Protein AF-A0A4P5RXY4-F1 (afdb_monomer)

Solvent-accessible surface area (backbone atoms only — not comparable to full-atom values): 21952 Å² total; per-residue (Å²): 132,82,75,69,79,74,48,78,72,60,77,81,42,70,47,78,44,43,44,68,59,43,53,45,42,56,48,37,48,58,70,62,64,85,66,101,54,96,79,58,45,33,32,47,34,32,44,98,86,45,74,31,41,36,34,44,51,76,43,35,42,29,31,29,45,49,89,54,88,74,68,76,67,74,32,59,46,72,41,53,65,69,54,53,55,57,49,45,60,49,20,76,79,61,54,42,26,41,40,34,43,38,63,92,77,36,32,37,37,37,35,37,92,92,46,74,47,78,38,74,46,76,93,74,82,77,82,84,69,86,77,57,47,78,75,28,87,47,57,43,60,31,50,30,70,55,38,34,51,51,9,48,58,50,65,56,74,85,61,91,65,56,62,85,81,36,92,80,73,72,80,57,37,35,39,41,38,34,34,95,39,30,37,39,39,35,40,56,34,52,93,67,77,39,60,68,49,75,50,77,45,82,34,83,41,86,63,80,47,75,51,34,24,66,23,65,62,58,11,48,52,28,48,79,62,63,51,87,55,54,36,38,37,24,36,13,72,93,46,77,52,33,40,34,40,32,35,78,62,36,28,35,33,42,44,49,45,58,59,69,46,44,56,52,47,54,52,50,54,50,61,39,56,80,65,78,46,60,59,60,79,71,89,57,49,58,77,61,50,60,48,52,38,49,56,96,90,44,60,35,39,38,34,55,46,77,52,92,83,77,83,62,40,33,36,33,44,37,31,76,67,44,71,66,34,61,86,43,73,67,52,53,49,53,43,48,55,55,36,73,77,39,82,77,45,39,64,44,79,57,82,41,26,34,29,42,36,34,71,42,51,58,93,50,55,89,49,50,62,63,50,52,52,54,54,57,57,55,42,72,74,42,53,70,59,57,61,72,49,56,120

Structure (mmCIF, N/CA/C/O backbone):
data_AF-A0A4P5RXY4-F1
#
_entry.id   AF-A0A4P5RXY4-F1
#
loop_
_atom_site.group_PDB
_atom_site.id
_atom_site.type_symbol
_atom_site.label_atom_id
_atom_site.label_alt_id
_atom_site.label_comp_id
_atom_site.label_asym_id
_atom_site.label_entity_id
_atom_site.label_seq_id
_atom_site.pdbx_PDB_ins_code
_atom_site.Cartn_x
_atom_site.Cartn_y
_atom_site.Cartn_z
_atom_site.occupancy
_atom_site.B_iso_or_equiv
_atom_site.auth_seq_id
_atom_site.auth_comp_id
_atom_site.auth_asym_id
_atom_site.auth_atom_id
_atom_site.pdbx_PDB_model_num
ATOM 1 N N . MET A 1 1 ? -4.453 -22.232 -1.087 1.00 33.28 1 MET A N 1
ATOM 2 C CA . MET A 1 1 ? -3.238 -22.586 -1.847 1.00 33.28 1 MET A CA 1
ATOM 3 C C . MET A 1 1 ? -2.144 -22.924 -0.845 1.00 33.28 1 MET A C 1
ATOM 5 O O . MET A 1 1 ? -2.096 -22.291 0.201 1.00 33.28 1 MET A O 1
ATOM 9 N N . THR A 1 2 ? -1.351 -23.969 -1.073 1.00 29.69 2 THR A N 1
ATOM 10 C CA . THR A 1 2 ? -0.188 -24.284 -0.226 1.00 29.69 2 THR A CA 1
ATOM 11 C C . THR A 1 2 ? 0.901 -23.260 -0.518 1.00 29.69 2 THR A C 1
ATOM 13 O O . THR A 1 2 ? 1.374 -23.220 -1.649 1.00 29.69 2 THR A O 1
ATOM 16 N N . LEU A 1 3 ? 1.273 -22.449 0.482 1.00 38.31 3 LEU A N 1
ATOM 17 C CA . LEU A 1 3 ? 2.486 -21.623 0.467 1.00 38.31 3 LEU A CA 1
ATOM 18 C C . LEU A 1 3 ? 3.624 -22.449 -0.138 1.00 38.31 3 LEU A C 1
ATOM 20 O O . LEU A 1 3 ? 3.878 -23.559 0.340 1.00 38.31 3 LEU A O 1
ATOM 24 N N . ALA A 1 4 ? 4.261 -21.938 -1.194 1.00 42.94 4 ALA A N 1
ATOM 25 C CA . ALA A 1 4 ? 5.436 -22.573 -1.771 1.00 42.94 4 ALA A CA 1
ATOM 26 C C . ALA A 1 4 ? 6.423 -22.858 -0.630 1.00 42.94 4 ALA A C 1
ATOM 28 O O . ALA A 1 4 ? 6.872 -21.940 0.061 1.00 42.94 4 ALA A O 1
ATOM 29 N N . GLN A 1 5 ? 6.701 -24.137 -0.363 1.00 45.06 5 GLN A N 1
ATOM 30 C CA . GLN A 1 5 ? 7.745 -24.492 0.586 1.00 45.06 5 GLN A CA 1
ATOM 31 C C . GLN A 1 5 ? 9.067 -24.100 -0.059 1.00 45.06 5 GLN A C 1
ATOM 33 O O . GLN A 1 5 ? 9.553 -24.793 -0.949 1.00 45.06 5 GLN A O 1
ATOM 38 N N . ILE A 1 6 ? 9.619 -22.968 0.374 1.00 51.97 6 ILE A N 1
ATOM 39 C CA . ILE A 1 6 ? 10.951 -22.533 -0.031 1.00 51.97 6 ILE A CA 1
ATOM 40 C C . ILE A 1 6 ? 11.934 -23.634 0.353 1.00 51.97 6 ILE A C 1
ATOM 42 O O . ILE A 1 6 ? 12.094 -23.952 1.533 1.00 51.97 6 ILE A O 1
ATOM 46 N N . GLN A 1 7 ? 12.599 -24.204 -0.645 1.00 56.81 7 GLN A N 1
ATOM 47 C CA . GLN A 1 7 ? 13.755 -25.057 -0.432 1.00 56.81 7 GLN A CA 1
ATOM 48 C C . GLN A 1 7 ? 15.008 -24.213 -0.631 1.00 56.81 7 GLN A C 1
ATOM 50 O O . GLN A 1 7 ? 15.150 -23.532 -1.644 1.00 56.81 7 GLN A O 1
ATOM 55 N N . LEU A 1 8 ? 15.923 -24.247 0.339 1.00 59.25 8 LEU A N 1
ATOM 56 C CA . LEU A 1 8 ? 17.287 -23.804 0.078 1.00 59.25 8 LEU A CA 1
ATOM 57 C C . LEU A 1 8 ? 17.891 -24.727 -0.989 1.00 59.25 8 LEU A C 1
ATOM 59 O O . LEU A 1 8 ? 17.617 -25.933 -0.972 1.00 59.25 8 LEU A O 1
ATOM 63 N N . PRO A 1 9 ? 18.708 -24.191 -1.907 1.00 64.50 9 PRO A N 1
ATOM 64 C CA . PRO A 1 9 ? 19.311 -25.019 -2.932 1.00 64.50 9 PRO A CA 1
ATOM 65 C C . PRO A 1 9 ? 20.269 -26.034 -2.280 1.00 64.50 9 PRO A C 1
ATOM 67 O O . PRO A 1 9 ? 20.822 -25.771 -1.205 1.00 64.50 9 PRO A O 1
ATOM 70 N N . PRO A 1 10 ? 20.474 -27.211 -2.896 1.00 66.94 10 PRO A N 1
ATOM 71 C CA . PRO A 1 10 ? 21.353 -28.237 -2.347 1.00 66.94 10 PRO A CA 1
ATOM 72 C C . PRO A 1 10 ? 22.808 -27.750 -2.252 1.00 66.94 10 PRO A C 1
ATOM 74 O O . PRO A 1 10 ? 23.232 -26.842 -2.968 1.00 66.94 10 PRO A O 1
ATOM 77 N N . SER A 1 11 ? 23.597 -28.390 -1.384 1.00 65.94 11 SER A N 1
ATOM 78 C CA . SER A 1 11 ? 25.024 -28.074 -1.233 1.00 65.94 11 SER A CA 1
ATOM 79 C C . SER A 1 11 ? 25.769 -28.211 -2.567 1.00 65.94 11 SER A C 1
ATOM 81 O O . SER A 1 11 ? 25.581 -29.186 -3.296 1.00 65.94 11 SER A O 1
ATOM 83 N N . GLY A 1 12 ? 26.602 -27.218 -2.896 1.00 64.56 12 GLY A N 1
ATOM 84 C CA . GLY A 1 12 ? 27.360 -27.169 -4.151 1.00 64.56 12 GLY A CA 1
ATOM 85 C C . GLY A 1 12 ? 26.592 -26.613 -5.354 1.00 64.56 12 GLY A C 1
ATOM 86 O O . GLY A 1 12 ? 27.151 -26.562 -6.449 1.00 64.56 12 GLY A O 1
ATOM 87 N N . TRP A 1 13 ? 25.344 -26.174 -5.173 1.00 76.12 13 TRP A N 1
ATOM 88 C CA . TRP A 1 13 ? 24.598 -25.461 -6.205 1.00 76.12 13 TRP A CA 1
ATOM 89 C C . TRP A 1 13 ? 25.241 -24.105 -6.528 1.00 76.12 13 TRP A C 1
ATOM 91 O O . TRP A 1 13 ? 25.692 -23.377 -5.635 1.00 76.12 13 TRP A O 1
ATOM 101 N N . SER A 1 14 ? 25.269 -23.762 -7.816 1.00 76.50 14 SER A N 1
ATOM 102 C CA . SER A 1 14 ? 25.818 -22.500 -8.304 1.00 76.50 14 SER A CA 1
ATOM 103 C C . SER A 1 14 ? 25.032 -21.960 -9.486 1.00 76.50 14 SER A C 1
ATOM 105 O O . SER A 1 14 ? 24.625 -22.734 -10.354 1.00 76.50 14 SER A O 1
ATOM 107 N N . ILE A 1 15 ? 24.928 -20.637 -9.574 1.00 80.00 15 ILE A N 1
ATOM 108 C CA . ILE A 1 15 ? 24.465 -19.938 -10.773 1.00 80.00 15 ILE A CA 1
ATOM 109 C C . ILE A 1 15 ? 25.453 -18.852 -11.170 1.00 80.00 15 ILE A C 1
ATOM 111 O O . ILE A 1 15 ? 26.092 -18.224 -10.327 1.00 80.00 15 ILE A O 1
ATOM 115 N N . GLU A 1 16 ? 25.551 -18.617 -12.469 1.00 82.31 16 GLU A N 1
ATOM 116 C CA . GLU A 1 16 ? 26.218 -17.436 -13.003 1.00 82.31 16 GLU A CA 1
ATOM 117 C C . GLU A 1 16 ? 25.237 -16.273 -12.963 1.00 82.31 16 GLU A C 1
ATOM 119 O O . GLU A 1 16 ? 24.170 -16.378 -13.562 1.00 82.31 16 GLU A O 1
ATOM 124 N N . LEU A 1 17 ? 25.574 -15.191 -12.267 1.00 79.06 17 LEU A N 1
ATOM 125 C CA . LEU A 1 17 ? 24.865 -13.921 -12.360 1.00 79.06 17 LEU A CA 1
ATOM 126 C C . LEU A 1 17 ? 25.551 -13.076 -13.431 1.00 79.06 17 LEU A C 1
ATOM 128 O O . LEU A 1 17 ? 26.770 -12.878 -13.402 1.00 79.06 17 LEU A O 1
ATOM 132 N N . THR A 1 18 ? 24.769 -12.598 -14.390 1.00 81.38 18 THR A N 1
ATOM 133 C CA . THR A 1 18 ? 25.262 -11.727 -15.458 1.00 81.38 18 THR A CA 1
ATOM 134 C C . THR A 1 18 ? 25.180 -10.263 -15.043 1.00 81.38 18 THR A C 1
ATOM 136 O O . THR A 1 18 ? 24.526 -9.904 -14.062 1.00 81.38 18 THR A O 1
ATOM 139 N N . LYS A 1 19 ? 25.819 -9.388 -15.823 1.00 78.00 19 LYS A N 1
ATOM 140 C CA . LYS A 1 19 ? 25.619 -7.943 -15.696 1.00 78.00 19 LYS A CA 1
ATOM 141 C C . LYS A 1 19 ? 24.139 -7.551 -15.791 1.00 78.00 19 LYS A C 1
ATOM 143 O O . LYS A 1 19 ? 23.677 -6.801 -14.939 1.00 78.00 19 LYS A O 1
ATOM 148 N N . ASP A 1 20 ? 23.397 -8.127 -16.733 1.00 77.69 20 ASP A N 1
ATOM 149 C CA . ASP A 1 20 ? 21.964 -7.864 -16.912 1.00 77.69 20 ASP A CA 1
ATOM 150 C C . ASP A 1 20 ? 21.142 -8.279 -15.678 1.00 77.69 20 ASP A C 1
ATOM 152 O O . ASP A 1 20 ? 20.194 -7.592 -15.302 1.00 77.69 20 ASP A O 1
ATOM 156 N N . ASP A 1 21 ? 21.511 -9.377 -15.003 1.00 76.25 21 ASP A N 1
ATOM 157 C CA . ASP A 1 21 ? 20.854 -9.795 -13.757 1.00 76.25 21 ASP A CA 1
ATOM 158 C C . ASP A 1 21 ? 21.042 -8.752 -12.645 1.00 76.25 21 ASP A C 1
ATOM 160 O O . ASP A 1 21 ? 20.107 -8.462 -11.899 1.00 76.25 21 ASP A O 1
ATOM 164 N N . ILE A 1 22 ? 22.238 -8.172 -12.538 1.00 75.81 22 ILE A N 1
ATOM 165 C CA . ILE A 1 22 ? 22.542 -7.140 -11.543 1.00 75.81 22 ILE A CA 1
ATOM 166 C C . ILE A 1 22 ? 21.894 -5.806 -11.900 1.00 75.81 22 ILE A C 1
ATOM 168 O O . ILE A 1 22 ? 21.350 -5.150 -11.016 1.00 75.81 22 ILE A O 1
ATOM 172 N N . GLU A 1 23 ? 21.904 -5.410 -13.172 1.00 76.06 23 GLU A N 1
ATOM 173 C CA . GLU A 1 23 ? 21.230 -4.189 -13.620 1.00 76.06 23 GLU A CA 1
ATOM 174 C C . GLU A 1 23 ? 19.725 -4.263 -13.339 1.00 76.06 23 GLU A C 1
ATOM 176 O O . GLU A 1 23 ? 19.148 -3.294 -12.848 1.00 76.06 23 GLU A O 1
ATOM 181 N N . ARG A 1 24 ? 19.102 -5.436 -13.532 1.00 73.69 24 ARG A N 1
ATOM 182 C CA . ARG A 1 24 ? 17.709 -5.691 -13.126 1.00 73.69 24 ARG A CA 1
ATOM 183 C C . ARG A 1 24 ? 17.506 -5.558 -11.620 1.00 73.69 24 ARG A C 1
ATOM 185 O O . ARG A 1 24 ? 16.497 -4.998 -11.204 1.00 73.69 24 ARG A O 1
ATOM 192 N N . PHE A 1 25 ? 18.441 -6.037 -10.800 1.00 75.19 25 PHE A N 1
ATOM 193 C CA . PHE A 1 25 ? 18.393 -5.824 -9.352 1.00 75.19 25 PHE A CA 1
ATOM 194 C C . PHE A 1 25 ? 18.498 -4.335 -8.983 1.00 75.19 25 PHE A C 1
ATOM 196 O O . PHE A 1 25 ? 17.662 -3.834 -8.230 1.00 75.19 25 PHE A O 1
ATOM 203 N N . ASP A 1 26 ? 19.506 -3.625 -9.496 1.00 72.56 26 ASP A N 1
ATOM 204 C CA . ASP A 1 26 ? 19.715 -2.205 -9.200 1.00 72.56 26 ASP A CA 1
ATOM 205 C C . ASP A 1 26 ? 18.505 -1.372 -9.616 1.00 72.56 26 ASP A C 1
ATOM 207 O O . ASP A 1 26 ? 18.142 -0.420 -8.928 1.00 72.56 26 ASP A O 1
ATOM 211 N N . PHE A 1 27 ? 17.865 -1.762 -10.712 1.00 68.12 27 PHE A N 1
ATOM 212 C CA . PHE A 1 27 ? 16.618 -1.203 -11.193 1.00 68.12 27 PHE A CA 1
ATOM 213 C C . PHE A 1 27 ? 15.440 -1.509 -10.257 1.00 68.12 27 PHE A C 1
ATOM 215 O O . PHE A 1 27 ? 14.815 -0.575 -9.763 1.00 68.12 27 PHE A O 1
ATOM 222 N N . VAL A 1 28 ? 15.195 -2.777 -9.899 1.00 70.94 28 VAL A N 1
ATOM 223 C CA . VAL A 1 28 ? 14.150 -3.173 -8.929 1.00 70.94 28 VAL A CA 1
ATOM 224 C C . VAL A 1 28 ? 14.303 -2.409 -7.605 1.00 70.94 28 VAL A C 1
ATOM 226 O O . VAL A 1 28 ? 13.324 -1.931 -7.035 1.00 70.94 28 VAL A O 1
ATOM 229 N N . LYS A 1 29 ? 15.544 -2.217 -7.152 1.00 70.44 29 LYS A N 1
ATOM 230 C CA . LYS A 1 29 ? 15.881 -1.443 -5.955 1.00 70.44 29 LYS A CA 1
ATOM 231 C C . LYS A 1 29 ? 15.730 0.073 -6.125 1.00 70.44 29 LYS A C 1
ATOM 233 O O . LYS A 1 29 ? 15.480 0.773 -5.149 1.00 70.44 29 LYS A O 1
ATOM 238 N N . GLN A 1 30 ? 15.942 0.616 -7.323 1.00 67.62 30 GLN A N 1
ATOM 239 C CA . GLN A 1 30 ? 15.710 2.040 -7.595 1.00 67.62 30 GLN A CA 1
ATOM 240 C C . GLN A 1 30 ? 14.231 2.395 -7.476 1.00 67.62 30 GLN A C 1
ATOM 242 O O . GLN A 1 30 ? 13.905 3.429 -6.902 1.00 67.62 30 GLN A O 1
ATOM 247 N N . VAL A 1 31 ? 13.346 1.503 -7.918 1.00 61.47 31 VAL A N 1
ATOM 248 C CA . VAL A 1 31 ? 11.898 1.687 -7.763 1.00 61.47 31 VAL A CA 1
ATOM 249 C C . VAL A 1 31 ? 11.470 1.622 -6.292 1.00 61.47 31 VAL A C 1
ATOM 251 O O . VAL A 1 31 ? 10.569 2.349 -5.888 1.00 61.47 31 VAL A O 1
ATOM 254 N N . SER A 1 32 ? 12.144 0.813 -5.468 1.00 63.62 32 SER A N 1
ATOM 255 C CA . SER A 1 32 ? 11.844 0.664 -4.035 1.00 63.62 32 SER A CA 1
ATOM 256 C C . SER A 1 32 ? 12.555 1.678 -3.122 1.00 63.62 32 SER A C 1
ATOM 258 O O . SER A 1 32 ? 12.644 1.472 -1.920 1.00 63.62 32 SER A O 1
ATOM 260 N N . ARG A 1 33 ? 13.195 2.728 -3.652 1.00 56.84 33 ARG A N 1
ATOM 261 C CA . ARG A 1 33 ? 14.271 3.436 -2.928 1.00 56.84 33 ARG A CA 1
ATOM 262 C C . ARG A 1 33 ? 13.817 4.513 -1.929 1.00 56.84 33 ARG A C 1
ATOM 264 O O . ARG A 1 33 ? 14.658 5.332 -1.552 1.00 56.84 33 ARG A O 1
ATOM 271 N N . ARG A 1 34 ? 12.542 4.572 -1.505 1.00 46.03 34 ARG A N 1
ATOM 272 C CA . ARG A 1 34 ? 12.042 5.709 -0.697 1.00 46.03 34 ARG A CA 1
ATOM 273 C C . ARG A 1 34 ? 11.872 5.524 0.807 1.00 46.03 34 ARG A C 1
ATOM 275 O O . ARG A 1 34 ? 11.548 6.529 1.434 1.00 46.03 34 ARG A O 1
ATOM 282 N N . LEU A 1 35 ? 12.193 4.395 1.436 1.00 42.62 35 LEU A N 1
ATOM 283 C CA . LEU A 1 35 ? 12.374 4.358 2.895 1.00 42.62 35 LEU A CA 1
ATOM 284 C C . LEU A 1 35 ? 13.547 3.447 3.262 1.00 42.62 35 LEU A C 1
ATOM 286 O O . LEU A 1 35 ? 13.358 2.257 3.490 1.00 42.62 35 LEU A O 1
ATOM 290 N N . GLU A 1 36 ? 14.746 4.028 3.418 1.00 38.50 36 GLU A N 1
ATOM 291 C CA . GLU A 1 36 ? 15.902 3.401 4.084 1.00 38.50 36 GLU A CA 1
ATOM 292 C C . GLU A 1 36 ? 15.563 3.052 5.551 1.00 38.50 36 GLU A C 1
ATOM 294 O O . GLU A 1 36 ? 16.052 3.656 6.504 1.00 38.50 36 GLU A O 1
ATOM 299 N N . THR A 1 37 ? 14.680 2.082 5.753 1.00 43.16 37 THR A N 1
ATOM 300 C CA . THR A 1 37 ? 14.286 1.549 7.050 1.00 43.16 37 THR A CA 1
ATOM 301 C C . THR A 1 37 ? 14.582 0.060 7.083 1.00 43.16 37 THR A C 1
ATOM 303 O O . THR A 1 37 ? 14.529 -0.644 6.075 1.00 43.16 37 THR A O 1
ATOM 306 N N . ALA A 1 38 ? 14.963 -0.417 8.264 1.00 40.12 38 ALA A N 1
ATOM 307 C CA . ALA A 1 38 ? 15.238 -1.822 8.506 1.00 40.12 38 ALA A CA 1
ATOM 308 C C . ALA A 1 38 ? 14.005 -2.664 8.122 1.00 40.12 38 ALA A C 1
ATOM 310 O O . ALA A 1 38 ? 12.936 -2.471 8.694 1.00 40.12 38 ALA A O 1
ATOM 311 N N . GLY A 1 39 ? 14.141 -3.567 7.145 1.00 52.75 39 GLY A N 1
ATOM 312 C CA . GLY A 1 39 ? 13.047 -4.452 6.720 1.00 52.75 39 GLY A CA 1
ATOM 313 C C . GLY A 1 39 ? 13.021 -4.830 5.236 1.00 52.75 39 GLY A C 1
ATOM 314 O O . GLY A 1 39 ? 12.335 -5.784 4.886 1.00 52.75 39 GLY A O 1
ATOM 315 N N . GLU A 1 40 ? 13.765 -4.134 4.370 1.00 63.81 40 GLU A N 1
ATOM 316 C CA . GLU A 1 40 ? 13.856 -4.476 2.942 1.00 63.81 40 GLU A CA 1
ATOM 317 C C . GLU A 1 40 ? 14.492 -5.859 2.725 1.00 63.81 40 GLU A C 1
ATOM 319 O O . GLU A 1 40 ? 15.609 -6.130 3.183 1.00 63.81 40 GLU A O 1
ATOM 324 N N . VAL A 1 41 ? 13.809 -6.716 1.964 1.00 69.69 41 VAL A N 1
ATOM 325 C CA . VAL A 1 41 ? 14.347 -8.000 1.504 1.00 69.69 41 VAL A CA 1
ATOM 326 C C . VAL A 1 41 ? 14.198 -8.080 -0.010 1.00 69.69 41 VAL A C 1
ATOM 328 O O . VAL A 1 41 ? 13.146 -7.770 -0.569 1.00 69.69 41 VAL A O 1
ATOM 331 N N . VAL A 1 42 ? 15.280 -8.486 -0.670 1.00 74.12 42 VAL A N 1
ATOM 332 C CA . VAL A 1 42 ? 15.329 -8.700 -2.117 1.00 74.12 42 VAL A CA 1
ATOM 333 C C . VAL A 1 42 ? 15.440 -10.190 -2.365 1.00 74.12 42 VAL A C 1
ATOM 335 O O . VAL A 1 42 ? 16.181 -10.876 -1.665 1.00 74.12 42 VAL A O 1
ATOM 338 N N . TRP A 1 43 ? 14.746 -10.695 -3.372 1.00 78.00 43 TRP A N 1
ATOM 339 C CA . TRP A 1 43 ? 14.736 -12.104 -3.711 1.00 78.00 43 TRP A CA 1
ATOM 340 C C . TRP A 1 43 ? 15.170 -12.343 -5.135 1.00 78.00 43 TRP A C 1
ATOM 342 O O . TRP A 1 43 ? 14.765 -11.627 -6.046 1.00 78.00 43 TRP A O 1
ATOM 352 N N . LEU A 1 44 ? 15.934 -13.412 -5.318 1.00 78.19 44 LEU A N 1
ATOM 353 C CA . LEU A 1 44 ? 16.065 -14.057 -6.611 1.00 78.19 44 LEU A CA 1
ATOM 354 C C . LEU A 1 44 ? 15.152 -15.275 -6.634 1.00 78.19 44 LEU A C 1
ATOM 356 O O . LEU A 1 44 ? 15.351 -16.228 -5.877 1.00 78.19 44 LEU A O 1
ATOM 360 N N . SER A 1 45 ? 14.161 -15.222 -7.509 1.00 75.44 45 SER A N 1
ATOM 361 C CA . SER A 1 45 ? 13.311 -16.340 -7.873 1.00 75.44 45 SER A CA 1
ATOM 362 C C . SER A 1 45 ? 13.853 -17.012 -9.132 1.00 75.44 45 SER A C 1
ATOM 364 O O . SER A 1 45 ? 14.246 -16.329 -10.081 1.00 75.44 45 SER A O 1
ATOM 366 N N . ILE A 1 46 ? 13.840 -18.344 -9.152 1.00 73.62 46 ILE A N 1
ATOM 367 C CA . ILE A 1 46 ? 14.135 -19.144 -10.340 1.00 73.62 46 ILE A CA 1
ATOM 368 C C . ILE A 1 46 ? 12.957 -20.079 -10.606 1.00 73.62 46 ILE A C 1
ATOM 370 O O . ILE A 1 46 ? 12.502 -20.771 -9.692 1.00 73.62 46 ILE A O 1
ATOM 374 N N . ARG A 1 47 ? 12.475 -20.093 -11.852 1.00 70.38 47 ARG A N 1
ATOM 375 C CA . ARG A 1 47 ? 11.403 -20.979 -12.325 1.00 70.38 47 ARG A CA 1
ATOM 376 C C . ARG A 1 47 ? 11.669 -21.392 -13.767 1.00 70.38 47 ARG A C 1
ATOM 378 O O . ARG A 1 47 ? 11.857 -20.523 -14.608 1.00 70.38 47 ARG A O 1
ATOM 385 N N . ASP A 1 48 ? 11.705 -22.689 -14.057 1.00 68.69 48 ASP A N 1
ATOM 386 C CA . ASP A 1 48 ? 11.949 -23.237 -15.402 1.00 68.69 48 ASP A CA 1
ATOM 387 C C . ASP A 1 48 ? 13.219 -22.670 -16.082 1.00 68.69 48 ASP A C 1
ATOM 389 O O . ASP A 1 48 ? 13.323 -22.569 -17.304 1.00 68.69 48 ASP A O 1
ATOM 393 N N . GLY A 1 49 ? 14.215 -22.282 -15.276 1.00 67.44 49 GLY A N 1
ATOM 394 C CA . GLY A 1 49 ? 15.450 -21.636 -15.736 1.00 67.44 49 GLY A CA 1
ATOM 395 C C . GLY A 1 49 ? 15.353 -20.120 -15.957 1.00 67.44 49 GLY A C 1
ATOM 396 O O . GLY A 1 49 ? 16.387 -19.479 -16.153 1.00 67.44 49 GLY A O 1
ATOM 397 N N . GLU A 1 50 ? 14.160 -19.531 -15.869 1.00 72.19 50 GLU A N 1
ATOM 398 C CA . GLU A 1 50 ? 13.959 -18.083 -15.852 1.00 72.19 50 GLU A CA 1
ATOM 399 C C . GLU A 1 50 ? 14.268 -17.502 -14.474 1.00 72.19 50 GLU A C 1
ATOM 401 O O . GLU A 1 50 ? 14.040 -18.134 -13.441 1.00 72.19 50 GLU A O 1
ATOM 406 N N . ARG A 1 51 ? 14.803 -16.280 -14.469 1.00 75.62 51 ARG A N 1
ATOM 407 C CA . ARG A 1 51 ? 15.229 -15.564 -13.268 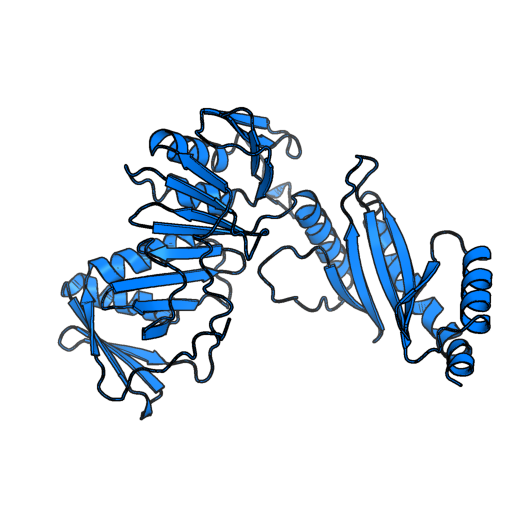1.00 75.62 51 ARG A CA 1
ATOM 408 C C . ARG A 1 51 ? 14.409 -14.298 -13.110 1.00 75.62 51 ARG A C 1
ATOM 410 O O . ARG A 1 51 ? 14.356 -13.472 -14.025 1.00 75.62 51 ARG A O 1
ATOM 417 N N . THR A 1 52 ? 13.848 -14.129 -11.924 1.00 76.19 52 THR A N 1
ATOM 418 C CA . THR A 1 52 ? 13.052 -12.961 -11.559 1.00 76.19 52 THR A CA 1
ATOM 419 C C . THR A 1 52 ? 13.608 -12.397 -10.266 1.00 76.19 52 THR A C 1
ATOM 421 O O . THR A 1 52 ? 13.630 -13.070 -9.236 1.00 76.19 52 THR A O 1
ATOM 424 N N . TRP A 1 53 ? 14.071 -11.155 -10.326 1.00 78.50 53 TRP A N 1
ATOM 425 C CA . TRP A 1 53 ? 14.409 -10.400 -9.128 1.00 78.50 53 TRP A CA 1
ATOM 426 C C . TRP A 1 53 ? 13.151 -9.758 -8.585 1.00 78.50 53 TRP A C 1
ATOM 428 O O . TRP A 1 53 ? 12.431 -9.123 -9.345 1.00 78.50 53 TRP A O 1
ATOM 438 N N . CYS A 1 54 ? 12.911 -9.887 -7.290 1.00 75.25 54 CYS A N 1
ATOM 439 C CA . CYS A 1 54 ? 11.793 -9.256 -6.611 1.00 75.25 54 CYS A CA 1
ATOM 440 C C . CYS A 1 54 ? 12.326 -8.436 -5.437 1.00 75.25 54 CYS A C 1
ATOM 442 O O . CYS A 1 54 ? 13.240 -8.876 -4.749 1.00 75.25 54 CYS A O 1
ATOM 444 N N . ALA A 1 55 ? 11.748 -7.279 -5.160 1.00 74.31 55 ALA A N 1
ATOM 445 C CA . ALA A 1 55 ? 11.960 -6.558 -3.913 1.00 74.31 55 ALA A CA 1
ATOM 446 C C . ALA A 1 55 ? 10.604 -6.178 -3.336 1.00 74.31 55 ALA A C 1
ATOM 448 O O . ALA A 1 55 ? 9.721 -5.743 -4.074 1.00 74.31 55 ALA A O 1
ATOM 449 N N . LYS A 1 56 ? 10.438 -6.346 -2.026 1.00 69.06 56 LYS A N 1
ATOM 450 C CA . LYS A 1 56 ? 9.266 -5.845 -1.308 1.00 69.06 56 LYS A CA 1
ATOM 451 C C . LYS A 1 56 ? 9.708 -4.830 -0.286 1.00 69.06 56 LYS A C 1
ATOM 453 O O . LYS A 1 56 ? 10.663 -5.040 0.462 1.00 69.06 56 LYS A O 1
ATOM 458 N N . GLU A 1 57 ? 8.933 -3.772 -0.220 1.00 65.50 57 GLU A N 1
ATOM 459 C CA . GLU A 1 57 ? 9.030 -2.735 0.782 1.00 65.50 57 GLU A CA 1
ATOM 460 C C . GLU A 1 57 ? 7.609 -2.435 1.231 1.00 65.50 57 GLU A C 1
ATOM 462 O O . GLU A 1 57 ? 6.838 -1.917 0.434 1.00 65.50 57 GLU A O 1
ATOM 467 N N . ARG A 1 58 ? 7.268 -2.759 2.486 1.00 63.53 58 ARG A N 1
ATOM 468 C CA . ARG A 1 58 ? 5.960 -2.503 3.122 1.00 63.53 58 ARG A CA 1
ATOM 469 C C . ARG A 1 58 ? 4.760 -2.714 2.173 1.00 63.53 58 ARG A C 1
ATOM 471 O O . ARG A 1 58 ? 4.236 -3.819 2.131 1.00 63.53 58 ARG A O 1
ATOM 478 N N . ASN A 1 59 ? 4.367 -1.684 1.420 1.00 62.62 59 ASN A N 1
ATOM 479 C CA . ASN A 1 59 ? 3.155 -1.587 0.598 1.00 62.62 59 ASN A CA 1
ATOM 480 C C . ASN A 1 59 ? 3.425 -1.742 -0.919 1.00 62.62 59 ASN A C 1
ATOM 482 O O . ASN A 1 59 ? 2.541 -1.522 -1.747 1.00 62.62 59 ASN A O 1
ATOM 486 N N . THR A 1 60 ? 4.664 -2.057 -1.298 1.00 67.69 60 THR A N 1
ATOM 487 C CA . THR A 1 60 ? 5.106 -2.177 -2.688 1.00 67.69 60 THR A CA 1
ATOM 488 C C . THR A 1 60 ? 5.863 -3.475 -2.878 1.00 67.69 60 THR A C 1
ATOM 490 O O . THR A 1 60 ? 6.778 -3.792 -2.119 1.00 67.69 60 THR A O 1
ATOM 493 N N . THR A 1 61 ? 5.527 -4.198 -3.941 1.00 73.31 61 THR A N 1
ATOM 494 C CA . THR A 1 61 ? 6.362 -5.290 -4.447 1.00 73.31 61 THR A CA 1
ATOM 495 C C . THR A 1 61 ? 6.747 -4.959 -5.878 1.00 73.31 61 THR A C 1
ATOM 497 O O . THR A 1 61 ? 5.873 -4.668 -6.684 1.00 73.31 61 THR A O 1
ATOM 500 N N . VAL A 1 62 ? 8.036 -4.985 -6.201 1.00 74.25 62 VAL A N 1
ATOM 501 C CA . VAL A 1 62 ? 8.583 -4.735 -7.544 1.00 74.25 62 VAL A CA 1
ATOM 502 C C . VAL A 1 62 ? 9.264 -6.004 -8.031 1.00 74.25 62 VAL A C 1
ATOM 504 O O . VAL A 1 62 ? 9.916 -6.687 -7.241 1.00 74.25 62 VAL A O 1
ATOM 507 N N . TRP A 1 63 ? 9.138 -6.326 -9.316 1.00 77.12 63 TRP A N 1
ATOM 508 C CA . TRP A 1 63 ? 9.767 -7.499 -9.910 1.00 77.12 63 TRP A CA 1
ATOM 509 C C . TRP A 1 63 ? 10.300 -7.254 -11.325 1.00 77.12 63 TRP A C 1
ATOM 511 O O . TRP A 1 63 ? 9.715 -6.521 -12.121 1.00 77.12 63 TRP A O 1
ATOM 521 N N . GLY A 1 64 ? 11.418 -7.906 -11.645 1.00 69.44 64 GLY A N 1
ATOM 522 C CA . GLY A 1 64 ? 12.004 -7.956 -12.982 1.00 69.44 64 GLY A CA 1
ATOM 523 C C . GLY A 1 64 ? 11.466 -9.143 -13.787 1.00 69.44 64 GLY A C 1
ATOM 524 O O . GLY A 1 64 ? 11.571 -10.283 -13.338 1.00 69.44 64 GLY A O 1
ATOM 525 N N . ASN A 1 65 ? 10.965 -8.861 -14.993 1.00 67.44 65 ASN A N 1
ATOM 526 C CA . ASN A 1 65 ? 10.231 -9.723 -15.930 1.00 67.44 65 ASN A CA 1
ATOM 527 C C . ASN A 1 65 ? 8.854 -10.175 -15.415 1.00 67.44 65 ASN A C 1
ATOM 529 O O . ASN A 1 65 ? 8.742 -10.850 -14.394 1.00 67.44 65 ASN A O 1
ATOM 533 N N . ALA A 1 66 ? 7.786 -9.851 -16.151 1.00 51.91 66 ALA A N 1
ATOM 534 C CA . ALA A 1 66 ? 6.405 -10.035 -15.684 1.00 51.91 66 ALA A CA 1
ATOM 535 C C . ALA A 1 66 ? 5.819 -11.448 -15.841 1.00 51.91 66 ALA A C 1
ATOM 537 O O . ALA A 1 66 ? 4.631 -11.652 -15.576 1.00 51.91 66 ALA A O 1
ATOM 538 N N . VAL A 1 67 ? 6.614 -12.440 -16.251 1.00 51.69 67 VAL A N 1
ATOM 539 C CA . VAL A 1 67 ? 6.126 -13.819 -16.378 1.00 51.69 67 VAL A CA 1
ATOM 540 C C . VAL A 1 67 ? 6.053 -14.451 -14.990 1.00 51.69 67 VAL A C 1
ATOM 542 O O . VAL A 1 67 ? 6.930 -15.201 -14.588 1.00 51.69 67 VAL A O 1
ATOM 545 N N . LEU A 1 68 ? 4.991 -14.175 -14.240 1.00 52.38 68 LEU A N 1
ATOM 546 C CA . LEU A 1 68 ? 4.659 -14.861 -12.990 1.00 52.38 68 LEU A CA 1
ATOM 547 C C . LEU A 1 68 ? 3.185 -15.265 -13.067 1.00 52.38 68 LEU A C 1
ATOM 549 O O . LEU A 1 68 ? 2.289 -14.433 -13.004 1.00 52.38 68 LEU A O 1
ATOM 553 N N . ASP A 1 69 ? 2.928 -16.546 -13.306 1.00 48.66 69 ASP A N 1
ATOM 554 C CA . ASP A 1 69 ? 1.603 -17.131 -13.551 1.00 48.66 69 ASP A CA 1
ATOM 555 C C . ASP A 1 69 ? 1.003 -17.770 -12.284 1.00 48.66 69 ASP A C 1
ATOM 557 O O . ASP A 1 69 ? 0.051 -18.542 -12.362 1.00 48.66 69 ASP A O 1
ATOM 561 N N . GLY A 1 70 ? 1.572 -17.468 -11.111 1.00 48.06 70 GLY A N 1
ATOM 562 C CA . GLY A 1 70 ? 1.188 -18.073 -9.833 1.00 48.06 70 GLY A CA 1
ATOM 563 C C . GLY A 1 70 ? 1.681 -19.513 -9.641 1.00 48.06 70 GLY A C 1
ATOM 564 O O . GLY A 1 70 ? 1.373 -20.124 -8.617 1.00 48.06 70 GLY A O 1
ATOM 565 N N . SER A 1 71 ? 2.452 -20.065 -10.586 1.00 46.84 71 SER A N 1
ATOM 566 C CA . SER A 1 71 ? 3.098 -21.368 -10.419 1.00 46.84 71 SER A CA 1
ATOM 567 C C . SER A 1 71 ? 4.145 -21.320 -9.292 1.00 46.84 71 SER A C 1
ATOM 569 O O . SER A 1 71 ? 4.821 -20.301 -9.126 1.00 46.84 71 SER A O 1
ATOM 571 N N . PRO A 1 72 ? 4.297 -22.397 -8.498 1.00 51.78 72 PRO A N 1
ATOM 572 C CA . PRO A 1 72 ? 5.294 -22.449 -7.433 1.00 51.78 72 PRO A CA 1
ATOM 573 C C . PRO A 1 72 ? 6.712 -22.274 -7.996 1.00 51.78 72 PRO A C 1
ATOM 575 O O . PRO A 1 72 ? 7.036 -22.802 -9.056 1.00 51.78 72 PRO A O 1
ATOM 578 N N . PHE A 1 73 ? 7.551 -21.536 -7.271 1.00 58.88 73 PHE A N 1
ATOM 579 C CA . PHE A 1 73 ? 8.950 -21.306 -7.631 1.00 58.88 73 PHE A CA 1
ATOM 580 C C . PHE A 1 73 ? 9.802 -22.565 -7.434 1.00 58.88 73 PHE A C 1
ATOM 582 O O . PHE A 1 73 ? 9.632 -23.262 -6.431 1.00 58.88 73 PHE A O 1
ATOM 589 N N . ASP A 1 74 ? 10.769 -22.801 -8.327 1.00 60.50 74 ASP A N 1
ATOM 590 C CA . ASP A 1 74 ? 11.765 -23.869 -8.150 1.00 60.50 74 ASP A CA 1
ATOM 591 C C . ASP A 1 74 ? 12.778 -23.494 -7.063 1.00 60.50 74 ASP A C 1
ATOM 593 O O . ASP A 1 74 ? 13.253 -24.346 -6.311 1.00 60.50 74 ASP A O 1
ATOM 597 N N . LEU A 1 75 ? 13.110 -22.201 -6.971 1.00 68.44 75 LEU A N 1
ATOM 598 C CA . LEU A 1 75 ? 14.023 -21.665 -5.971 1.00 68.44 75 LEU A CA 1
ATOM 599 C C . LEU A 1 75 ? 13.684 -20.216 -5.624 1.00 68.44 75 LEU A C 1
ATOM 601 O O . LEU A 1 75 ? 13.401 -19.417 -6.514 1.00 68.44 75 LEU A O 1
ATOM 605 N N . LEU A 1 76 ? 13.788 -19.859 -4.343 1.00 69.69 76 LEU A N 1
ATOM 606 C CA . LEU A 1 76 ? 13.624 -18.488 -3.868 1.00 69.69 76 LEU A CA 1
ATOM 607 C C . LEU A 1 76 ? 14.700 -18.156 -2.830 1.00 69.69 76 LEU A C 1
ATOM 609 O O . LEU A 1 76 ? 14.761 -18.780 -1.772 1.00 69.69 76 LEU A O 1
ATOM 613 N N . MET A 1 77 ? 15.559 -17.183 -3.137 1.00 72.62 77 MET A N 1
ATOM 614 C CA . MET A 1 77 ? 16.708 -16.823 -2.300 1.00 72.62 77 MET A CA 1
ATOM 615 C C . MET A 1 77 ? 16.607 -15.378 -1.810 1.00 72.62 77 MET A C 1
ATOM 617 O O . MET A 1 77 ? 16.665 -14.476 -2.646 1.00 72.62 77 MET A O 1
ATOM 621 N N . PRO A 1 78 ? 16.477 -15.135 -0.493 1.00 74.00 78 PRO A N 1
ATOM 622 C CA . PRO A 1 78 ? 16.500 -13.793 0.071 1.00 74.00 78 PRO A CA 1
ATOM 623 C C . PRO A 1 78 ? 17.931 -13.265 0.203 1.00 74.00 78 PRO A C 1
ATOM 625 O O . PRO A 1 78 ? 18.847 -13.983 0.603 1.00 74.00 78 PRO A O 1
ATOM 628 N N . PHE A 1 79 ? 18.099 -11.976 -0.058 1.00 74.38 79 PHE A N 1
ATOM 629 C CA . PHE A 1 79 ? 19.345 -11.247 0.092 1.00 74.38 79 PHE A CA 1
ATOM 630 C C . PHE A 1 79 ? 19.105 -9.920 0.800 1.00 74.38 79 PHE A C 1
ATOM 632 O O . PHE A 1 79 ? 18.130 -9.210 0.541 1.00 74.38 79 PHE A O 1
ATOM 639 N N . ALA A 1 80 ? 20.057 -9.548 1.653 1.00 73.62 80 ALA A N 1
ATOM 640 C CA . ALA A 1 80 ? 20.112 -8.198 2.185 1.00 73.62 80 ALA A CA 1
ATOM 641 C C . ALA A 1 80 ? 20.492 -7.211 1.059 1.00 73.62 80 ALA A C 1
ATOM 643 O O . ALA A 1 80 ? 21.463 -7.463 0.335 1.00 73.62 80 ALA A O 1
ATOM 644 N N . PRO A 1 81 ? 19.829 -6.045 0.935 1.00 73.44 81 PRO A N 1
ATOM 645 C CA . PRO A 1 81 ? 20.163 -5.057 -0.094 1.00 73.44 81 PRO A CA 1
ATOM 646 C C . PRO A 1 81 ? 21.621 -4.585 -0.053 1.00 73.44 81 PRO A C 1
ATOM 648 O O . PRO A 1 81 ? 22.177 -4.199 -1.079 1.00 73.44 81 PRO A O 1
ATOM 651 N N . VAL A 1 82 ? 22.254 -4.589 1.127 1.00 74.19 82 VAL A N 1
ATOM 652 C CA . VAL A 1 82 ? 23.678 -4.249 1.288 1.00 74.19 82 VAL A CA 1
ATOM 653 C C . VAL A 1 82 ? 24.592 -5.299 0.655 1.00 74.19 82 VAL A C 1
ATOM 655 O O . VAL A 1 82 ? 25.536 -4.932 -0.036 1.00 74.19 82 VAL A O 1
ATOM 658 N N . PHE A 1 83 ? 24.277 -6.588 0.804 1.00 78.31 83 PHE A N 1
ATOM 659 C CA . PHE A 1 83 ? 25.034 -7.675 0.186 1.00 78.31 83 PHE A CA 1
ATOM 660 C C . PHE A 1 83 ? 25.020 -7.535 -1.339 1.00 78.31 83 PHE A C 1
ATOM 662 O O . PHE A 1 83 ? 26.074 -7.522 -1.971 1.00 78.31 83 PHE A O 1
ATOM 669 N N . LEU A 1 84 ? 23.842 -7.301 -1.924 1.00 76.56 84 LEU A N 1
ATOM 670 C CA . LEU A 1 84 ? 23.706 -7.150 -3.372 1.00 76.56 84 LEU A CA 1
ATOM 671 C C . LEU A 1 84 ? 24.405 -5.896 -3.930 1.00 76.56 84 LEU A C 1
ATOM 673 O O . LEU A 1 84 ? 24.889 -5.932 -5.056 1.00 76.56 84 LEU A O 1
ATOM 677 N N . ARG A 1 85 ? 24.552 -4.812 -3.149 1.00 75.81 85 ARG A N 1
ATOM 678 C CA . ARG A 1 85 ? 25.383 -3.652 -3.554 1.00 75.81 85 ARG A CA 1
ATOM 679 C C . ARG A 1 85 ? 26.846 -4.041 -3.750 1.00 75.81 85 ARG A C 1
ATOM 681 O O . ARG A 1 85 ? 27.480 -3.582 -4.694 1.00 75.81 85 ARG A O 1
ATOM 688 N N . HIS A 1 86 ? 27.387 -4.861 -2.853 1.00 81.38 86 HIS A N 1
ATOM 689 C CA . HIS A 1 86 ? 28.766 -5.333 -2.963 1.00 81.38 86 HIS A CA 1
ATOM 690 C C . HIS A 1 86 ? 28.927 -6.311 -4.130 1.00 81.38 86 HIS A C 1
ATOM 692 O O . HIS A 1 86 ? 29.908 -6.229 -4.864 1.00 81.38 86 HIS A O 1
ATOM 698 N N . VAL A 1 87 ? 27.926 -7.166 -4.358 1.00 81.56 87 VAL A N 1
ATOM 699 C CA . VAL A 1 87 ? 27.860 -8.034 -5.541 1.00 81.56 87 VAL A CA 1
ATOM 700 C C . VAL A 1 87 ? 27.849 -7.223 -6.838 1.00 81.56 87 VAL A C 1
ATOM 702 O O . VAL A 1 87 ? 28.567 -7.576 -7.770 1.00 81.56 87 VAL A O 1
ATOM 705 N N . ALA A 1 88 ? 27.098 -6.120 -6.894 1.00 76.94 88 ALA A N 1
ATOM 706 C CA . ALA A 1 88 ? 27.060 -5.264 -8.075 1.00 76.94 88 ALA A C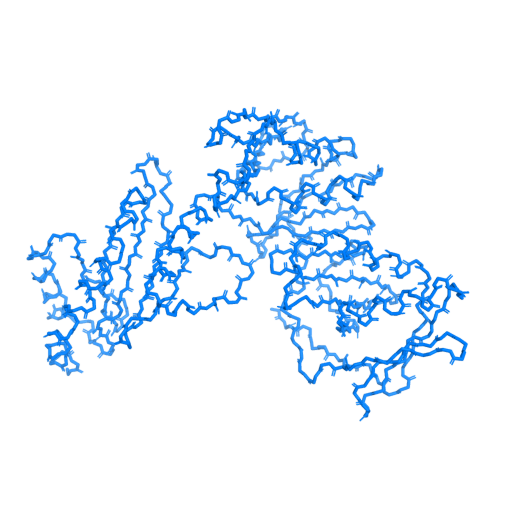A 1
ATOM 707 C C . ALA A 1 88 ? 28.447 -4.704 -8.432 1.00 76.94 88 ALA A C 1
ATOM 709 O O . ALA A 1 88 ? 28.830 -4.709 -9.601 1.00 76.94 88 ALA A O 1
ATOM 710 N N . GLY A 1 89 ? 29.239 -4.325 -7.421 1.00 75.88 89 GLY A N 1
ATOM 711 C CA . GLY A 1 89 ? 30.634 -3.914 -7.604 1.00 75.88 89 GLY A CA 1
ATOM 712 C C . GLY A 1 89 ? 31.498 -4.981 -8.289 1.00 75.88 89 GLY A C 1
ATOM 713 O O . GLY A 1 89 ? 32.230 -4.657 -9.218 1.00 75.88 89 GLY A O 1
ATOM 714 N N . LEU A 1 90 ? 31.347 -6.256 -7.907 1.00 77.19 90 LEU A N 1
ATOM 715 C CA . LEU A 1 90 ? 32.116 -7.370 -8.483 1.00 77.19 90 LEU A CA 1
ATOM 716 C C . LEU A 1 90 ? 31.799 -7.652 -9.962 1.00 77.19 90 LEU A C 1
ATOM 718 O O . LEU A 1 90 ? 32.655 -8.154 -10.691 1.00 77.19 90 LEU A O 1
ATOM 722 N N . VAL A 1 91 ? 30.562 -7.392 -10.400 1.00 71.31 91 VAL A N 1
ATOM 723 C CA . VAL A 1 91 ? 30.080 -7.735 -11.754 1.00 71.31 91 VAL A CA 1
ATOM 724 C C . VAL A 1 91 ? 30.404 -6.653 -12.778 1.00 71.31 91 VAL A C 1
ATOM 726 O O . VAL A 1 91 ? 30.632 -6.969 -13.948 1.00 71.31 91 VAL A O 1
ATOM 729 N N . ILE A 1 92 ? 30.485 -5.389 -12.349 1.00 65.69 92 ILE A N 1
ATOM 730 C CA . ILE A 1 92 ? 30.879 -4.263 -13.211 1.00 65.69 92 ILE A CA 1
ATOM 731 C C . ILE A 1 92 ? 32.274 -4.494 -13.818 1.00 65.69 92 ILE A C 1
ATOM 733 O O . ILE A 1 92 ? 32.525 -4.080 -14.950 1.00 65.69 92 ILE A O 1
ATOM 737 N N . GLU A 1 93 ? 33.160 -5.190 -13.104 1.00 62.44 93 GLU A N 1
ATOM 738 C CA . GLU A 1 93 ? 34.551 -5.399 -13.518 1.00 62.44 93 GLU A CA 1
ATOM 739 C C . GLU A 1 93 ? 34.769 -6.649 -14.395 1.00 62.44 93 GLU A C 1
ATOM 741 O O . GLU A 1 93 ? 35.734 -6.697 -15.160 1.00 62.44 93 GLU A O 1
ATOM 746 N N . SER A 1 94 ? 33.876 -7.645 -14.346 1.00 63.47 94 SER A N 1
ATOM 747 C CA . SER A 1 94 ? 34.073 -8.959 -14.991 1.00 63.47 94 SER A CA 1
ATOM 748 C C . SER A 1 94 ? 32.969 -9.397 -15.961 1.00 63.47 94 SER A C 1
ATOM 750 O O . SER A 1 94 ? 33.121 -10.423 -16.625 1.00 63.47 94 SER A O 1
ATOM 752 N N . ASN A 1 95 ? 31.869 -8.640 -16.064 1.00 71.25 95 ASN A N 1
ATOM 753 C CA . ASN A 1 95 ? 30.625 -8.957 -16.789 1.00 71.25 95 ASN A CA 1
ATOM 754 C C . ASN A 1 95 ? 29.844 -10.190 -16.286 1.00 71.25 95 ASN A C 1
ATOM 756 O O . ASN A 1 95 ? 28.702 -10.388 -16.708 1.00 71.25 95 ASN A O 1
ATOM 760 N N . MET A 1 96 ? 30.423 -11.013 -15.407 1.00 78.50 96 MET A N 1
ATOM 761 C CA . MET A 1 96 ? 29.802 -12.231 -14.887 1.00 78.50 96 MET A CA 1
ATOM 762 C C . MET A 1 96 ? 30.435 -12.644 -13.556 1.00 78.50 96 MET A C 1
ATOM 764 O O . MET A 1 96 ? 31.659 -12.675 -13.423 1.00 78.50 96 MET A O 1
ATOM 768 N N . CYS A 1 97 ? 29.613 -13.030 -12.583 1.00 82.75 97 CYS A N 1
ATOM 769 C CA . CYS A 1 97 ? 30.074 -13.598 -11.317 1.00 82.75 97 CYS A CA 1
ATOM 770 C C . CYS A 1 97 ? 29.358 -14.918 -11.014 1.00 82.75 97 CYS A C 1
ATOM 772 O O . CYS A 1 97 ? 28.279 -15.198 -11.528 1.00 82.75 97 CYS A O 1
ATOM 774 N N . THR A 1 98 ? 29.965 -15.765 -10.186 1.00 85.25 98 THR A N 1
ATOM 775 C CA . THR A 1 98 ? 29.352 -17.027 -9.753 1.00 85.25 98 THR A CA 1
ATOM 776 C C . THR A 1 98 ? 28.809 -16.875 -8.340 1.00 85.25 98 THR A C 1
ATOM 778 O O . THR A 1 98 ? 29.593 -16.680 -7.409 1.00 85.25 98 THR A O 1
ATOM 781 N N . LEU A 1 99 ? 27.492 -17.012 -8.173 1.00 84.62 99 LEU A N 1
ATOM 782 C CA . LEU A 1 99 ? 26.834 -17.181 -6.878 1.00 84.62 99 LEU A CA 1
ATOM 783 C C . LEU A 1 99 ? 26.844 -18.666 -6.506 1.00 84.62 99 LEU A C 1
ATOM 785 O O . LEU A 1 99 ? 26.351 -19.508 -7.257 1.00 84.62 99 LEU A O 1
ATOM 789 N N . LYS A 1 100 ? 27.362 -18.979 -5.322 1.00 84.19 100 LYS A N 1
ATOM 790 C CA . LYS A 1 100 ? 27.319 -20.300 -4.694 1.00 84.19 100 LYS A CA 1
ATOM 791 C C . LYS A 1 100 ? 26.621 -20.205 -3.351 1.00 84.19 100 LYS A C 1
ATOM 793 O O . LYS A 1 100 ? 26.825 -19.250 -2.606 1.00 84.19 100 LYS A O 1
ATOM 798 N N . VAL A 1 101 ? 25.843 -21.226 -3.025 1.00 74.69 101 VAL A N 1
ATOM 799 C CA . VAL A 1 101 ? 25.201 -21.355 -1.718 1.00 74.69 101 VAL A CA 1
ATOM 800 C C . VAL A 1 101 ? 25.888 -22.475 -0.948 1.00 74.69 101 VAL A C 1
ATOM 802 O O . VAL A 1 101 ? 26.070 -23.575 -1.470 1.00 74.69 101 VAL A O 1
ATOM 805 N N . SER A 1 102 ? 26.281 -22.188 0.291 1.00 73.56 102 SER A N 1
ATOM 806 C CA . SER A 1 102 ? 26.850 -23.150 1.235 1.00 73.56 102 SER A CA 1
ATOM 807 C C . SER A 1 102 ? 25.855 -23.352 2.384 1.00 73.56 102 SER A C 1
ATOM 809 O O . SER A 1 102 ? 25.916 -22.622 3.377 1.00 73.56 102 SER A O 1
ATOM 811 N N . PRO A 1 103 ? 24.905 -24.308 2.270 1.00 67.62 103 PRO A N 1
ATOM 812 C CA . PRO A 1 103 ? 23.882 -24.530 3.294 1.00 67.62 103 PRO A CA 1
ATOM 813 C C . PRO A 1 103 ? 24.478 -24.880 4.661 1.00 67.62 103 PRO A C 1
ATOM 815 O O . PRO A 1 103 ? 23.982 -24.417 5.685 1.00 67.62 103 PRO A O 1
ATOM 818 N N . ASP A 1 104 ? 25.579 -25.639 4.672 1.00 70.62 104 ASP A N 1
ATOM 819 C CA . ASP A 1 104 ? 26.263 -26.075 5.896 1.00 70.62 104 ASP A CA 1
ATOM 820 C C . ASP A 1 104 ? 26.853 -24.894 6.679 1.00 70.62 104 ASP A C 1
ATOM 822 O O . ASP A 1 104 ? 26.846 -24.882 7.909 1.00 70.62 104 ASP A O 1
ATOM 826 N N . GLN A 1 105 ? 27.342 -23.881 5.961 1.00 71.56 105 GLN A N 1
ATOM 827 C CA . GLN A 1 105 ? 27.890 -22.653 6.540 1.00 71.56 105 GLN A CA 1
ATOM 828 C C . GLN A 1 105 ? 26.841 -21.541 6.664 1.00 71.56 105 GLN A C 1
ATOM 830 O O . GLN A 1 105 ? 27.131 -20.514 7.266 1.00 71.56 105 GLN A O 1
ATOM 835 N N . LYS A 1 106 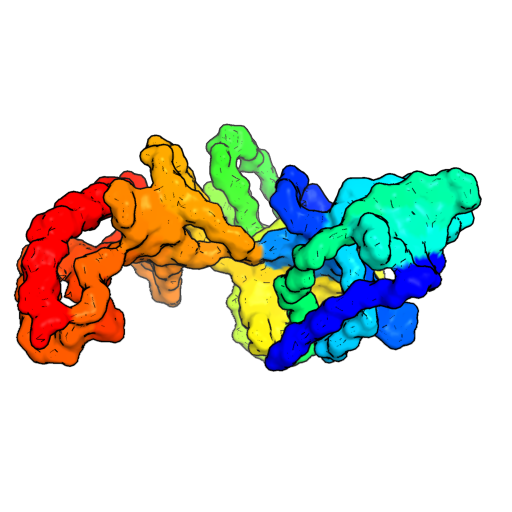? 25.633 -21.748 6.119 1.00 74.00 106 LYS A N 1
ATOM 836 C CA . LYS A 1 106 ? 24.556 -20.754 6.007 1.00 74.00 106 LYS A CA 1
ATOM 837 C C . LYS A 1 106 ? 25.004 -19.450 5.340 1.00 74.00 106 LYS A C 1
ATOM 839 O O . LYS A 1 106 ? 24.582 -18.377 5.757 1.00 74.00 106 LYS A O 1
ATOM 844 N N . VAL A 1 107 ? 25.834 -19.541 4.300 1.00 79.81 107 VAL A N 1
ATOM 845 C CA . VAL A 1 107 ? 26.320 -18.368 3.555 1.00 79.81 107 VAL A CA 1
ATOM 846 C C . VAL A 1 107 ? 26.097 -18.500 2.050 1.00 79.81 107 VAL A C 1
ATOM 848 O O . VAL A 1 107 ? 26.211 -19.583 1.471 1.00 79.81 107 VAL A O 1
ATOM 851 N N . CYS A 1 108 ? 25.812 -17.368 1.419 1.00 83.00 108 CYS A N 1
ATOM 852 C CA . CYS A 1 108 ? 25.900 -17.127 -0.012 1.00 83.00 108 CYS A CA 1
ATOM 853 C C . CYS A 1 108 ? 27.260 -16.495 -0.320 1.00 83.00 108 CYS A C 1
ATOM 855 O O . CYS A 1 108 ? 27.657 -15.520 0.318 1.00 83.00 108 CYS A O 1
ATOM 857 N N . ILE A 1 109 ? 27.960 -17.025 -1.317 1.00 86.94 109 ILE A N 1
ATOM 858 C CA . ILE A 1 109 ? 29.262 -16.531 -1.764 1.00 86.94 109 ILE A CA 1
ATOM 859 C C . ILE A 1 109 ? 29.131 -16.140 -3.228 1.00 86.94 109 ILE A C 1
ATOM 861 O O . ILE A 1 109 ? 28.835 -16.987 -4.070 1.00 86.94 109 ILE A O 1
ATOM 865 N N . VAL A 1 110 ? 29.361 -14.870 -3.542 1.00 86.88 110 VAL A N 1
ATOM 866 C CA . VAL A 1 110 ? 29.496 -14.399 -4.921 1.00 86.88 110 VAL A CA 1
ATOM 867 C C . VAL A 1 110 ? 30.963 -14.175 -5.222 1.00 86.88 110 VAL A C 1
ATOM 869 O O . VAL A 1 110 ? 31.641 -13.483 -4.473 1.00 86.88 110 VAL A O 1
ATOM 872 N N . SER A 1 111 ? 31.444 -14.751 -6.318 1.00 87.31 111 SER A N 1
ATOM 873 C CA . SER A 1 111 ? 32.856 -14.719 -6.702 1.00 87.31 111 SER A CA 1
ATOM 874 C C . SER A 1 111 ? 33.051 -14.199 -8.123 1.00 87.31 111 SER A C 1
ATOM 876 O O . SER A 1 111 ? 32.292 -14.541 -9.033 1.00 87.31 111 SER A O 1
ATOM 878 N N . SER A 1 112 ? 34.083 -13.380 -8.305 1.00 85.44 112 SER A N 1
ATOM 879 C CA . SER A 1 112 ? 34.533 -12.840 -9.587 1.00 85.44 112 SER A CA 1
ATOM 880 C C . SER A 1 112 ? 36.060 -12.927 -9.635 1.00 85.44 112 SER A C 1
ATOM 882 O O . SER A 1 112 ? 36.776 -12.128 -9.033 1.00 85.44 112 SER A O 1
ATOM 884 N N . GLY A 1 113 ? 36.590 -13.967 -10.286 1.00 81.56 113 GLY A N 1
ATOM 885 C CA . GLY A 1 113 ? 38.028 -14.244 -10.263 1.00 81.56 113 GLY A CA 1
ATOM 886 C C . GLY A 1 113 ? 38.535 -14.563 -8.851 1.00 81.56 113 GLY A C 1
ATOM 887 O O . GLY A 1 113 ? 38.199 -15.609 -8.304 1.00 81.56 113 GLY A O 1
ATOM 888 N N . ALA A 1 114 ? 39.381 -13.689 -8.296 1.00 82.12 114 ALA A N 1
ATOM 889 C CA . ALA A 1 114 ? 39.949 -13.832 -6.950 1.00 82.12 114 ALA A CA 1
ATOM 890 C C . ALA A 1 114 ? 39.173 -13.058 -5.869 1.00 82.12 114 ALA A C 1
ATOM 892 O O . ALA A 1 114 ? 39.485 -13.193 -4.686 1.00 82.12 114 ALA A O 1
ATOM 893 N N . GLU A 1 115 ? 38.203 -12.233 -6.264 1.00 85.31 115 GLU A N 1
ATOM 894 C CA . GLU A 1 115 ? 37.401 -11.441 -5.340 1.00 85.31 115 GLU A CA 1
ATOM 895 C C . GLU A 1 115 ? 36.112 -12.172 -4.977 1.00 85.31 115 GLU A C 1
ATOM 897 O O . GLU A 1 115 ? 35.467 -12.795 -5.827 1.00 85.31 115 GLU A O 1
ATOM 902 N N . GLU A 1 116 ? 35.726 -12.084 -3.705 1.00 88.38 116 GLU A N 1
ATOM 903 C CA . GLU A 1 116 ? 34.534 -12.735 -3.178 1.00 88.38 116 GLU A CA 1
ATOM 904 C C . GLU A 1 116 ? 33.766 -11.806 -2.234 1.00 88.38 116 GLU A C 1
ATOM 906 O O . GLU A 1 116 ? 34.352 -11.083 -1.429 1.00 88.38 116 GLU A O 1
ATOM 911 N N . VAL A 1 117 ? 32.438 -11.879 -2.294 1.00 87.06 117 VAL A N 1
ATOM 912 C CA . VAL A 1 117 ? 31.512 -11.240 -1.357 1.00 87.06 117 VAL A CA 1
ATOM 913 C C . VAL A 1 117 ? 30.690 -12.333 -0.687 1.00 87.06 117 VAL A C 1
ATOM 915 O O . VAL A 1 117 ? 30.091 -13.179 -1.350 1.00 87.06 117 VAL A O 1
ATOM 918 N N . HIS A 1 118 ? 30.681 -12.316 0.643 1.00 88.06 118 HIS A N 1
ATOM 919 C CA . HIS A 1 118 ? 30.031 -13.317 1.486 1.00 88.06 118 HIS A CA 1
ATOM 920 C C . HIS A 1 118 ? 28.823 -12.677 2.176 1.00 88.06 118 HIS A C 1
ATOM 922 O O . HIS A 1 118 ? 28.898 -11.528 2.614 1.00 88.06 118 HIS A O 1
ATOM 928 N N . GLY A 1 119 ? 27.710 -13.398 2.253 1.00 81.69 119 GLY A N 1
ATOM 929 C CA . GLY A 1 119 ? 26.483 -12.929 2.892 1.00 81.69 119 GLY A CA 1
ATOM 930 C C . GLY A 1 119 ? 25.761 -14.062 3.597 1.00 81.69 119 GLY A C 1
ATOM 931 O O . GLY A 1 119 ? 25.721 -15.179 3.090 1.00 81.69 119 GLY A O 1
ATOM 932 N N . ASP A 1 120 ? 25.190 -13.778 4.761 1.00 77.06 120 ASP A N 1
ATOM 933 C CA . ASP A 1 120 ? 24.451 -14.774 5.531 1.00 77.06 120 ASP A CA 1
ATOM 934 C C . ASP A 1 120 ? 23.125 -15.141 4.854 1.00 77.06 120 ASP A C 1
ATOM 936 O O . ASP A 1 120 ? 22.446 -14.302 4.257 1.00 77.06 120 ASP A O 1
ATOM 940 N N . ILE A 1 121 ? 22.734 -16.405 5.000 1.00 69.31 121 ILE A N 1
ATOM 941 C CA . ILE A 1 121 ? 21.414 -16.909 4.628 1.00 69.31 121 ILE A CA 1
ATOM 942 C C . ILE A 1 121 ? 20.534 -16.877 5.882 1.00 69.31 121 ILE A C 1
ATOM 944 O O . ILE A 1 121 ? 20.878 -17.525 6.878 1.00 69.31 121 ILE A O 1
ATOM 948 N N . PRO A 1 122 ? 19.389 -16.169 5.864 1.00 61.94 122 PRO A N 1
ATOM 949 C CA . PRO A 1 122 ? 18.453 -16.162 6.983 1.00 61.94 122 PRO A CA 1
ATOM 950 C C . PRO A 1 122 ? 18.044 -17.587 7.381 1.00 61.94 122 PRO A C 1
ATOM 952 O O . PRO A 1 122 ? 17.687 -18.402 6.533 1.00 61.94 122 PRO A O 1
ATOM 955 N N . ALA A 1 123 ? 18.092 -17.891 8.682 1.00 52.72 123 ALA A N 1
ATOM 956 C CA . ALA A 1 123 ? 17.811 -19.234 9.201 1.00 52.72 123 ALA A CA 1
ATOM 957 C C . ALA A 1 123 ? 16.333 -19.643 9.072 1.00 52.72 123 ALA A C 1
ATOM 959 O O . ALA A 1 123 ? 16.037 -20.829 8.952 1.00 52.72 123 ALA A O 1
ATOM 960 N N . GLU A 1 124 ? 15.427 -18.666 9.089 1.00 53.38 124 GLU A N 1
ATOM 961 C CA . GLU A 1 124 ? 13.996 -18.836 8.869 1.00 53.38 124 GLU A CA 1
ATOM 962 C C . GLU A 1 124 ? 13.503 -17.641 8.060 1.00 53.38 124 GLU A C 1
ATOM 964 O O . GLU A 1 124 ? 13.718 -16.488 8.437 1.00 53.38 124 GLU A O 1
ATOM 969 N N . TRP A 1 125 ? 12.854 -17.910 6.932 1.00 50.09 125 TRP A N 1
ATOM 970 C CA . TRP A 1 125 ? 12.212 -16.876 6.139 1.00 50.09 125 TRP A CA 1
ATOM 971 C C . TRP A 1 125 ? 10.945 -17.440 5.503 1.00 50.09 125 TRP A C 1
ATOM 973 O O . TRP A 1 125 ? 10.943 -18.552 4.974 1.00 50.09 125 TRP A O 1
ATOM 983 N N . LYS A 1 126 ? 9.850 -16.684 5.597 1.00 49.53 126 LYS A N 1
ATOM 984 C CA . LYS A 1 126 ? 8.600 -16.988 4.904 1.00 49.53 126 LYS A CA 1
ATOM 985 C C . LYS A 1 126 ? 8.431 -15.946 3.806 1.00 49.53 126 LYS A C 1
ATOM 987 O O . LYS A 1 126 ? 8.544 -14.761 4.123 1.00 49.53 126 LYS A O 1
ATOM 992 N N . PRO A 1 127 ? 8.126 -16.353 2.565 1.00 48.44 127 PRO A N 1
ATOM 993 C CA . PRO A 1 127 ? 7.653 -15.408 1.579 1.00 48.44 127 PRO A CA 1
ATOM 994 C C . PRO A 1 127 ? 6.286 -14.965 2.077 1.00 48.44 127 PRO A C 1
ATOM 996 O O . PRO A 1 127 ? 5.333 -15.739 2.019 1.00 48.44 127 PRO A O 1
ATOM 999 N N . SER A 1 128 ? 6.197 -13.775 2.668 1.00 44.97 128 SER A N 1
ATOM 1000 C CA . SER A 1 128 ? 4.898 -13.151 2.879 1.00 44.97 128 SER A CA 1
ATOM 1001 C C . SER A 1 128 ? 4.369 -12.771 1.497 1.00 44.97 128 SER A C 1
ATOM 1003 O O . SER A 1 128 ? 4.673 -11.706 0.965 1.00 44.97 128 SER A O 1
ATOM 1005 N N . ASP A 1 129 ? 3.658 -13.729 0.904 1.00 51.44 129 ASP A N 1
ATOM 1006 C CA . ASP A 1 129 ? 2.770 -13.595 -0.243 1.00 51.44 129 ASP A CA 1
ATOM 1007 C C . ASP A 1 129 ? 3.397 -12.905 -1.463 1.00 51.44 129 ASP A C 1
ATOM 1009 O O . ASP A 1 129 ? 3.091 -11.767 -1.802 1.00 51.44 129 ASP A O 1
ATOM 1013 N N . LEU A 1 130 ? 4.229 -13.654 -2.196 1.00 49.47 130 LEU A N 1
ATOM 1014 C CA . LEU A 1 130 ? 4.586 -13.354 -3.593 1.00 49.47 130 LEU A CA 1
ATOM 1015 C C . LEU A 1 130 ? 3.418 -13.682 -4.554 1.00 49.47 130 LEU A C 1
ATOM 1017 O O . LEU A 1 130 ? 3.632 -14.179 -5.660 1.00 49.47 130 LEU A O 1
ATOM 1021 N N . GLU A 1 131 ? 2.169 -13.481 -4.124 1.00 49.34 131 GLU A N 1
ATOM 1022 C CA . GLU A 1 131 ? 0.997 -13.681 -4.977 1.00 49.34 131 GLU A CA 1
ATOM 1023 C C . GLU A 1 131 ? 0.860 -12.485 -5.926 1.00 49.34 131 GLU A C 1
ATOM 1025 O O . GLU A 1 131 ? 0.202 -11.484 -5.641 1.00 49.34 131 GLU A O 1
ATOM 1030 N N . PHE A 1 132 ? 1.510 -12.587 -7.081 1.00 55.78 132 PHE A N 1
ATOM 1031 C CA . PHE A 1 132 ? 1.354 -11.632 -8.170 1.00 55.78 132 PHE A CA 1
ATOM 1032 C C . PHE A 1 132 ? 0.039 -11.926 -8.900 1.00 55.78 132 PHE A C 1
ATOM 1034 O O . PHE A 1 132 ? -0.057 -12.868 -9.687 1.00 55.78 132 PHE A O 1
ATOM 1041 N N . GLY A 1 133 ? -1.000 -11.145 -8.601 1.00 51.84 133 GLY A N 1
ATOM 1042 C CA . GLY A 1 133 ? -2.331 -11.306 -9.192 1.00 51.84 13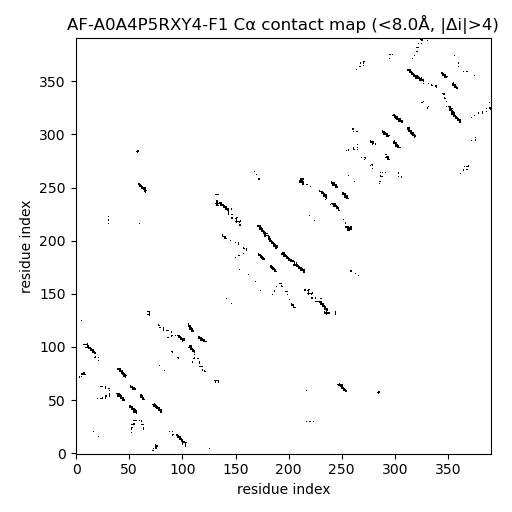3 GLY A CA 1
ATOM 1043 C C . GLY A 1 133 ? -2.374 -10.924 -10.673 1.00 51.84 133 GLY A C 1
ATOM 1044 O O . GLY A 1 133 ? -2.811 -9.832 -11.027 1.00 51.84 133 GLY A O 1
ATOM 1045 N N . ASN A 1 134 ? -1.941 -11.828 -11.552 1.00 51.41 134 ASN A N 1
ATOM 1046 C CA . ASN A 1 134 ? -2.122 -11.718 -13.007 1.00 51.41 134 ASN A CA 1
ATOM 1047 C C . ASN A 1 134 ? -3.484 -12.270 -13.490 1.00 51.41 134 ASN A C 1
ATOM 1049 O O . ASN A 1 134 ? -3.809 -12.234 -14.684 1.00 51.41 134 ASN A O 1
ATOM 1053 N N . ASP A 1 135 ? -4.304 -12.746 -12.555 1.00 55.31 135 ASP A N 1
ATOM 1054 C CA . ASP A 1 135 ? -5.636 -13.322 -12.742 1.00 55.31 135 ASP A CA 1
ATOM 1055 C C . ASP A 1 135 ? -6.771 -12.282 -12.726 1.00 55.31 135 ASP A C 1
ATOM 1057 O O . ASP A 1 135 ? -7.940 -12.649 -12.773 1.00 55.31 135 ASP A O 1
ATOM 1061 N N . GLY A 1 136 ? -6.438 -10.990 -12.660 1.00 56.78 136 GLY A N 1
ATOM 1062 C CA . GLY A 1 136 ? -7.418 -9.931 -12.444 1.00 56.78 136 GLY A CA 1
ATOM 1063 C C . GLY A 1 136 ? -8.551 -9.865 -13.474 1.00 56.78 136 GLY A C 1
ATOM 1064 O O . GLY A 1 136 ? -8.323 -9.909 -14.687 1.00 56.78 136 GLY A O 1
ATOM 1065 N N . ASP A 1 137 ? -9.775 -9.674 -12.969 1.00 59.56 137 ASP A N 1
ATOM 1066 C CA . ASP A 1 137 ? -11.010 -9.524 -13.757 1.00 59.56 137 ASP A CA 1
ATOM 1067 C C . ASP A 1 137 ? -11.050 -8.211 -14.562 1.00 59.56 137 ASP A C 1
ATOM 1069 O O . ASP A 1 137 ? -11.802 -8.074 -15.531 1.00 59.56 137 ASP A O 1
ATOM 1073 N N . ILE A 1 138 ? -10.246 -7.220 -14.160 1.00 71.62 138 ILE A N 1
ATOM 1074 C CA . ILE A 1 138 ? -10.209 -5.881 -14.751 1.00 71.62 138 ILE A CA 1
ATOM 1075 C C . ILE A 1 138 ? -8.802 -5.600 -15.254 1.00 71.62 138 ILE A C 1
ATOM 1077 O O . ILE A 1 138 ? -7.867 -5.504 -14.464 1.00 71.62 138 ILE A O 1
ATOM 1081 N N . ARG A 1 139 ? -8.676 -5.403 -16.569 1.00 79.19 139 ARG A N 1
ATOM 1082 C CA . ARG A 1 139 ? -7.417 -5.070 -17.240 1.00 79.19 139 ARG A CA 1
ATOM 1083 C C . ARG A 1 139 ? -7.526 -3.714 -17.919 1.00 79.19 139 ARG A C 1
ATOM 1085 O O . ARG A 1 139 ? -8.421 -3.491 -18.734 1.00 79.19 139 ARG A O 1
ATOM 1092 N N . ILE A 1 140 ? -6.605 -2.820 -17.588 1.00 85.50 140 ILE A N 1
ATOM 1093 C CA . ILE A 1 140 ? -6.483 -1.488 -18.173 1.00 85.50 140 ILE A CA 1
ATOM 1094 C C . ILE A 1 140 ? -5.176 -1.455 -18.957 1.00 85.50 140 ILE A C 1
ATOM 1096 O O . ILE A 1 140 ? -4.100 -1.537 -18.374 1.00 85.50 140 ILE A O 1
ATOM 1100 N N . SER A 1 141 ? -5.270 -1.331 -20.277 1.00 86.94 141 SER A N 1
ATOM 1101 C CA . SER A 1 141 ? -4.097 -1.182 -21.141 1.00 86.94 141 SER A CA 1
ATOM 1102 C C . SER A 1 141 ? -3.801 0.293 -21.383 1.00 86.94 141 SER A C 1
ATOM 1104 O O . SER A 1 141 ? -4.682 1.040 -21.818 1.00 86.94 141 SER A O 1
ATOM 1106 N N . LEU A 1 142 ? -2.559 0.691 -21.130 1.00 88.31 142 LEU A N 1
ATOM 1107 C CA . LEU A 1 142 ? -2.016 2.007 -21.433 1.00 88.31 142 LEU A CA 1
ATOM 1108 C C . LEU A 1 142 ? -0.885 1.843 -22.438 1.00 88.31 142 LEU A C 1
ATOM 1110 O O . LEU A 1 142 ? 0.029 1.059 -22.209 1.00 88.31 142 LEU A O 1
ATOM 1114 N N . ASN A 1 143 ? -0.893 2.618 -23.518 1.00 89.88 143 ASN A N 1
ATOM 1115 C CA . ASN A 1 143 ? 0.322 2.711 -24.324 1.00 89.88 143 ASN A CA 1
ATOM 1116 C C . ASN A 1 143 ? 1.421 3.464 -23.562 1.00 89.88 143 ASN A C 1
ATOM 1118 O O . ASN A 1 143 ? 1.133 4.220 -22.628 1.00 89.88 143 ASN A O 1
ATOM 1122 N N . SER A 1 144 ? 2.671 3.309 -23.992 1.00 87.38 144 SER A N 1
ATOM 1123 C CA . SER A 1 144 ? 3.829 3.946 -23.348 1.00 87.38 144 SER A CA 1
ATOM 1124 C C . SER A 1 144 ? 3.646 5.453 -23.117 1.00 87.38 144 SER A C 1
ATOM 1126 O O . SER A 1 144 ? 3.908 5.957 -22.026 1.00 87.38 144 SER A O 1
ATOM 1128 N N . MET A 1 145 ? 3.098 6.195 -24.085 1.00 88.88 145 MET A N 1
ATOM 1129 C CA . MET A 1 145 ? 2.836 7.633 -23.925 1.00 88.88 145 MET A CA 1
ATOM 1130 C C . MET A 1 145 ? 1.769 7.947 -22.866 1.00 88.88 145 MET A C 1
ATOM 1132 O O . MET A 1 145 ? 1.874 8.966 -22.183 1.00 88.88 145 MET A O 1
ATOM 1136 N N . GLN A 1 146 ? 0.735 7.114 -22.734 1.00 91.12 146 GLN A N 1
ATOM 1137 C CA . GLN A 1 146 ? -0.286 7.254 -21.691 1.00 91.12 146 GLN A CA 1
ATOM 1138 C C . GLN A 1 146 ? 0.295 6.942 -20.310 1.00 91.12 146 GLN A C 1
ATOM 1140 O O . GLN A 1 146 ? 0.104 7.736 -19.393 1.00 91.12 146 GLN A O 1
ATOM 1145 N N . ALA A 1 147 ? 1.048 5.844 -20.191 1.00 89.62 147 ALA A N 1
ATOM 1146 C CA . ALA A 1 147 ? 1.750 5.446 -18.973 1.00 89.62 147 ALA A CA 1
ATOM 1147 C C . ALA A 1 147 ? 2.708 6.548 -18.492 1.00 89.62 147 ALA A C 1
ATOM 1149 O O . ALA A 1 147 ? 2.627 6.988 -17.348 1.00 89.62 147 ALA A O 1
ATOM 1150 N N . ARG A 1 148 ? 3.525 7.092 -19.402 1.00 87.94 148 ARG A N 1
ATOM 1151 C CA . ARG A 1 148 ? 4.433 8.206 -19.109 1.00 87.94 148 ARG A CA 1
ATOM 1152 C C . ARG A 1 148 ? 3.704 9.442 -18.603 1.00 87.94 148 ARG A C 1
ATOM 1154 O O . ARG A 1 148 ? 4.101 10.004 -17.593 1.00 87.94 148 ARG A O 1
ATOM 1161 N N . ARG A 1 149 ? 2.643 9.871 -19.293 1.00 89.31 149 ARG A N 1
ATOM 1162 C CA . ARG A 1 149 ? 1.867 11.057 -18.895 1.00 89.31 149 ARG A CA 1
ATOM 1163 C C . ARG A 1 149 ? 1.177 10.865 -17.551 1.00 89.31 149 ARG A C 1
ATOM 1165 O O . ARG A 1 149 ? 1.077 11.823 -16.795 1.00 89.31 149 ARG A O 1
ATOM 1172 N N . LEU A 1 150 ? 0.693 9.655 -17.266 1.00 90.12 150 LEU A N 1
ATOM 1173 C CA . LEU A 1 150 ? 0.144 9.314 -15.958 1.00 90.12 150 LEU A CA 1
ATOM 1174 C C . LEU A 1 150 ? 1.221 9.448 -14.879 1.00 90.12 150 LEU A C 1
ATOM 1176 O O . LEU A 1 150 ? 0.995 10.141 -13.896 1.00 90.12 150 LEU A O 1
ATOM 1180 N N . GLY A 1 151 ? 2.402 8.870 -15.095 1.00 87.69 151 GLY A N 1
ATOM 1181 C CA . GLY A 1 151 ? 3.523 9.033 -14.176 1.00 87.69 151 GLY A CA 1
ATOM 1182 C C . GLY A 1 151 ? 3.935 10.500 -13.990 1.00 87.69 151 GLY A C 1
ATOM 1183 O O . GLY A 1 151 ? 4.135 10.946 -12.865 1.00 87.69 151 GLY A O 1
ATOM 1184 N N . GLU A 1 152 ? 4.016 11.273 -15.077 1.00 87.12 152 GLU A N 1
ATOM 1185 C CA . GLU A 1 152 ? 4.349 12.702 -15.044 1.00 87.12 152 GLU A CA 1
ATOM 1186 C C . GLU A 1 152 ? 3.303 13.508 -14.268 1.00 87.12 152 GLU A C 1
ATOM 1188 O O . GLU A 1 152 ? 3.697 14.323 -13.449 1.00 87.12 152 GLU A O 1
ATOM 1193 N N . LEU A 1 153 ? 1.999 13.257 -14.459 1.00 87.88 153 LEU A N 1
ATOM 1194 C CA . LEU A 1 153 ? 0.934 13.860 -13.643 1.00 87.88 153 LEU A CA 1
ATOM 1195 C C . LEU A 1 153 ? 1.135 13.558 -12.162 1.00 87.88 153 LEU A C 1
ATOM 1197 O O . LEU A 1 153 ? 0.938 14.436 -11.329 1.00 87.88 153 LEU A O 1
ATOM 1201 N N . ILE A 1 154 ? 1.469 12.307 -11.852 1.00 84.31 154 ILE A N 1
ATOM 1202 C CA . ILE A 1 154 ? 1.558 11.844 -10.475 1.00 84.31 154 ILE A CA 1
ATOM 1203 C C . ILE A 1 154 ? 2.768 12.456 -9.752 1.00 84.31 154 ILE A C 1
ATOM 1205 O O . ILE A 1 154 ? 2.703 12.810 -8.577 1.00 84.31 154 ILE A O 1
ATOM 1209 N N . ASN A 1 155 ? 3.871 12.615 -10.479 1.00 77.88 155 ASN A N 1
ATOM 1210 C CA . ASN A 1 155 ? 5.075 13.270 -9.983 1.00 77.88 155 ASN A CA 1
ATOM 1211 C C . ASN A 1 155 ? 5.027 14.802 -10.118 1.00 77.88 155 ASN A C 1
ATOM 1213 O O . ASN A 1 155 ? 5.933 15.478 -9.623 1.00 77.88 155 ASN A O 1
ATOM 1217 N N . ASP A 1 156 ? 4.006 15.359 -10.779 1.00 76.44 156 ASP A N 1
ATOM 1218 C CA . ASP A 1 156 ? 3.860 16.800 -10.954 1.00 76.44 156 ASP A CA 1
ATOM 1219 C C . ASP A 1 156 ? 3.484 17.455 -9.625 1.00 76.44 156 ASP A C 1
ATOM 1221 O O . ASP A 1 156 ? 2.446 17.182 -9.016 1.00 76.44 156 ASP A O 1
ATOM 1225 N N . TRP A 1 157 ? 4.358 18.352 -9.184 1.00 71.81 157 TRP A N 1
ATOM 1226 C CA . TRP A 1 157 ? 4.214 19.117 -7.959 1.00 71.81 157 TRP A CA 1
ATOM 1227 C C . TRP A 1 157 ? 3.851 20.562 -8.341 1.00 71.81 157 TRP A C 1
ATOM 1229 O O . TRP A 1 157 ? 4.730 21.326 -8.750 1.00 71.81 157 TRP A O 1
ATOM 1239 N N . PRO A 1 158 ? 2.576 20.986 -8.228 1.00 64.44 158 PRO A N 1
ATOM 1240 C CA . PRO A 1 158 ? 2.092 22.186 -8.915 1.00 64.44 158 PRO A CA 1
ATOM 1241 C C . PRO A 1 158 ? 2.480 23.542 -8.285 1.00 64.44 158 PRO A C 1
ATOM 1243 O O . PRO A 1 158 ? 1.953 24.570 -8.713 1.00 64.44 158 PRO A O 1
ATOM 1246 N N . GLY A 1 159 ? 3.370 23.615 -7.287 1.00 62.38 159 GLY A N 1
ATOM 1247 C CA . GLY A 1 159 ? 3.786 24.906 -6.705 1.00 62.38 159 GLY A CA 1
ATOM 1248 C C . GLY A 1 159 ? 4.354 24.830 -5.285 1.00 62.38 159 GLY A C 1
ATOM 1249 O O . GLY A 1 159 ? 4.563 23.733 -4.786 1.00 62.38 159 GLY A O 1
ATOM 1250 N N . PRO A 1 160 ? 4.644 25.966 -4.619 1.00 56.84 160 PRO A N 1
ATOM 1251 C CA . PRO A 1 160 ? 5.507 26.026 -3.442 1.00 56.84 160 PRO A CA 1
ATOM 1252 C C . PRO A 1 160 ? 4.744 25.596 -2.187 1.00 56.84 160 PRO A C 1
ATOM 1254 O O . PRO A 1 160 ? 4.399 26.412 -1.343 1.00 56.84 160 PRO A O 1
ATOM 1257 N N . VAL A 1 161 ? 4.434 24.310 -2.078 1.00 58.50 161 VAL A N 1
ATOM 1258 C CA . VAL A 1 161 ? 4.085 23.721 -0.791 1.00 58.50 161 VAL A CA 1
ATOM 1259 C C . VAL A 1 161 ? 5.389 23.654 -0.005 1.00 58.50 161 VAL A C 1
ATOM 1261 O O . VAL A 1 161 ? 6.262 22.838 -0.309 1.00 58.50 161 VAL A O 1
ATOM 1264 N N . ASP A 1 162 ? 5.565 24.585 0.928 1.00 61.41 162 ASP A N 1
ATOM 1265 C CA . ASP A 1 162 ? 6.704 24.570 1.832 1.00 61.41 162 A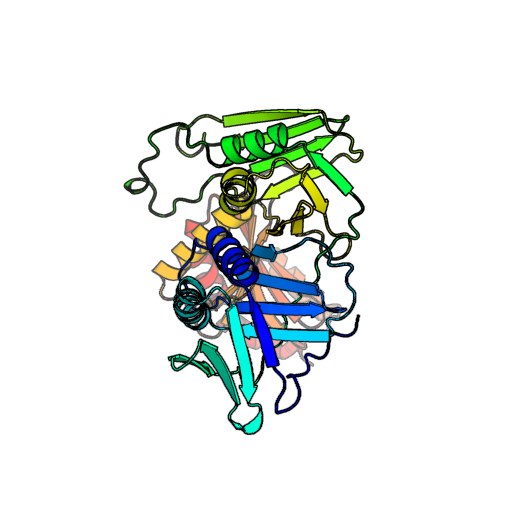SP A CA 1
ATOM 1266 C C . ASP A 1 162 ? 6.549 23.368 2.765 1.00 61.41 162 ASP A C 1
ATOM 1268 O O . ASP A 1 162 ? 5.682 23.348 3.634 1.00 61.41 162 ASP A O 1
ATOM 1272 N N . LYS A 1 163 ? 7.355 22.325 2.556 1.00 57.44 163 LYS A N 1
ATOM 1273 C CA . LYS A 1 163 ? 7.306 21.120 3.395 1.00 57.44 163 LYS A CA 1
ATOM 1274 C C . LYS A 1 163 ? 7.612 21.441 4.859 1.00 57.44 163 LYS A C 1
ATOM 1276 O O . LYS A 1 163 ? 7.138 20.715 5.726 1.00 57.44 163 LYS A O 1
ATOM 1281 N N . ASP A 1 164 ? 8.330 22.532 5.128 1.00 58.09 164 ASP A N 1
ATOM 1282 C CA . ASP A 1 164 ? 8.631 22.983 6.484 1.00 58.09 164 ASP A CA 1
ATOM 1283 C C . ASP A 1 164 ? 7.396 23.612 7.167 1.00 58.09 164 ASP A C 1
ATOM 1285 O O . ASP A 1 164 ? 7.312 23.620 8.395 1.00 58.09 164 ASP A O 1
ATOM 1289 N N . GLU A 1 165 ? 6.393 24.070 6.401 1.00 60.28 165 GLU A N 1
ATOM 1290 C CA . GLU A 1 165 ? 5.093 24.527 6.927 1.00 60.28 165 GLU A CA 1
ATOM 1291 C C . GLU A 1 165 ? 4.149 23.361 7.288 1.00 60.28 165 GLU A C 1
ATOM 1293 O O . GLU A 1 165 ? 3.190 23.558 8.039 1.00 60.28 165 GLU A O 1
ATOM 1298 N N . TYR A 1 166 ? 4.421 22.141 6.804 1.00 60.44 166 TYR A N 1
ATOM 1299 C CA . TYR A 1 166 ? 3.579 20.958 7.013 1.00 60.44 166 TYR A CA 1
ATOM 1300 C C . TYR A 1 166 ? 4.372 19.832 7.702 1.00 60.44 166 TYR A C 1
ATOM 1302 O O . TYR A 1 166 ? 4.870 18.930 7.028 1.00 60.44 166 TYR A O 1
ATOM 1310 N N . PRO A 1 167 ? 4.449 19.815 9.049 1.00 53.44 167 PRO A N 1
ATOM 1311 C CA . PRO A 1 167 ? 5.223 18.818 9.804 1.00 53.44 167 PRO A CA 1
ATOM 1312 C C . PRO A 1 167 ? 4.764 17.361 9.598 1.00 53.44 167 PRO A C 1
ATOM 1314 O O . PRO A 1 167 ? 5.507 16.442 9.925 1.00 53.44 167 PRO A O 1
ATOM 1317 N N . ASN A 1 168 ? 3.574 17.168 9.021 1.00 59.06 168 ASN A N 1
ATOM 1318 C CA . ASN A 1 168 ? 2.936 15.893 8.680 1.00 59.06 168 ASN A CA 1
ATOM 1319 C C . ASN A 1 168 ? 2.542 15.892 7.193 1.00 59.06 168 ASN A C 1
ATOM 1321 O O . ASN A 1 168 ? 1.369 15.807 6.821 1.00 59.06 168 ASN A O 1
ATOM 1325 N N . PHE A 1 169 ? 3.507 16.190 6.321 1.00 68.50 169 PHE A N 1
ATOM 1326 C CA . PHE A 1 169 ? 3.244 16.288 4.892 1.00 68.50 169 PHE A CA 1
ATOM 1327 C C . PHE A 1 169 ? 3.008 14.895 4.286 1.00 68.50 169 PHE A C 1
ATOM 1329 O O . PHE A 1 169 ? 3.954 14.167 3.983 1.00 68.50 169 PHE A O 1
ATOM 1336 N N . LEU A 1 170 ? 1.743 14.567 4.027 1.00 74.56 170 LEU A N 1
ATOM 1337 C CA . LEU A 1 170 ? 1.343 13.480 3.137 1.00 74.56 170 LEU A CA 1
ATOM 1338 C C . LEU A 1 170 ? 1.149 14.042 1.718 1.00 74.56 170 LEU A C 1
ATOM 1340 O O . LEU A 1 170 ? 0.516 15.080 1.545 1.00 74.56 170 LEU A O 1
ATOM 1344 N N . ALA A 1 171 ? 1.646 13.392 0.666 1.00 77.62 171 ALA A N 1
ATOM 1345 C CA . ALA A 1 171 ? 1.268 13.794 -0.695 1.00 77.62 171 ALA A CA 1
ATOM 1346 C C . ALA A 1 171 ? -0.212 13.440 -0.953 1.00 77.62 171 ALA A C 1
ATOM 1348 O O . ALA A 1 171 ? -0.710 12.477 -0.362 1.00 77.62 171 ALA A O 1
ATOM 1349 N N . PRO A 1 172 ? -0.960 14.192 -1.781 1.00 81.94 172 PRO A N 1
ATOM 1350 C CA . PRO A 1 172 ? -2.282 13.745 -2.200 1.00 81.94 172 PRO A CA 1
ATOM 1351 C C . PRO A 1 172 ? -2.185 12.372 -2.867 1.00 81.94 172 PRO A C 1
ATOM 1353 O O . PRO A 1 172 ? -1.214 12.080 -3.565 1.00 81.94 172 PRO A O 1
ATOM 1356 N N . PHE A 1 173 ? -3.177 11.525 -2.653 1.00 87.12 173 PHE A N 1
ATOM 1357 C CA . PHE A 1 173 ? -3.313 10.267 -3.361 1.00 87.12 173 PHE A CA 1
ATOM 1358 C C . PHE A 1 173 ? -3.789 10.551 -4.783 1.00 87.12 173 PHE A C 1
ATOM 1360 O O . PHE A 1 173 ? -4.437 11.564 -5.071 1.00 87.12 173 PHE A O 1
ATOM 1367 N N . VAL A 1 174 ? -3.478 9.635 -5.694 1.00 89.19 174 VAL A N 1
ATOM 1368 C CA . VAL A 1 174 ? -4.053 9.671 -7.035 1.00 89.19 174 VAL A CA 1
ATOM 1369 C C . VAL A 1 174 ? -5.398 8.954 -7.016 1.00 89.19 174 VAL A C 1
ATOM 1371 O O . VAL A 1 174 ? -5.496 7.783 -6.657 1.00 89.19 174 VAL A O 1
ATOM 1374 N N . VAL A 1 175 ? -6.450 9.664 -7.418 1.00 91.75 175 VAL A N 1
ATOM 1375 C CA . VAL A 1 175 ? -7.791 9.103 -7.600 1.00 91.75 175 VAL A CA 1
ATOM 1376 C C . VAL A 1 175 ? -7.913 8.622 -9.039 1.00 91.75 175 VAL A C 1
ATOM 1378 O O . VAL A 1 175 ? -7.804 9.428 -9.967 1.00 91.75 175 VAL A O 1
ATOM 1381 N N . ILE A 1 176 ? -8.161 7.328 -9.239 1.00 91.00 176 ILE A N 1
ATOM 1382 C CA . ILE A 1 176 ? -8.338 6.720 -10.560 1.00 91.00 176 ILE A CA 1
ATOM 1383 C C . ILE A 1 176 ? -9.779 6.232 -10.706 1.00 91.00 176 ILE A C 1
ATOM 1385 O O . ILE A 1 176 ? -10.252 5.368 -9.969 1.00 91.00 176 ILE A O 1
ATOM 1389 N N . GLU A 1 177 ? -10.476 6.787 -11.693 1.00 91.62 177 GLU A N 1
ATOM 1390 C CA . GLU A 1 177 ? -11.838 6.420 -12.070 1.00 91.62 177 GLU A CA 1
ATOM 1391 C C . GLU A 1 177 ? -11.844 5.820 -13.477 1.00 91.62 177 GLU A C 1
ATOM 1393 O O . GLU A 1 177 ? -11.432 6.456 -14.446 1.00 91.62 177 GLU A O 1
ATOM 1398 N N . VAL A 1 178 ? -12.341 4.595 -13.602 1.00 88.69 178 VAL A N 1
ATOM 1399 C CA . VAL A 1 178 ? -12.473 3.857 -14.859 1.00 88.69 178 VAL A CA 1
ATOM 1400 C C . VAL A 1 178 ? -13.952 3.683 -15.159 1.00 88.69 178 VAL A C 1
ATOM 1402 O O . VAL A 1 178 ? -14.726 3.301 -14.290 1.00 88.69 178 VAL A O 1
ATOM 1405 N N . GLY A 1 179 ? -14.372 3.976 -16.383 1.00 86.00 179 GLY A N 1
ATOM 1406 C CA . GLY A 1 179 ? -15.760 3.816 -16.810 1.00 86.00 179 GLY A CA 1
ATOM 1407 C C . GLY A 1 179 ? -15.975 4.397 -18.196 1.00 86.00 179 GLY A C 1
ATOM 1408 O O . GLY A 1 179 ? -15.178 5.209 -18.644 1.00 86.00 179 GLY A O 1
ATOM 1409 N N . ASP A 1 180 ? -17.026 3.988 -18.907 1.00 83.44 180 ASP A N 1
ATOM 1410 C CA . ASP A 1 180 ? -17.376 4.554 -20.223 1.00 83.44 180 ASP A CA 1
ATOM 1411 C C . ASP A 1 180 ? -16.212 4.602 -21.238 1.00 83.44 180 ASP A C 1
ATOM 1413 O O . ASP A 1 180 ? -16.090 5.555 -22.010 1.00 83.44 180 ASP A O 1
ATOM 1417 N N . LYS A 1 181 ? -15.335 3.584 -21.242 1.00 84.81 181 LYS A N 1
ATOM 1418 C CA . LYS A 1 181 ? -14.126 3.516 -22.093 1.00 84.81 181 LYS A CA 1
ATOM 1419 C C . LYS A 1 181 ? -13.122 4.656 -21.859 1.00 84.81 181 LYS A C 1
ATOM 1421 O O . LYS A 1 181 ? -12.345 5.008 -22.751 1.00 84.81 181 LYS A O 1
ATOM 1426 N N . LYS A 1 182 ? -13.125 5.243 -20.665 1.00 90.19 182 LYS A N 1
ATOM 1427 C CA . LYS A 1 182 ? -12.159 6.253 -20.235 1.00 90.19 182 LYS A CA 1
ATOM 1428 C C . LYS A 1 182 ? -11.603 5.936 -18.851 1.00 90.19 182 LYS A C 1
ATOM 1430 O O . LYS A 1 182 ? -12.247 5.279 -18.036 1.00 90.19 182 LYS A O 1
ATOM 1435 N N . MET A 1 183 ? -10.397 6.429 -18.622 1.00 91.25 183 MET A N 1
ATOM 1436 C CA . MET A 1 183 ? -9.750 6.493 -17.325 1.00 91.25 183 MET A CA 1
ATOM 1437 C C . MET A 1 183 ? -9.514 7.958 -16.997 1.00 91.25 183 MET A C 1
ATOM 1439 O O . MET A 1 183 ? -8.894 8.665 -17.791 1.00 91.25 183 MET A O 1
ATOM 1443 N N . THR A 1 184 ? -10.006 8.402 -15.853 1.00 93.00 184 THR A N 1
ATOM 1444 C CA . THR A 1 184 ? -9.756 9.729 -15.298 1.00 93.00 184 THR A CA 1
ATOM 1445 C C . THR A 1 184 ? -8.832 9.562 -14.103 1.00 93.00 184 THR A C 1
ATOM 1447 O O . THR A 1 184 ? -9.140 8.793 -13.198 1.00 93.00 184 THR A O 1
ATOM 1450 N N . CYS A 1 185 ? -7.716 10.279 -14.094 1.00 93.00 185 CYS A N 1
ATOM 1451 C CA . CYS A 1 185 ? -6.756 10.282 -12.997 1.00 93.00 185 CYS A CA 1
ATOM 1452 C C . CYS A 1 185 ? -6.644 11.699 -12.459 1.00 93.00 185 CYS A C 1
ATOM 1454 O O . CYS A 1 185 ? -6.376 12.615 -13.237 1.00 93.00 185 CYS A O 1
ATOM 1456 N N . THR A 1 186 ? -6.837 11.878 -11.157 1.00 92.12 186 THR A N 1
ATOM 1457 C CA . THR A 1 186 ? -6.825 13.192 -10.510 1.00 92.12 186 THR A CA 1
ATOM 1458 C C . THR A 1 186 ? -5.893 13.180 -9.313 1.00 92.12 186 THR A C 1
ATOM 1460 O O . THR A 1 186 ? -5.974 12.282 -8.481 1.00 92.12 186 THR A O 1
ATOM 1463 N N . MET A 1 187 ? -5.055 14.207 -9.207 1.00 89.50 187 MET A N 1
ATOM 1464 C CA . MET A 1 187 ? -4.334 14.549 -7.985 1.00 89.50 187 MET A CA 1
ATOM 1465 C C . MET A 1 187 ? -4.778 15.924 -7.509 1.00 89.50 187 MET A C 1
ATOM 1467 O O . MET A 1 187 ? -4.643 16.906 -8.246 1.00 89.50 187 MET A O 1
ATOM 1471 N N . ASP A 1 188 ? -5.315 15.996 -6.293 1.00 87.50 188 ASP A N 1
ATOM 1472 C CA . ASP A 1 188 ? -5.870 17.224 -5.729 1.00 87.50 188 ASP A CA 1
ATOM 1473 C C . ASP A 1 188 ? -4.962 17.821 -4.647 1.00 87.50 188 ASP A C 1
ATOM 1475 O O . ASP A 1 188 ? -4.929 17.382 -3.501 1.00 87.50 188 ASP A O 1
ATOM 1479 N N . TRP A 1 189 ? -4.233 18.875 -5.014 1.00 85.06 189 TRP A N 1
ATOM 1480 C CA . TRP A 1 189 ? -3.344 19.604 -4.109 1.00 85.06 189 TRP A CA 1
ATOM 1481 C C . TRP A 1 189 ? -4.032 20.753 -3.359 1.00 85.06 189 TRP A C 1
ATOM 1483 O O . TRP A 1 189 ? -3.357 21.512 -2.659 1.00 85.06 189 TRP A O 1
ATOM 1493 N N . SER A 1 190 ? -5.351 20.924 -3.502 1.00 84.00 190 SER A N 1
ATOM 1494 C CA . SER A 1 190 ? -6.090 22.059 -2.928 1.00 84.00 190 SER A CA 1
ATOM 1495 C C . SER A 1 190 ? -5.936 22.177 -1.411 1.00 84.00 190 SER A C 1
ATOM 1497 O O . SER A 1 190 ? -5.858 23.294 -0.895 1.00 84.00 190 SER A O 1
ATOM 1499 N N . ARG A 1 191 ? -5.779 21.049 -0.703 1.00 77.44 191 ARG A N 1
ATOM 1500 C CA . ARG A 1 191 ? -5.526 21.008 0.749 1.00 77.44 191 ARG A CA 1
ATOM 1501 C C . ARG A 1 191 ? -4.233 21.713 1.184 1.00 77.44 191 ARG A C 1
ATOM 1503 O O . ARG A 1 191 ? -4.130 22.126 2.331 1.00 77.44 191 ARG A O 1
ATOM 1510 N N . TYR A 1 192 ? -3.284 21.893 0.264 1.00 78.25 192 TYR A N 1
ATOM 1511 C CA . TYR A 1 192 ? -2.017 22.601 0.480 1.00 78.25 192 TYR A CA 1
ATOM 1512 C C . TYR A 1 192 ? -1.953 23.940 -0.271 1.00 78.25 192 TYR A C 1
ATOM 1514 O O . TYR A 1 192 ? -0.873 24.440 -0.576 1.00 78.25 192 TYR A O 1
ATOM 1522 N N . GLY A 1 193 ? -3.105 24.503 -0.656 1.00 75.50 193 GLY A N 1
ATOM 1523 C CA . GLY A 1 193 ? -3.169 25.733 -1.456 1.00 75.50 193 GLY A CA 1
ATOM 1524 C C . GLY A 1 193 ? -2.744 25.559 -2.922 1.00 75.50 193 GLY A C 1
ATOM 1525 O O . GLY A 1 193 ? -2.616 26.548 -3.647 1.00 75.50 193 GLY A O 1
ATOM 1526 N N . GLY A 1 194 ? -2.531 24.317 -3.368 1.00 79.56 194 GLY A N 1
ATOM 1527 C CA . GLY A 1 194 ? -2.218 23.966 -4.750 1.00 79.56 194 GLY A CA 1
ATOM 1528 C C . GLY A 1 194 ? -3.458 23.845 -5.643 1.00 79.56 194 GLY A C 1
ATOM 1529 O O . GLY A 1 194 ? -4.577 24.188 -5.261 1.00 79.56 194 GLY A O 1
ATOM 1530 N N . ARG A 1 195 ? -3.259 23.352 -6.871 1.00 83.56 195 ARG A N 1
ATOM 1531 C CA . ARG A 1 195 ? -4.336 23.086 -7.842 1.00 83.56 195 ARG A CA 1
ATOM 1532 C C . ARG A 1 195 ? -4.556 21.587 -8.008 1.00 83.56 195 ARG A C 1
ATOM 1534 O O . ARG A 1 195 ? -3.606 20.816 -7.925 1.00 83.56 195 ARG A O 1
ATOM 1541 N N . ALA A 1 196 ? -5.788 21.198 -8.316 1.00 86.56 196 ALA A N 1
ATOM 1542 C CA . ALA A 1 196 ? -6.064 19.854 -8.798 1.00 86.56 196 ALA A CA 1
ATOM 1543 C C . ALA A 1 196 ? -5.636 19.716 -10.265 1.00 86.56 196 ALA A C 1
ATOM 1545 O O . ALA A 1 196 ? -5.982 20.560 -11.098 1.00 86.56 196 ALA A O 1
ATOM 1546 N N . ASN A 1 197 ? -4.914 18.642 -10.575 1.00 87.81 197 ASN A N 1
ATOM 1547 C CA . ASN A 1 197 ? -4.550 18.262 -11.933 1.00 87.81 197 ASN A CA 1
ATOM 1548 C C . ASN A 1 197 ? -5.276 16.965 -12.301 1.00 87.81 197 ASN A C 1
ATOM 1550 O O . ASN A 1 197 ? -5.265 16.001 -11.535 1.00 87.81 197 ASN A O 1
ATOM 1554 N N . THR A 1 198 ? -5.881 16.931 -13.490 1.00 91.56 198 THR A N 1
ATOM 1555 C CA . THR A 1 198 ? -6.619 15.764 -13.986 1.00 91.56 198 THR A CA 1
ATOM 1556 C C . THR A 1 198 ? -6.162 15.399 -15.392 1.00 91.56 198 THR A C 1
ATOM 1558 O O . THR A 1 198 ? -6.151 16.246 -16.288 1.00 91.56 198 THR A O 1
ATOM 1561 N N . LEU A 1 199 ? -5.852 14.121 -15.609 1.00 92.56 199 LEU A N 1
ATOM 1562 C CA . LEU A 1 199 ? -5.678 13.538 -16.937 1.00 92.56 199 LEU A CA 1
ATOM 1563 C C . LEU A 1 199 ? -6.825 12.590 -17.265 1.00 92.56 199 LEU A C 1
ATOM 1565 O O . LEU A 1 199 ? -7.326 11.870 -16.406 1.00 92.56 199 LEU A O 1
ATOM 1569 N N . VAL A 1 200 ? -7.219 12.577 -18.537 1.00 92.81 200 VAL A N 1
ATOM 1570 C CA . VAL A 1 200 ? -8.245 11.671 -19.056 1.00 92.81 200 VAL A CA 1
ATOM 1571 C C . VAL A 1 200 ? -7.687 10.927 -20.260 1.00 92.81 200 VAL A C 1
ATOM 1573 O O . VAL A 1 200 ? -7.237 11.538 -21.232 1.00 92.81 200 VAL A O 1
ATOM 1576 N N . PHE A 1 201 ? -7.750 9.602 -20.209 1.00 88.88 201 PHE A N 1
ATOM 1577 C CA . PHE A 1 201 ? -7.311 8.706 -21.271 1.00 88.88 201 PHE A CA 1
ATOM 1578 C C . PHE A 1 201 ? -8.494 7.907 -21.805 1.00 88.88 201 PHE A C 1
ATOM 1580 O O . PHE A 1 201 ? -9.347 7.470 -21.038 1.00 88.88 201 PHE A O 1
ATOM 1587 N N . ALA A 1 202 ? -8.530 7.665 -23.114 1.00 87.38 202 ALA A N 1
ATOM 1588 C CA . ALA A 1 202 ? -9.361 6.598 -23.660 1.00 87.38 202 ALA A CA 1
ATOM 1589 C C . ALA A 1 202 ? -8.703 5.247 -23.341 1.00 87.38 202 ALA A C 1
ATOM 1591 O O . ALA A 1 202 ? -7.509 5.078 -23.597 1.00 87.38 202 ALA A O 1
ATOM 1592 N N . ILE A 1 203 ? -9.478 4.305 -22.804 1.00 81.81 203 ILE A N 1
ATOM 1593 C CA . ILE A 1 203 ? -9.022 2.952 -22.465 1.00 81.81 203 ILE A CA 1
ATOM 1594 C C . ILE A 1 203 ? -10.019 1.911 -22.965 1.00 81.81 203 ILE A C 1
ATOM 1596 O O . ILE A 1 203 ? -11.215 2.173 -23.101 1.00 81.81 203 ILE A O 1
ATOM 1600 N N . ASN A 1 204 ? -9.526 0.703 -23.217 1.00 71.25 204 ASN A N 1
ATOM 1601 C CA . ASN A 1 204 ? -10.355 -0.424 -23.620 1.00 71.25 204 ASN A CA 1
ATOM 1602 C C . ASN A 1 204 ? -10.698 -1.313 -22.413 1.00 71.25 204 ASN A C 1
ATOM 1604 O O . ASN A 1 204 ? -10.262 -2.457 -22.349 1.00 71.25 204 ASN A O 1
ATOM 1608 N N . ALA A 1 205 ? -11.444 -0.771 -21.445 1.00 65.88 205 ALA A N 1
ATOM 1609 C CA . ALA A 1 205 ? -11.899 -1.516 -20.271 1.00 65.88 205 ALA A CA 1
ATOM 1610 C C . ALA A 1 205 ? -13.375 -1.226 -19.954 1.00 65.88 205 ALA A C 1
ATOM 1612 O O . ALA A 1 205 ? -13.865 -0.110 -20.145 1.00 65.88 205 ALA A O 1
ATOM 1613 N N . THR A 1 206 ? -14.072 -2.241 -19.447 1.00 58.09 206 THR A N 1
ATOM 1614 C CA . THR A 1 206 ? -15.444 -2.169 -18.917 1.00 58.09 206 THR A CA 1
ATOM 1615 C C . THR A 1 206 ? -15.499 -3.048 -17.675 1.00 58.09 206 THR A C 1
ATOM 1617 O O . THR A 1 206 ? -15.698 -4.256 -17.799 1.00 58.09 206 THR A O 1
ATOM 1620 N N . PRO A 1 207 ? -15.217 -2.464 -16.502 1.00 65.75 207 PRO A N 1
ATOM 1621 C CA . PRO A 1 207 ? -16.324 -1.986 -15.664 1.00 65.75 207 PRO A CA 1
ATOM 1622 C C . PRO A 1 207 ? -16.132 -0.563 -15.109 1.00 65.75 207 PRO A C 1
ATOM 1624 O O . PRO A 1 207 ? -15.097 0.063 -15.309 1.00 65.75 207 PRO A O 1
ATOM 1627 N N . HIS A 1 208 ? -17.159 -0.054 -14.417 1.00 77.75 208 HIS A N 1
ATOM 1628 C CA . HIS A 1 208 ? -17.076 1.195 -13.661 1.00 77.75 208 HIS A CA 1
ATOM 1629 C C . HIS A 1 208 ? -16.389 0.954 -12.318 1.00 77.75 208 HIS A C 1
ATOM 1631 O O . HIS A 1 208 ? -16.889 0.176 -11.505 1.00 77.75 208 HIS A O 1
ATOM 1637 N N . LEU A 1 209 ? -15.273 1.629 -12.081 1.00 84.38 209 LEU A N 1
ATOM 1638 C CA . LEU A 1 209 ? -14.474 1.479 -10.876 1.00 84.38 209 LEU A CA 1
ATOM 1639 C C . LEU A 1 209 ? -13.909 2.831 -10.439 1.00 84.38 209 LEU A C 1
ATOM 1641 O O . LEU A 1 209 ? -13.585 3.672 -11.273 1.00 84.38 209 LEU A O 1
ATOM 1645 N N . LYS A 1 210 ? -13.760 3.013 -9.129 1.00 86.88 210 LYS A N 1
ATOM 1646 C CA . LYS A 1 210 ? -13.030 4.120 -8.522 1.00 86.88 210 LYS A CA 1
ATOM 1647 C C . LYS A 1 210 ? -12.132 3.576 -7.421 1.00 86.88 210 LYS A C 1
ATOM 1649 O O . LYS A 1 210 ? -12.611 2.820 -6.578 1.00 86.88 210 LYS A O 1
ATOM 1654 N N . PHE A 1 211 ? -10.868 3.966 -7.432 1.00 86.75 211 PHE A N 1
ATOM 1655 C CA . PHE A 1 211 ? -9.904 3.619 -6.396 1.00 86.75 211 PHE A CA 1
ATOM 1656 C C . PHE A 1 211 ? -8.884 4.740 -6.208 1.00 86.75 211 PHE A C 1
ATOM 1658 O O . PHE A 1 211 ? -8.790 5.661 -7.020 1.00 86.75 211 PHE A O 1
ATOM 1665 N N . GLU A 1 212 ? -8.156 4.660 -5.104 1.00 87.56 212 GLU A N 1
ATOM 1666 C CA . GLU A 1 212 ? -7.161 5.635 -4.678 1.00 87.56 212 GLU A CA 1
ATOM 1667 C C . GLU A 1 212 ? -5.893 4.874 -4.282 1.00 87.56 212 GLU A C 1
ATOM 1669 O O . GLU A 1 212 ? -5.968 3.734 -3.809 1.00 87.56 212 GLU A O 1
ATOM 1674 N N . CYS A 1 213 ? -4.730 5.468 -4.517 1.00 84.06 213 CYS A N 1
ATOM 1675 C CA . CYS A 1 213 ? -3.461 4.920 -4.054 1.00 84.06 213 CYS A CA 1
ATOM 1676 C C . CYS A 1 213 ? -2.443 6.031 -3.808 1.00 84.06 213 CYS A C 1
ATOM 1678 O O . CYS A 1 213 ? -2.569 7.138 -4.347 1.00 84.06 213 CYS A O 1
ATOM 1680 N N . ASP A 1 214 ? -1.412 5.713 -3.025 1.00 77.94 214 ASP A N 1
ATOM 1681 C CA . ASP A 1 214 ? -0.270 6.601 -2.840 1.00 77.94 214 ASP A CA 1
ATOM 1682 C C . ASP A 1 214 ? 0.353 6.936 -4.207 1.00 77.94 214 ASP A C 1
ATOM 1684 O O . ASP A 1 214 ? 0.646 6.062 -5.032 1.00 77.94 214 ASP A O 1
ATOM 1688 N N . ALA A 1 215 ? 0.512 8.234 -4.453 1.00 73.44 215 ALA A N 1
ATOM 1689 C CA . ALA A 1 215 ? 1.055 8.779 -5.683 1.00 73.44 215 ALA A CA 1
ATOM 1690 C C . ALA A 1 215 ? 2.495 8.308 -5.946 1.00 73.44 215 ALA A C 1
ATOM 1692 O O . ALA A 1 215 ? 2.875 8.048 -7.084 1.00 73.44 215 ALA A O 1
ATOM 1693 N N . TYR A 1 216 ? 3.325 8.162 -4.917 1.00 70.38 216 TYR A N 1
ATOM 1694 C CA . TYR A 1 216 ? 4.758 7.997 -5.114 1.00 70.38 216 TYR A CA 1
ATOM 1695 C C . TYR A 1 216 ? 5.115 6.740 -5.918 1.00 70.38 216 TYR A C 1
ATOM 1697 O O . TYR A 1 216 ? 5.851 6.829 -6.903 1.00 70.38 216 TYR A O 1
ATOM 1705 N N . VAL A 1 217 ? 4.557 5.593 -5.524 1.00 70.25 217 VAL A N 1
ATOM 1706 C CA . VAL A 1 217 ? 4.908 4.281 -6.086 1.00 70.25 217 VAL A CA 1
ATOM 1707 C C . VAL A 1 217 ? 4.474 4.181 -7.545 1.00 70.25 217 VAL A C 1
ATOM 1709 O O . VAL A 1 217 ? 5.269 3.817 -8.411 1.00 70.25 217 VAL A O 1
ATOM 1712 N N . LEU A 1 218 ? 3.226 4.560 -7.839 1.00 80.50 218 LEU A N 1
ATOM 1713 C CA . LEU A 1 218 ? 2.700 4.527 -9.201 1.00 80.50 218 LEU A CA 1
ATOM 1714 C C . LEU A 1 218 ? 3.412 5.546 -10.102 1.00 80.50 218 LEU A C 1
ATOM 1716 O O . LEU A 1 218 ? 3.756 5.230 -11.238 1.00 80.50 218 LEU A O 1
ATOM 1720 N N . GLY A 1 219 ? 3.664 6.755 -9.592 1.00 80.06 219 GLY A N 1
ATOM 1721 C CA . GLY A 1 219 ? 4.354 7.814 -10.322 1.00 80.06 219 GLY A CA 1
ATOM 1722 C C . GLY A 1 219 ? 5.782 7.430 -10.698 1.00 80.06 219 GLY A C 1
ATOM 1723 O O . GLY A 1 219 ? 6.127 7.439 -11.879 1.00 80.06 219 GLY A O 1
ATOM 1724 N N . HIS A 1 220 ? 6.603 7.049 -9.714 1.00 74.00 220 HIS A N 1
ATOM 1725 C CA . HIS A 1 220 ? 8.000 6.651 -9.941 1.00 74.00 220 HIS A CA 1
ATOM 1726 C C . HIS A 1 220 ? 8.085 5.400 -10.811 1.00 74.00 220 HIS A C 1
ATOM 1728 O O . HIS A 1 220 ? 8.851 5.379 -11.777 1.00 74.00 220 HIS A O 1
ATOM 1734 N N . GLY A 1 221 ? 7.229 4.409 -10.530 1.00 74.06 221 GLY A N 1
ATOM 1735 C CA . GLY A 1 221 ? 7.098 3.188 -11.314 1.00 74.06 221 GLY A CA 1
ATOM 1736 C C . GLY A 1 221 ? 6.905 3.458 -12.807 1.00 74.06 221 GLY A C 1
ATOM 1737 O O . GLY A 1 221 ? 7.565 2.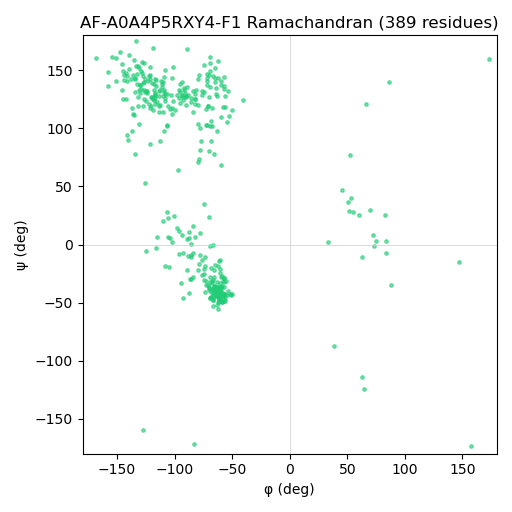824 -13.625 1.00 74.06 221 GLY A O 1
ATOM 1738 N N . LEU A 1 222 ? 6.066 4.436 -13.168 1.00 83.06 222 LEU A N 1
ATOM 1739 C CA . LEU A 1 222 ? 5.747 4.766 -14.561 1.00 83.06 222 LEU A CA 1
ATOM 1740 C C . LEU A 1 222 ? 6.727 5.747 -15.235 1.00 83.06 222 LEU A C 1
ATOM 1742 O O . LEU A 1 222 ? 6.875 5.693 -16.458 1.00 83.06 222 LEU A O 1
ATOM 1746 N N . THR A 1 223 ? 7.370 6.663 -14.496 1.00 77.31 223 THR A N 1
ATOM 1747 C CA . THR A 1 223 ? 8.276 7.665 -15.100 1.00 77.31 223 THR A CA 1
ATOM 1748 C C . THR A 1 223 ? 9.731 7.244 -15.152 1.00 77.31 223 THR A C 1
ATOM 1750 O O . THR A 1 223 ? 10.376 7.457 -16.176 1.00 77.31 223 THR A O 1
ATOM 1753 N N . GLU A 1 224 ? 10.274 6.704 -14.058 1.00 70.38 224 GLU A N 1
ATOM 1754 C CA . GLU A 1 224 ? 11.703 6.365 -13.987 1.00 70.38 224 GLU A CA 1
ATOM 1755 C C . GLU A 1 224 ? 12.002 5.083 -14.767 1.00 70.38 224 GLU A C 1
ATOM 1757 O O . GLU A 1 224 ? 13.084 4.935 -15.328 1.00 70.38 224 GLU A O 1
ATOM 1762 N N . ASN A 1 225 ? 10.993 4.221 -14.908 1.00 64.94 225 ASN A N 1
ATOM 1763 C CA . ASN A 1 225 ? 11.078 2.954 -15.632 1.00 64.94 225 ASN A CA 1
ATOM 1764 C C . ASN A 1 225 ? 10.344 3.001 -16.968 1.00 64.94 225 ASN A C 1
ATOM 1766 O O . ASN A 1 225 ? 9.824 1.986 -17.429 1.00 64.94 225 ASN A O 1
ATOM 1770 N N . PHE A 1 226 ? 10.244 4.187 -17.572 1.00 66.31 226 PHE A N 1
ATOM 1771 C CA . PHE A 1 226 ? 9.567 4.355 -18.848 1.00 66.31 226 PHE A CA 1
ATOM 1772 C C . PHE A 1 226 ? 10.115 3.363 -19.885 1.00 66.31 226 PHE A C 1
ATOM 1774 O O . PHE A 1 226 ? 11.240 3.498 -20.367 1.00 66.31 226 PHE A O 1
ATOM 1781 N N . SER A 1 227 ? 9.278 2.398 -20.253 1.00 69.62 227 SER A N 1
ATOM 1782 C CA . SER A 1 227 ? 9.507 1.499 -21.379 1.00 69.62 227 SER A CA 1
ATOM 1783 C C . SER A 1 227 ? 8.682 1.964 -22.576 1.00 69.62 227 SER A C 1
ATOM 1785 O O . SER A 1 227 ? 7.630 2.596 -22.425 1.00 69.62 227 SER A O 1
ATOM 1787 N N . GLN A 1 228 ? 9.157 1.656 -23.785 1.00 79.31 228 GLN A N 1
ATOM 1788 C CA . GLN A 1 228 ? 8.367 1.876 -25.000 1.00 79.31 228 GLN A CA 1
ATOM 1789 C C . GLN A 1 228 ? 7.226 0.865 -25.146 1.00 79.31 228 GLN A C 1
ATOM 1791 O O . GLN A 1 228 ? 6.351 1.068 -25.990 1.00 79.31 228 GLN A O 1
ATOM 1796 N N . GLU A 1 229 ? 7.224 -0.180 -24.320 1.00 84.38 229 GLU A N 1
ATOM 1797 C CA . GLU A 1 229 ? 6.172 -1.182 -24.269 1.00 84.38 229 GLU A CA 1
ATOM 1798 C C . GLU A 1 229 ? 4.856 -0.644 -23.703 1.00 84.38 229 GLU A C 1
ATOM 1800 O O . GLU A 1 229 ? 4.805 0.338 -22.953 1.00 84.38 229 GLU A O 1
ATOM 1805 N N . ASP A 1 230 ? 3.774 -1.320 -24.077 1.00 86.44 230 ASP A N 1
ATOM 1806 C CA . ASP A 1 230 ? 2.464 -1.084 -23.493 1.00 86.44 230 ASP A CA 1
ATOM 1807 C C . ASP A 1 230 ? 2.430 -1.619 -22.057 1.00 86.44 230 ASP A C 1
ATOM 1809 O O . ASP A 1 230 ? 2.954 -2.689 -21.745 1.00 86.44 230 ASP A O 1
ATOM 1813 N N . TRP A 1 231 ? 1.774 -0.862 -21.187 1.00 87.50 231 TRP A N 1
ATOM 1814 C CA . TRP A 1 231 ? 1.604 -1.175 -19.780 1.00 87.50 231 TRP A CA 1
ATOM 1815 C C . TRP A 1 231 ? 0.209 -1.724 -19.521 1.00 87.50 231 TRP A C 1
ATOM 1817 O O . TRP A 1 231 ? -0.790 -1.267 -20.086 1.00 87.50 231 TRP A O 1
ATOM 1827 N N . ILE A 1 232 ? 0.136 -2.686 -18.617 1.00 86.62 232 ILE A N 1
ATOM 1828 C CA . ILE A 1 232 ? -1.098 -3.298 -18.155 1.00 86.62 232 ILE A CA 1
ATOM 1829 C C . ILE A 1 232 ? -1.230 -2.996 -16.672 1.00 86.62 232 ILE A C 1
ATOM 1831 O O . ILE A 1 232 ? -0.332 -3.293 -15.891 1.00 86.62 232 ILE A O 1
ATOM 1835 N N . MET A 1 233 ? -2.367 -2.424 -16.287 1.00 86.75 233 MET A N 1
ATOM 1836 C CA . MET A 1 233 ? -2.779 -2.332 -14.893 1.00 86.75 233 MET A CA 1
ATOM 1837 C C . MET A 1 233 ? -3.911 -3.322 -14.651 1.00 86.75 233 MET A C 1
ATOM 1839 O O . MET A 1 233 ? -4.888 -3.354 -15.405 1.00 86.75 233 MET A O 1
ATOM 1843 N N . THR A 1 234 ? -3.779 -4.136 -13.614 1.00 82.44 234 THR A N 1
ATOM 1844 C CA . THR A 1 234 ? -4.740 -5.175 -13.263 1.00 82.44 234 THR A CA 1
ATOM 1845 C C . THR A 1 234 ? -5.023 -5.158 -11.771 1.00 82.44 234 THR A C 1
ATOM 1847 O O . THR A 1 234 ? -4.135 -4.922 -10.954 1.00 82.44 234 THR A O 1
ATOM 1850 N N . LEU A 1 235 ? -6.275 -5.418 -11.416 1.00 76.50 235 LEU A N 1
ATOM 1851 C CA . LEU A 1 235 ? -6.694 -5.580 -10.028 1.00 76.50 235 LEU A CA 1
ATOM 1852 C C . LEU A 1 235 ? -6.833 -7.057 -9.737 1.00 76.50 235 LEU A C 1
ATOM 1854 O O . LEU A 1 235 ? -7.564 -7.746 -10.448 1.00 76.50 235 LEU A O 1
ATOM 1858 N N . SER A 1 236 ? -6.123 -7.528 -8.719 1.00 66.75 236 SER A N 1
ATOM 1859 C CA . SER A 1 236 ? -6.163 -8.937 -8.348 1.00 66.75 236 SER A CA 1
ATOM 1860 C C . SER A 1 236 ? -7.563 -9.332 -7.874 1.00 66.75 236 SER A C 1
ATOM 1862 O O . SER A 1 236 ? -8.185 -8.626 -7.076 1.00 66.75 236 SER A O 1
ATOM 1864 N N . SER A 1 237 ? -8.051 -10.477 -8.359 1.00 61.34 237 SER A N 1
ATOM 1865 C CA . SER A 1 237 ? -9.320 -11.052 -7.900 1.00 61.34 237 SER A CA 1
ATOM 1866 C C . SER A 1 237 ? -9.178 -11.670 -6.500 1.00 61.34 237 SER A C 1
ATOM 1868 O O . SER A 1 237 ? -10.117 -11.647 -5.701 1.00 61.34 237 SER A O 1
ATOM 1870 N N . THR A 1 238 ? -7.979 -12.170 -6.177 1.00 56.22 238 THR A N 1
ATOM 1871 C CA . THR A 1 238 ? -7.641 -12.778 -4.884 1.00 56.22 238 THR A CA 1
ATOM 1872 C C . THR A 1 238 ? -7.255 -11.745 -3.833 1.00 56.22 238 THR A C 1
ATOM 1874 O O . THR A 1 238 ? -7.476 -11.973 -2.644 1.00 56.22 238 THR A O 1
ATOM 1877 N N . ASN A 1 239 ? -6.724 -10.597 -4.259 1.00 62.66 239 ASN A N 1
ATOM 1878 C CA . ASN A 1 239 ? -6.271 -9.525 -3.385 1.00 62.66 239 ASN A CA 1
ATOM 1879 C C . ASN A 1 239 ? -6.757 -8.149 -3.894 1.00 62.66 239 ASN A C 1
ATOM 1881 O O . ASN A 1 239 ? -5.986 -7.386 -4.483 1.00 62.66 239 ASN A O 1
ATOM 1885 N N . PRO A 1 240 ? -8.041 -7.802 -3.671 1.00 66.50 240 PRO A N 1
ATOM 1886 C CA . PRO A 1 240 ? -8.670 -6.607 -4.244 1.00 66.50 240 PRO A CA 1
ATOM 1887 C C . PRO A 1 240 ? -8.142 -5.285 -3.666 1.00 66.50 240 PRO A C 1
ATOM 1889 O O . PRO A 1 240 ? -8.593 -4.215 -4.070 1.00 66.50 240 PRO A O 1
ATOM 1892 N N . THR A 1 241 ? -7.210 -5.339 -2.712 1.00 73.12 241 THR A N 1
ATOM 1893 C CA . THR A 1 241 ? -6.534 -4.170 -2.145 1.00 73.12 241 THR A CA 1
ATOM 1894 C C . THR A 1 241 ? -5.219 -3.851 -2.853 1.00 73.12 241 THR A C 1
ATOM 1896 O O . THR A 1 241 ? -4.500 -2.984 -2.381 1.00 73.12 241 THR A O 1
ATOM 1899 N N . HIS A 1 242 ? -4.885 -4.512 -3.966 1.00 77.38 242 HIS A N 1
ATOM 1900 C CA . HIS A 1 242 ? -3.645 -4.265 -4.705 1.00 77.38 242 HIS A CA 1
ATOM 1901 C C . HIS A 1 242 ? -3.897 -4.052 -6.202 1.00 77.38 242 HIS A C 1
ATOM 1903 O O . HIS A 1 242 ? -4.657 -4.785 -6.842 1.00 77.38 242 HIS A O 1
ATOM 1909 N N . LEU A 1 243 ? -3.203 -3.065 -6.769 1.00 81.44 243 LEU A N 1
ATOM 1910 C CA . LEU A 1 243 ? -3.105 -2.824 -8.205 1.00 81.44 243 LEU A CA 1
ATOM 1911 C C . LEU A 1 243 ? -1.740 -3.299 -8.697 1.00 81.44 243 LEU A C 1
ATOM 1913 O O . LEU A 1 243 ? -0.723 -2.732 -8.311 1.00 81.44 243 LEU A O 1
ATOM 1917 N N . ALA A 1 244 ? -1.711 -4.300 -9.571 1.00 82.50 244 ALA A N 1
ATOM 1918 C CA . ALA A 1 244 ? -0.496 -4.692 -10.274 1.00 82.50 244 ALA A CA 1
ATOM 1919 C C . ALA A 1 244 ? -0.364 -3.899 -11.581 1.00 82.50 244 ALA A C 1
ATOM 1921 O O . ALA A 1 244 ? -1.333 -3.747 -12.323 1.00 82.50 244 ALA A O 1
ATOM 1922 N N . VAL A 1 245 ? 0.834 -3.400 -11.862 1.00 83.88 245 VAL A N 1
ATOM 1923 C CA . VAL A 1 245 ? 1.179 -2.565 -13.015 1.00 83.88 245 VAL A CA 1
ATOM 1924 C C . VAL A 1 245 ? 2.441 -3.126 -13.649 1.00 83.88 245 VAL A C 1
ATOM 1926 O O . VAL A 1 245 ? 3.469 -3.213 -12.987 1.00 83.88 245 VAL A O 1
ATOM 1929 N N . TYR A 1 246 ? 2.379 -3.545 -14.911 1.00 83.25 246 TYR A N 1
ATOM 1930 C CA . TYR A 1 246 ? 3.494 -4.252 -15.543 1.00 83.25 246 TYR A CA 1
ATOM 1931 C C . TYR A 1 246 ? 3.530 -4.117 -17.067 1.00 83.25 246 TYR A C 1
ATOM 1933 O O . TYR A 1 246 ? 2.528 -3.800 -17.706 1.00 83.25 246 TYR A O 1
ATOM 1941 N N . ASN A 1 247 ? 4.694 -4.398 -17.643 1.00 80.06 247 ASN A N 1
ATOM 1942 C CA . ASN A 1 247 ? 4.934 -4.663 -19.064 1.00 80.06 247 ASN A CA 1
ATOM 1943 C C . ASN A 1 247 ? 5.706 -5.994 -19.190 1.00 80.06 247 ASN A C 1
ATOM 1945 O O . ASN A 1 247 ? 5.637 -6.802 -18.269 1.00 80.06 247 ASN A O 1
ATOM 1949 N N . SER A 1 248 ? 6.402 -6.290 -20.293 1.00 75.25 248 SER A N 1
ATOM 1950 C CA . SER A 1 248 ? 7.130 -7.566 -20.395 1.00 75.25 248 SER A CA 1
ATOM 1951 C C . SER A 1 248 ? 8.422 -7.605 -19.559 1.00 75.25 248 SER A C 1
ATOM 1953 O O . SER A 1 248 ? 8.832 -8.675 -19.102 1.00 75.25 248 SER A O 1
ATOM 1955 N N . GLU A 1 249 ? 9.015 -6.442 -19.288 1.00 72.94 249 GLU A N 1
ATOM 1956 C CA . GLU A 1 249 ? 10.328 -6.262 -18.657 1.00 72.94 249 GLU A CA 1
ATOM 1957 C C . GLU A 1 249 ? 10.254 -6.056 -17.136 1.00 72.94 249 GLU A C 1
ATOM 1959 O O . GLU A 1 249 ? 11.146 -6.485 -16.404 1.00 72.94 249 GLU A O 1
ATOM 1964 N N . ILE A 1 250 ? 9.202 -5.406 -16.637 1.00 77.00 250 ILE A N 1
ATOM 1965 C CA . ILE A 1 250 ? 9.025 -5.039 -15.227 1.00 77.00 250 ILE A CA 1
ATOM 1966 C C . ILE A 1 250 ? 7.560 -5.129 -14.820 1.00 77.00 250 ILE A C 1
ATOM 1968 O O . ILE A 1 250 ? 6.656 -4.840 -15.604 1.00 77.00 250 ILE A O 1
ATOM 1972 N N . GLY A 1 251 ? 7.325 -5.446 -13.551 1.00 79.19 251 GLY A N 1
ATOM 1973 C CA . GLY A 1 251 ? 6.086 -5.069 -12.897 1.00 79.19 251 GLY A CA 1
ATOM 1974 C C . GLY A 1 251 ? 6.282 -4.595 -11.467 1.00 79.19 251 GLY A C 1
ATOM 1975 O O . GLY A 1 251 ? 7.326 -4.795 -10.848 1.00 79.19 251 GLY A O 1
ATOM 1976 N N . PHE A 1 252 ? 5.261 -3.930 -10.952 1.00 78.31 252 PHE A N 1
ATOM 1977 C CA . PHE A 1 252 ? 5.157 -3.534 -9.561 1.00 78.31 252 PHE A CA 1
ATOM 1978 C C . PHE A 1 252 ? 3.702 -3.594 -9.098 1.00 78.31 252 PHE A C 1
ATOM 1980 O O . PHE A 1 252 ? 2.771 -3.506 -9.896 1.00 78.31 252 PHE A O 1
ATOM 1987 N N . SER A 1 253 ? 3.492 -3.756 -7.799 1.00 78.12 253 SER A N 1
ATOM 1988 C CA . SER A 1 253 ? 2.180 -3.716 -7.168 1.00 78.12 253 SER A CA 1
ATOM 1989 C C . SER A 1 253 ? 2.102 -2.540 -6.213 1.00 78.12 253 SER A C 1
ATOM 1991 O O . SER A 1 253 ? 3.024 -2.331 -5.427 1.00 78.12 253 SER A O 1
ATOM 1993 N N . VAL A 1 254 ? 0.983 -1.829 -6.242 1.00 78.75 254 VAL A N 1
ATOM 1994 C CA . VAL A 1 254 ? 0.675 -0.726 -5.332 1.00 78.75 254 VAL A CA 1
ATOM 1995 C C . VAL A 1 254 ? -0.504 -1.136 -4.462 1.00 78.75 254 VAL A C 1
ATOM 1997 O O . VAL A 1 254 ? -1.544 -1.539 -4.991 1.00 78.75 254 VAL A O 1
ATOM 2000 N N . THR A 1 255 ? -0.365 -1.026 -3.143 1.00 77.25 255 THR A N 1
ATOM 2001 C CA . THR A 1 255 ? -1.511 -1.148 -2.237 1.00 77.25 255 THR A CA 1
ATOM 2002 C C . THR A 1 255 ? -2.497 -0.006 -2.490 1.00 77.25 255 THR A C 1
ATOM 2004 O O . THR A 1 255 ? -2.140 1.171 -2.530 1.00 77.25 255 THR A O 1
ATOM 2007 N N . LEU A 1 256 ? -3.762 -0.365 -2.662 1.00 80.19 256 LEU A N 1
ATOM 2008 C CA . LEU A 1 256 ? -4.882 0.554 -2.745 1.00 80.19 256 LEU A CA 1
ATOM 2009 C C . LEU A 1 256 ? -5.326 0.945 -1.347 1.00 80.19 256 LEU A C 1
ATOM 2011 O O . LEU A 1 256 ? -5.678 0.101 -0.520 1.00 80.19 256 LEU A O 1
ATOM 2015 N N . GLU A 1 257 ? -5.364 2.244 -1.113 1.00 77.81 257 GLU A N 1
ATOM 2016 C CA . GLU A 1 257 ? -5.641 2.823 0.188 1.00 77.81 257 GLU A CA 1
ATOM 2017 C C . GLU A 1 257 ? -6.547 4.036 0.012 1.00 77.81 257 GLU A C 1
ATOM 2019 O O . GLU A 1 257 ? -6.523 4.705 -1.018 1.00 77.81 257 GLU A O 1
ATOM 2024 N N . ARG A 1 258 ? -7.360 4.333 1.027 1.00 79.88 258 ARG A N 1
ATOM 2025 C CA . ARG A 1 258 ? -8.163 5.557 1.030 1.00 79.88 258 ARG A CA 1
ATOM 2026 C C . ARG A 1 258 ? -7.350 6.677 1.647 1.00 79.88 258 ARG A C 1
ATOM 2028 O O . ARG A 1 258 ? -6.895 6.537 2.782 1.00 79.88 258 ARG A O 1
ATOM 2035 N N . GLU A 1 259 ? -7.260 7.804 0.951 1.00 79.69 259 GLU A N 1
ATOM 2036 C CA . GLU A 1 259 ? -6.482 8.953 1.418 1.00 79.69 259 GLU A CA 1
ATOM 2037 C C . GLU A 1 259 ? -6.925 9.415 2.812 1.00 79.69 259 GLU A C 1
ATOM 2039 O O . GLU A 1 259 ? -6.102 9.675 3.689 1.00 79.69 259 GLU A O 1
ATOM 2044 N N . CYS A 1 260 ? -8.240 9.461 3.047 1.00 78.50 260 CYS A N 1
ATOM 2045 C CA . CYS A 1 260 ? -8.785 9.884 4.332 1.00 78.50 260 CYS A CA 1
ATOM 2046 C C . CYS A 1 260 ? -8.381 8.960 5.487 1.00 78.50 260 CYS A C 1
ATOM 2048 O O . CYS A 1 260 ? -8.170 9.434 6.600 1.00 78.50 260 CYS A O 1
ATOM 2050 N N . VAL A 1 261 ? -8.212 7.659 5.230 1.00 80.81 261 VAL A N 1
ATOM 2051 C CA . VAL A 1 261 ? -7.746 6.710 6.248 1.00 80.81 261 VAL A CA 1
ATOM 2052 C C . VAL A 1 261 ? -6.290 6.997 6.598 1.00 80.81 261 VAL A C 1
ATOM 2054 O O . VAL A 1 261 ? -5.969 7.071 7.781 1.00 80.81 261 VAL A O 1
ATOM 2057 N N . ALA A 1 262 ? -5.434 7.225 5.600 1.00 79.62 262 ALA A N 1
ATOM 2058 C CA . ALA A 1 262 ? -4.029 7.560 5.823 1.00 79.62 262 ALA A CA 1
ATOM 2059 C C . ALA A 1 262 ? -3.868 8.876 6.609 1.00 79.62 262 ALA A C 1
ATOM 2061 O O . ALA A 1 262 ? -3.160 8.903 7.615 1.00 79.62 262 ALA A O 1
ATOM 2062 N N . LEU A 1 263 ? -4.597 9.932 6.223 1.00 79.31 263 LEU A N 1
ATOM 2063 C CA . LEU A 1 263 ? -4.570 11.234 6.905 1.00 79.31 263 LEU A CA 1
ATOM 2064 C C . LEU A 1 263 ? -5.017 11.146 8.369 1.00 79.31 263 LEU A C 1
ATOM 2066 O O . LEU A 1 263 ? -4.359 11.672 9.265 1.00 79.31 263 LEU A O 1
ATOM 2070 N N . VAL A 1 264 ? -6.149 10.487 8.623 1.00 83.62 264 VAL A N 1
ATOM 2071 C CA . VAL A 1 264 ? -6.689 10.350 9.982 1.00 83.62 264 VAL A CA 1
ATOM 2072 C C . VAL A 1 264 ? -5.775 9.472 10.831 1.00 83.62 264 VAL A C 1
ATOM 2074 O O . VAL A 1 264 ? -5.564 9.764 12.006 1.00 83.62 264 VAL A O 1
ATOM 2077 N N . ARG A 1 265 ? -5.196 8.416 10.250 1.00 83.25 265 ARG A N 1
ATOM 2078 C CA . ARG A 1 265 ? -4.257 7.541 10.953 1.00 83.25 265 ARG A CA 1
ATOM 2079 C C . ARG A 1 265 ? -3.016 8.297 11.413 1.00 83.25 265 ARG A C 1
ATOM 2081 O O . ARG A 1 265 ? -2.648 8.168 12.575 1.00 83.25 265 ARG A O 1
ATOM 2088 N N . GLU A 1 266 ? -2.411 9.102 10.544 1.00 79.12 266 GLU A N 1
ATOM 2089 C CA . GLU A 1 266 ? -1.250 9.926 10.896 1.00 79.12 266 GLU A CA 1
ATOM 2090 C C . GLU A 1 266 ? -1.571 10.880 12.057 1.00 79.12 266 GLU A C 1
ATOM 2092 O O . GLU A 1 266 ? -0.790 11.016 12.999 1.00 79.12 266 GLU A O 1
ATOM 2097 N N . GLN A 1 267 ? -2.758 11.493 12.047 1.00 81.88 267 GLN A N 1
ATOM 2098 C CA . GLN A 1 267 ? -3.219 12.334 13.153 1.00 81.88 267 GLN A CA 1
ATOM 2099 C C . GLN A 1 267 ? -3.399 11.534 14.452 1.00 81.88 267 GLN A C 1
ATOM 2101 O O . GLN A 1 267 ? -2.936 11.982 15.497 1.00 81.88 267 GLN A O 1
ATOM 2106 N N . ILE A 1 268 ? -4.002 10.339 14.395 1.00 84.00 268 ILE A N 1
ATOM 2107 C CA . ILE A 1 268 ? -4.159 9.456 15.563 1.00 84.00 268 ILE A CA 1
ATOM 2108 C C . ILE A 1 268 ? -2.783 9.107 16.137 1.00 84.00 268 ILE A C 1
ATOM 2110 O O . ILE A 1 268 ? -2.561 9.243 17.336 1.00 84.00 268 ILE A O 1
ATOM 2114 N N . GLU A 1 269 ? -1.850 8.671 15.292 1.00 80.38 269 GLU A N 1
ATOM 2115 C CA . GLU A 1 269 ? -0.505 8.280 15.715 1.00 80.38 269 GL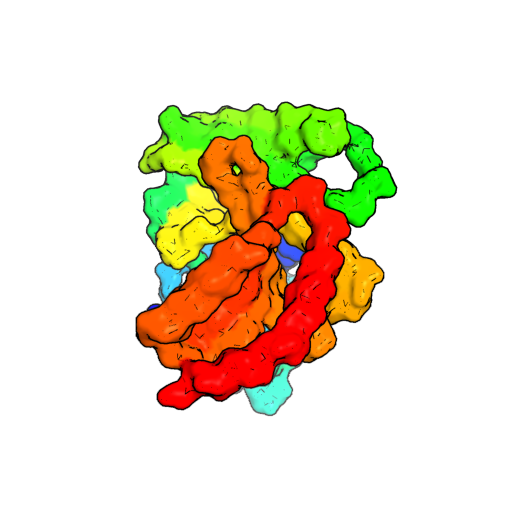U A CA 1
ATOM 2116 C C . GLU A 1 269 ? 0.263 9.456 16.333 1.00 80.38 269 GLU A C 1
ATOM 2118 O O . GLU A 1 269 ? 0.975 9.268 17.318 1.00 80.38 269 GLU A O 1
ATOM 2123 N N . ASN A 1 270 ? 0.088 10.672 15.815 1.00 78.62 270 ASN A N 1
ATOM 2124 C CA . ASN A 1 270 ? 0.689 11.873 16.388 1.00 78.62 270 ASN A CA 1
ATOM 2125 C C . ASN A 1 270 ? 0.091 12.246 17.747 1.00 78.62 270 ASN A C 1
ATOM 2127 O O . ASN A 1 270 ? 0.850 12.502 18.682 1.00 78.62 270 ASN A O 1
ATOM 2131 N N . GLU A 1 271 ? -1.236 12.217 17.886 1.00 79.56 271 GLU A N 1
ATOM 2132 C CA . GLU A 1 271 ? -1.897 12.438 19.177 1.00 79.56 271 GLU A CA 1
ATOM 2133 C C . GLU A 1 271 ? -1.433 11.403 20.212 1.00 79.56 271 GLU A C 1
ATOM 2135 O O . GLU A 1 271 ? -1.082 11.762 21.330 1.00 79.56 271 GLU A O 1
ATOM 2140 N N . LEU A 1 272 ? -1.331 10.124 19.832 1.00 80.00 272 LEU A N 1
ATOM 2141 C CA . LEU A 1 272 ? -0.859 9.056 20.720 1.00 80.00 272 LEU A CA 1
ATOM 2142 C C . LEU A 1 272 ? 0.625 9.204 21.104 1.00 80.00 272 LEU A C 1
ATOM 2144 O O . LEU A 1 272 ? 0.976 8.970 22.262 1.00 80.00 272 LEU A O 1
ATOM 2148 N N . LYS A 1 273 ? 1.496 9.628 20.174 1.00 76.12 273 LYS A N 1
ATOM 2149 C CA . LYS A 1 273 ? 2.926 9.889 20.441 1.00 76.12 273 LYS A CA 1
ATOM 2150 C C . LYS A 1 273 ? 3.142 11.000 21.464 1.00 76.12 273 LYS A C 1
ATOM 2152 O O . LYS A 1 273 ? 4.044 10.887 22.289 1.00 76.12 273 LYS A O 1
ATOM 2157 N N . LEU A 1 274 ? 2.323 12.056 21.441 1.00 72.31 274 LEU A N 1
ATOM 2158 C CA . LEU A 1 274 ? 2.398 13.154 22.419 1.00 72.31 274 LEU A CA 1
ATOM 2159 C C . LEU A 1 274 ? 2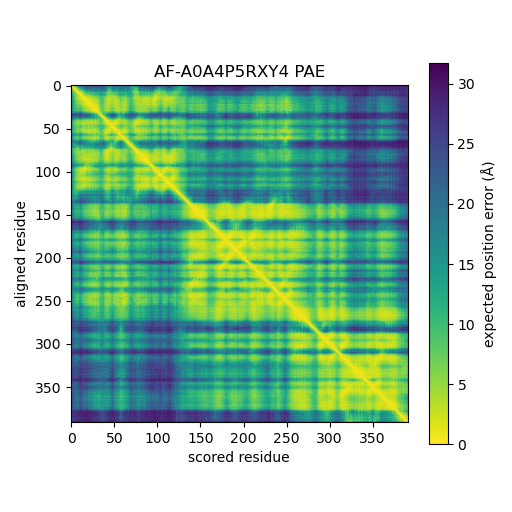.171 12.688 23.867 1.00 72.31 274 LEU A C 1
ATOM 2161 O O . LEU A 1 274 ? 2.448 13.432 24.807 1.00 72.31 274 LEU A O 1
ATOM 2165 N N . LEU A 1 275 ? 1.672 11.467 24.046 1.00 66.69 275 LEU A N 1
ATOM 2166 C CA . LEU A 1 275 ? 1.196 10.927 25.312 1.00 66.69 275 LEU A CA 1
ATOM 2167 C C . LEU A 1 275 ? 2.026 9.747 25.816 1.00 66.69 275 LEU A C 1
ATOM 2169 O O . LEU A 1 275 ? 1.643 9.126 26.805 1.00 66.69 275 LEU A O 1
ATOM 2173 N N . ASP A 1 276 ? 3.140 9.443 25.142 1.00 67.31 276 ASP A N 1
ATOM 2174 C CA . ASP A 1 276 ? 4.050 8.339 25.475 1.00 67.31 276 ASP A CA 1
ATOM 2175 C C . ASP A 1 276 ? 3.340 6.970 25.552 1.00 67.31 276 ASP A C 1
ATOM 2177 O O . ASP A 1 276 ? 3.733 6.071 26.295 1.00 67.31 276 ASP A O 1
ATOM 2181 N N . LEU A 1 277 ? 2.247 6.808 24.795 1.00 65.31 277 LEU A N 1
ATOM 2182 C CA . LEU A 1 277 ? 1.554 5.531 24.683 1.00 65.31 277 LEU A CA 1
ATOM 2183 C C . LEU A 1 277 ? 2.257 4.665 23.645 1.00 65.31 277 LEU A C 1
ATOM 2185 O O . LEU A 1 277 ? 2.402 5.064 22.488 1.00 65.31 277 LEU A O 1
ATOM 2189 N N . GLU A 1 278 ? 2.647 3.454 24.050 1.00 56.97 278 GLU A N 1
ATOM 2190 C CA . GLU A 1 278 ? 3.118 2.430 23.119 1.00 56.97 278 GLU A CA 1
ATOM 2191 C C . GLU A 1 278 ? 1.978 2.064 22.161 1.00 56.97 278 GLU A C 1
ATOM 2193 O O . GLU A 1 278 ? 1.092 1.249 22.448 1.00 56.97 278 GLU A O 1
ATOM 2198 N N . VAL A 1 279 ? 2.011 2.672 20.980 1.00 55.16 279 VAL A N 1
ATOM 2199 C CA . VAL A 1 279 ? 1.348 2.126 19.805 1.00 55.16 279 VAL A CA 1
ATOM 2200 C C . VAL A 1 279 ? 2.118 0.861 19.469 1.00 55.16 279 VAL A C 1
ATOM 2202 O O . VAL A 1 279 ? 3.311 0.928 19.171 1.00 55.16 279 VAL A O 1
ATOM 2205 N N . LYS A 1 280 ? 1.467 -0.307 19.532 1.00 52.47 280 LYS A N 1
ATOM 2206 C CA . LYS A 1 280 ? 2.076 -1.504 18.950 1.00 52.47 280 LYS A CA 1
ATOM 2207 C C . LYS A 1 280 ? 2.269 -1.191 17.478 1.00 52.47 280 LYS A C 1
ATOM 2209 O O . LYS A 1 280 ? 1.274 -1.072 16.764 1.00 52.47 280 LYS A O 1
ATOM 2214 N N . GLU A 1 281 ? 3.520 -1.022 17.051 1.00 45.44 281 GLU A N 1
ATOM 2215 C CA . GLU A 1 281 ? 3.845 -0.891 15.638 1.00 45.44 281 GLU A CA 1
ATOM 2216 C C . GLU A 1 281 ? 3.251 -2.102 14.935 1.00 45.44 281 GLU A C 1
ATOM 2218 O O . GLU A 1 281 ? 3.691 -3.243 15.090 1.00 45.44 281 GLU A O 1
ATOM 2223 N N . TRP A 1 282 ? 2.156 -1.866 14.229 1.00 39.47 282 TRP A N 1
ATOM 2224 C CA . TRP A 1 282 ? 1.518 -2.917 13.485 1.00 39.47 282 TRP A CA 1
ATOM 2225 C C . TRP A 1 282 ? 2.332 -3.075 12.204 1.00 39.47 282 TRP A C 1
ATOM 2227 O O . TRP A 1 282 ? 2.278 -2.232 11.315 1.00 39.47 282 TRP A O 1
ATOM 2237 N N . HIS A 1 283 ? 3.144 -4.129 12.143 1.00 37.12 283 HIS A N 1
ATOM 2238 C CA . HIS A 1 283 ? 4.105 -4.391 11.068 1.00 37.12 283 HIS A CA 1
ATOM 2239 C C . HIS A 1 283 ? 3.474 -4.769 9.708 1.00 37.12 283 HIS A C 1
ATOM 2241 O O . HIS A 1 283 ? 4.127 -5.435 8.909 1.00 37.12 283 HIS A O 1
ATOM 2247 N N . THR A 1 284 ? 2.224 -4.396 9.409 1.00 39.59 284 THR A N 1
ATOM 2248 C CA . THR A 1 284 ? 1.619 -4.706 8.101 1.00 39.59 284 THR A CA 1
ATOM 2249 C C . THR A 1 284 ? 1.619 -3.489 7.187 1.00 39.59 284 THR A C 1
ATOM 2251 O O . THR A 1 284 ? 0.917 -2.529 7.472 1.00 39.59 284 THR A O 1
ATOM 2254 N N . GLU A 1 285 ? 2.416 -3.564 6.121 1.00 50.16 285 GLU A N 1
ATOM 2255 C CA . GLU A 1 285 ? 2.122 -3.431 4.672 1.00 50.16 285 GLU A CA 1
ATOM 2256 C C . GLU A 1 285 ? 1.009 -2.485 4.132 1.00 50.16 285 GLU A C 1
ATOM 2258 O O . GLU A 1 285 ? 0.804 -2.447 2.919 1.00 50.16 285 GLU A O 1
ATOM 2263 N N . SER A 1 286 ? 0.288 -1.712 4.958 1.00 50.25 286 SER A N 1
ATOM 2264 C CA . SER A 1 286 ? -0.671 -0.665 4.547 1.00 50.25 286 SER A CA 1
ATOM 2265 C C . SER A 1 286 ? -1.111 0.228 5.717 1.00 50.25 286 SER A C 1
ATOM 2267 O O . SER A 1 286 ? -1.021 -0.185 6.878 1.00 50.25 286 SER A O 1
ATOM 2269 N N . ALA A 1 287 ? -1.644 1.427 5.442 1.00 55.34 287 ALA A N 1
ATOM 2270 C CA . ALA A 1 287 ? -2.374 2.222 6.436 1.00 55.34 287 ALA A CA 1
ATOM 2271 C C . ALA A 1 287 ? -3.677 1.501 6.831 1.00 55.34 287 ALA A C 1
ATOM 2273 O O . ALA A 1 287 ? -4.772 1.810 6.359 1.00 55.34 287 ALA A O 1
ATOM 2274 N N . HIS A 1 288 ? -3.557 0.487 7.691 1.00 68.62 288 HIS A N 1
ATOM 2275 C CA . HIS A 1 288 ? -4.694 -0.303 8.140 1.00 68.62 288 HIS A CA 1
ATOM 2276 C C . HIS A 1 288 ? -5.697 0.633 8.833 1.00 68.62 288 HIS A C 1
ATOM 2278 O O . HIS A 1 288 ? -5.286 1.468 9.646 1.00 68.62 288 HIS A O 1
ATOM 2284 N N . PRO A 1 289 ? -7.013 0.503 8.601 1.00 77.06 289 PRO A N 1
ATOM 2285 C CA . PRO A 1 289 ? -7.999 1.361 9.252 1.00 77.06 289 PRO A CA 1
ATOM 2286 C C . PRO A 1 289 ? -8.086 1.128 10.766 1.00 77.06 289 PRO A C 1
ATOM 2288 O O . PRO A 1 289 ? -8.891 1.770 11.422 1.00 77.06 289 PRO A O 1
ATOM 2291 N N . ILE A 1 290 ? -7.299 0.209 11.332 1.00 81.94 290 ILE A N 1
ATOM 2292 C CA . ILE A 1 290 ? -7.308 -0.136 12.755 1.00 81.94 290 ILE A CA 1
ATOM 2293 C C . ILE A 1 290 ? -5.944 0.195 13.360 1.00 81.94 290 ILE A C 1
ATOM 2295 O O . ILE A 1 290 ? -4.906 -0.224 12.844 1.00 81.94 290 ILE A O 1
ATOM 2299 N N . VAL A 1 291 ? -5.956 0.935 14.464 1.00 81.94 291 VAL A N 1
ATOM 2300 C CA . VAL A 1 291 ? -4.798 1.224 15.311 1.00 81.94 291 VAL A CA 1
ATOM 2301 C C . VAL A 1 291 ? -5.013 0.519 16.646 1.00 81.94 291 VAL A C 1
ATOM 2303 O O . VAL A 1 291 ? -5.995 0.775 17.340 1.00 81.94 291 VAL A O 1
ATOM 2306 N N . HIS A 1 292 ? -4.102 -0.380 17.010 1.00 83.12 292 HIS A N 1
ATOM 2307 C CA . HIS A 1 292 ? -4.150 -1.081 18.291 1.00 83.12 292 HIS A CA 1
ATOM 2308 C C . HIS A 1 292 ? -3.298 -0.337 19.316 1.00 83.12 292 HIS A C 1
ATOM 2310 O O . HIS A 1 292 ? -2.121 -0.065 19.074 1.00 83.12 292 HIS A O 1
ATOM 2316 N N . ILE A 1 293 ? -3.881 -0.043 20.474 1.00 84.00 293 ILE A N 1
ATOM 2317 C CA . ILE A 1 293 ? -3.212 0.682 21.555 1.00 84.00 293 ILE A CA 1
ATOM 2318 C C . ILE A 1 293 ? -3.298 -0.098 22.862 1.00 84.00 293 ILE A C 1
ATOM 2320 O O . ILE A 1 293 ? -4.191 -0.924 23.068 1.00 84.00 293 ILE A O 1
ATOM 2324 N N . THR A 1 294 ? -2.361 0.172 23.766 1.00 81.12 294 THR A N 1
ATOM 2325 C CA . THR A 1 294 ? -2.442 -0.284 25.156 1.00 81.12 294 THR A CA 1
ATOM 2326 C C . THR A 1 294 ? -2.319 0.920 26.083 1.00 81.12 294 THR A C 1
ATOM 2328 O O . THR A 1 294 ? -1.336 1.648 26.017 1.00 81.12 294 THR A O 1
ATOM 2331 N N . TYR A 1 295 ? -3.309 1.121 26.952 1.00 80.00 295 TYR A N 1
ATOM 2332 C CA . TYR A 1 295 ? -3.319 2.182 27.963 1.00 80.00 295 TYR A CA 1
ATOM 2333 C C . TYR A 1 295 ? -3.461 1.560 29.352 1.00 80.00 295 TYR A C 1
ATOM 2335 O O . TYR A 1 295 ? -4.433 0.847 29.593 1.00 80.00 295 TYR A O 1
ATOM 2343 N N . GLU A 1 296 ? -2.496 1.785 30.253 1.00 76.12 296 GLU A N 1
ATOM 2344 C CA . GLU A 1 296 ? -2.517 1.277 31.640 1.00 76.12 296 GLU A CA 1
ATOM 2345 C C . GLU A 1 296 ? -2.934 -0.208 31.741 1.00 76.12 296 GLU A C 1
ATOM 2347 O O . GLU A 1 296 ? -3.789 -0.577 32.540 1.00 76.12 296 GLU A O 1
ATOM 2352 N N . SER A 1 297 ? -2.351 -1.072 30.896 1.00 75.56 297 SER A N 1
ATOM 2353 C CA . SER A 1 297 ? -2.653 -2.515 30.729 1.00 75.56 297 SER A CA 1
ATOM 2354 C C . SER A 1 297 ? -3.964 -2.894 30.020 1.00 75.56 297 SER A C 1
ATOM 2356 O O . SER A 1 297 ? -4.204 -4.076 29.768 1.00 75.56 297 SER A O 1
ATOM 2358 N N . THR A 1 298 ? -4.776 -1.919 29.617 1.00 77.88 298 THR A N 1
ATOM 2359 C CA . THR A 1 298 ? -6.021 -2.139 28.870 1.00 77.88 298 THR A CA 1
ATOM 2360 C C . THR A 1 298 ? -5.770 -2.062 27.368 1.00 77.88 298 THR A C 1
ATOM 2362 O O . THR A 1 298 ? -5.254 -1.064 26.866 1.00 77.88 298 THR A O 1
ATOM 2365 N N . GLN A 1 299 ? -6.141 -3.116 26.639 1.00 82.62 299 GLN A N 1
ATOM 2366 C CA . GLN A 1 299 ? -6.065 -3.138 25.177 1.00 82.62 299 GLN A CA 1
ATOM 2367 C C . GLN A 1 299 ? -7.279 -2.435 24.571 1.00 82.62 299 GLN A C 1
ATOM 2369 O O . GLN A 1 299 ? -8.419 -2.713 24.954 1.00 82.62 299 GLN A O 1
ATOM 2374 N N . MET A 1 300 ? -7.029 -1.553 23.607 1.00 87.25 300 MET A N 1
ATOM 2375 C CA . MET A 1 300 ? -8.078 -0.880 22.847 1.00 87.25 300 MET A CA 1
ATOM 2376 C C . MET A 1 300 ? -7.754 -0.871 21.357 1.00 87.25 300 MET A C 1
ATOM 2378 O O . MET A 1 300 ? -6.601 -0.995 20.940 1.00 87.25 300 MET A O 1
ATOM 2382 N N . GLU A 1 301 ? -8.796 -0.689 20.560 1.00 89.38 301 GLU A N 1
ATOM 2383 C CA . GLU A 1 301 ? -8.725 -0.584 19.111 1.00 89.38 301 GLU A CA 1
ATOM 2384 C C . GLU A 1 301 ? -9.375 0.719 18.670 1.00 89.38 301 GLU A C 1
ATOM 2386 O O . GLU A 1 301 ? -10.487 1.046 19.085 1.00 89.38 301 GLU A O 1
ATOM 2391 N N . ILE A 1 302 ? -8.686 1.459 17.814 1.00 88.94 302 ILE A N 1
ATOM 2392 C CA . ILE A 1 302 ? -9.184 2.678 17.194 1.00 88.94 302 ILE A CA 1
ATOM 2393 C C . ILE A 1 302 ? -9.405 2.364 15.718 1.00 88.94 302 ILE A C 1
ATOM 2395 O O . ILE A 1 302 ? -8.453 2.077 14.998 1.00 88.94 302 ILE A O 1
ATOM 2399 N N . VAL A 1 303 ? -10.655 2.387 15.271 1.00 88.88 303 VAL A N 1
ATOM 2400 C CA . VAL A 1 303 ? -11.053 2.053 13.902 1.00 88.88 303 VAL A CA 1
ATOM 2401 C C . VAL A 1 303 ? -11.476 3.317 13.167 1.00 88.88 303 VAL A C 1
ATOM 2403 O O . VAL A 1 303 ? -12.396 4.009 13.592 1.00 88.88 303 VAL A O 1
ATOM 2406 N N . ILE A 1 304 ? -10.843 3.600 12.037 1.00 88.06 304 ILE A N 1
ATOM 2407 C CA . ILE A 1 304 ? -11.198 4.681 11.123 1.00 88.06 304 ILE A CA 1
ATOM 2408 C C . ILE A 1 304 ? -12.309 4.164 10.210 1.00 88.06 304 ILE A C 1
ATOM 2410 O O . ILE A 1 304 ? -12.115 3.235 9.424 1.00 88.06 304 ILE A O 1
ATOM 2414 N N . ILE A 1 305 ? -13.494 4.748 10.339 1.00 85.88 305 ILE A N 1
ATOM 2415 C CA . ILE A 1 305 ? -14.697 4.380 9.598 1.00 85.88 305 ILE A CA 1
ATOM 2416 C C . ILE A 1 305 ? -14.981 5.500 8.601 1.00 85.88 305 ILE A C 1
ATOM 2418 O O . ILE A 1 305 ? -15.589 6.511 8.964 1.00 85.88 305 ILE A O 1
ATOM 2422 N N . PRO A 1 306 ? -14.562 5.338 7.339 1.00 73.56 306 PRO A N 1
ATOM 2423 C CA . PRO A 1 306 ? -14.810 6.364 6.355 1.00 73.56 306 PRO A CA 1
ATOM 2424 C C . PRO A 1 306 ? -16.274 6.310 5.905 1.00 73.56 306 PRO A C 1
ATOM 2426 O O . PRO A 1 306 ? -16.782 5.243 5.527 1.00 73.56 306 PRO A O 1
ATOM 2429 N N . ASP A 1 307 ? -16.967 7.444 5.931 1.00 71.69 307 ASP A N 1
ATOM 2430 C CA . ASP A 1 307 ? -18.372 7.493 5.558 1.00 71.69 307 ASP A CA 1
ATOM 2431 C C . ASP A 1 307 ? -18.531 7.315 4.042 1.00 71.69 307 ASP A C 1
ATOM 2433 O O . ASP A 1 307 ? -17.790 7.843 3.211 1.00 71.69 307 ASP A O 1
ATOM 2437 N N . LYS A 1 308 ? -19.526 6.513 3.665 1.00 59.97 308 LYS A N 1
ATOM 2438 C CA . LYS A 1 308 ? -19.890 6.264 2.268 1.00 59.97 308 LYS A CA 1
ATOM 2439 C C . LYS A 1 308 ? -20.895 7.293 1.743 1.00 59.97 308 LYS A C 1
ATOM 2441 O O . LYS A 1 308 ? -21.192 7.267 0.551 1.00 59.97 308 LYS A O 1
ATOM 2446 N N . ARG A 1 309 ? -21.468 8.140 2.611 1.00 56.00 309 ARG A N 1
ATOM 2447 C CA . ARG A 1 309 ? -22.569 9.064 2.284 1.00 56.00 309 ARG A CA 1
ATOM 2448 C C . ARG A 1 309 ? -22.225 10.554 2.405 1.00 56.00 309 ARG A C 1
ATOM 2450 O O . ARG A 1 309 ? -23.057 11.365 2.009 1.00 56.00 309 ARG A O 1
ATOM 2457 N N . GLY A 1 310 ? -21.018 10.909 2.849 1.00 52.00 310 GLY A N 1
ATOM 2458 C CA . GLY A 1 310 ? -20.519 12.291 2.867 1.00 52.00 310 GLY A CA 1
ATOM 2459 C C . GLY A 1 310 ? -20.975 13.130 4.067 1.00 52.00 310 GLY A C 1
ATOM 2460 O O . GLY A 1 310 ? -21.058 14.348 3.953 1.00 52.00 310 GLY A O 1
ATOM 2461 N N . HIS A 1 311 ? -21.298 12.491 5.191 1.00 55.72 311 HIS A N 1
ATOM 2462 C CA . HIS A 1 311 ? -21.718 13.086 6.462 1.00 55.72 311 HIS A CA 1
ATOM 2463 C C . HIS A 1 311 ? -20.585 13.147 7.505 1.00 55.72 311 HIS A C 1
ATOM 2465 O O . HIS A 1 311 ? -20.880 13.195 8.693 1.00 55.72 311 HIS A O 1
ATOM 2471 N N . ASP A 1 312 ? -19.329 13.165 7.053 1.00 66.44 312 ASP A N 1
ATOM 2472 C CA . ASP A 1 312 ? -18.072 13.122 7.822 1.00 66.44 312 ASP A CA 1
ATOM 2473 C C . ASP A 1 312 ? -17.582 11.706 8.161 1.00 66.44 312 ASP A C 1
ATOM 2475 O O . ASP A 1 312 ? -18.363 10.808 8.464 1.00 66.44 312 ASP A O 1
ATOM 2479 N N . ASP A 1 313 ? -16.267 11.497 8.066 1.00 80.88 313 ASP A N 1
ATOM 2480 C CA . ASP A 1 313 ? -15.606 10.265 8.503 1.00 80.88 313 ASP A CA 1
ATOM 2481 C C . ASP A 1 313 ? -15.598 10.200 10.043 1.00 80.88 313 ASP A C 1
ATOM 2483 O O . ASP A 1 313 ? -15.467 11.225 10.720 1.00 80.88 313 ASP A O 1
ATOM 2487 N N . TYR A 1 314 ? -15.701 8.996 10.613 1.00 87.94 314 TYR A N 1
ATOM 2488 C CA . TYR A 1 314 ? -15.726 8.798 12.066 1.00 87.94 314 TYR A CA 1
ATOM 2489 C C . TYR A 1 314 ? -14.587 7.895 12.533 1.00 87.94 314 TYR A C 1
ATOM 2491 O O . TYR A 1 314 ? -14.123 7.011 11.817 1.00 87.94 314 TYR A O 1
ATOM 2499 N N . ILE A 1 315 ? -14.166 8.091 13.774 1.00 89.94 315 ILE A N 1
ATOM 2500 C CA . ILE A 1 315 ? -13.222 7.241 14.488 1.00 89.94 315 ILE A CA 1
ATOM 2501 C C . ILE A 1 315 ? -14.003 6.518 15.577 1.00 89.94 315 ILE A C 1
ATOM 2503 O O . ILE A 1 315 ? -14.693 7.144 16.380 1.00 89.94 315 ILE A O 1
ATOM 2507 N N . ARG A 1 316 ? -13.876 5.198 15.620 1.00 91.19 316 ARG A N 1
ATOM 2508 C CA . ARG A 1 316 ? -14.468 4.348 16.644 1.00 91.19 316 ARG A CA 1
ATOM 2509 C C . ARG A 1 316 ? -13.396 3.863 17.598 1.00 91.19 316 ARG A C 1
ATOM 2511 O O . ARG A 1 316 ? -12.513 3.122 17.184 1.00 91.19 316 ARG A O 1
ATOM 2518 N N . VAL A 1 317 ? -13.514 4.193 18.877 1.00 91.81 317 VAL A N 1
ATOM 2519 C CA . VAL A 1 317 ? -12.673 3.599 19.921 1.00 91.81 317 VAL A CA 1
ATOM 2520 C C . VAL A 1 317 ? -13.431 2.439 20.552 1.00 91.81 317 VAL A C 1
ATOM 2522 O O . VAL A 1 317 ? -14.576 2.588 20.982 1.00 91.81 317 VAL A O 1
ATOM 2525 N N . THR A 1 318 ? -12.795 1.273 20.577 1.00 91.56 318 THR A N 1
ATOM 2526 C CA . THR A 1 318 ? -13.349 0.017 21.076 1.00 91.56 318 THR A CA 1
ATOM 2527 C C . THR A 1 318 ? -12.447 -0.542 22.162 1.00 91.56 318 THR A C 1
ATOM 2529 O O . THR A 1 318 ? -11.238 -0.652 21.988 1.00 91.56 318 THR A O 1
ATOM 2532 N N . MET A 1 319 ? -13.041 -0.932 23.282 1.00 90.19 319 MET A N 1
ATOM 2533 C CA . MET A 1 319 ? -12.338 -1.529 24.411 1.00 90.19 319 MET A CA 1
ATOM 2534 C C . MET A 1 319 ? -13.080 -2.783 24.853 1.00 90.19 319 MET A C 1
ATOM 2536 O O . MET A 1 319 ? -14.283 -2.734 25.114 1.00 90.19 319 MET A O 1
ATOM 2540 N N . CYS A 1 320 ? -12.380 -3.912 24.950 1.00 86.44 320 CYS A N 1
ATOM 2541 C CA . CYS A 1 320 ? -12.969 -5.130 25.499 1.00 86.44 320 CYS A CA 1
ATOM 2542 C C . CYS A 1 320 ? -13.164 -4.964 27.010 1.00 86.44 320 CYS A C 1
ATOM 2544 O O . CYS A 1 320 ? -12.195 -4.789 27.744 1.00 86.44 320 CYS A O 1
ATOM 2546 N N . VAL A 1 321 ? -14.413 -5.046 27.470 1.00 83.56 321 VAL A N 1
ATOM 2547 C CA . VAL A 1 321 ? -14.771 -4.941 28.894 1.00 83.56 321 VAL A CA 1
ATOM 2548 C C . VAL A 1 321 ? -15.130 -6.287 29.510 1.00 83.56 321 VAL A C 1
ATOM 2550 O O . VAL A 1 321 ? -15.126 -6.454 30.713 1.00 83.56 321 VAL A O 1
ATOM 2553 N N . ALA A 1 322 ? -15.474 -7.309 28.751 1.00 80.94 322 ALA A N 1
ATOM 2554 C CA . ALA A 1 322 ? -15.631 -8.626 29.353 1.00 80.94 322 ALA A CA 1
ATOM 2555 C C . ALA A 1 322 ? -15.478 -9.687 28.288 1.00 80.94 322 ALA A C 1
ATOM 2557 O O . ALA A 1 322 ? -15.865 -9.466 27.149 1.00 80.94 322 ALA A O 1
ATOM 2558 N N . SER A 1 323 ? -14.955 -10.837 28.680 1.00 83.94 323 SER A N 1
ATOM 2559 C CA . SER A 1 323 ? -14.891 -12.042 27.860 1.00 83.94 323 SER A CA 1
ATOM 2560 C C . SER A 1 323 ? -15.418 -13.231 28.656 1.00 83.94 323 SER A C 1
ATOM 2562 O O . SER A 1 323 ? -15.343 -13.237 29.893 1.00 83.94 323 SER A O 1
ATOM 2564 N N . GLY A 1 324 ? -15.963 -14.226 27.956 1.00 82.12 324 GLY A N 1
ATOM 2565 C CA . GLY A 1 324 ? -16.626 -15.378 28.567 1.00 82.12 324 GLY A CA 1
ATOM 2566 C C . GLY A 1 324 ? -17.956 -15.033 29.244 1.00 82.12 324 GLY A C 1
ATOM 2567 O O . GLY A 1 324 ? -18.306 -15.655 30.242 1.00 82.12 324 GLY A O 1
ATOM 2568 N N . VAL A 1 325 ? -18.671 -14.019 28.752 1.00 83.00 325 VAL A N 1
ATOM 2569 C CA . VAL A 1 325 ? -20.005 -13.647 29.235 1.00 83.00 325 VAL A CA 1
ATOM 2570 C C . VAL A 1 325 ? -21.065 -14.372 28.418 1.00 83.00 325 VAL A C 1
ATOM 2572 O O . VAL A 1 325 ? -21.026 -14.393 27.186 1.00 83.00 325 VAL A O 1
ATOM 2575 N N . SER A 1 326 ? -22.046 -14.955 29.103 1.00 82.50 326 SER A N 1
ATOM 2576 C CA . SER A 1 326 ? -23.125 -15.679 28.444 1.00 82.50 326 SER A CA 1
ATOM 2577 C C . SER A 1 326 ? -24.058 -14.721 27.686 1.00 82.50 326 SER A C 1
ATOM 2579 O O . SER A 1 326 ? -24.586 -13.750 28.235 1.00 82.50 326 SER A O 1
ATOM 2581 N N . ASN A 1 327 ? -24.277 -15.000 26.396 1.00 82.88 327 ASN A N 1
ATOM 2582 C CA . ASN A 1 327 ? -25.202 -14.247 25.544 1.00 82.88 327 ASN A CA 1
ATOM 2583 C C . ASN A 1 327 ? -26.649 -14.680 25.814 1.00 82.88 327 ASN A C 1
ATOM 2585 O O . ASN A 1 327 ? -27.254 -15.439 25.054 1.00 82.88 327 ASN A O 1
ATOM 2589 N N . ASN A 1 328 ? -27.172 -14.253 26.961 1.00 82.88 328 ASN A N 1
ATOM 2590 C CA . ASN A 1 328 ? -28.520 -14.553 27.416 1.00 82.88 328 ASN A CA 1
ATOM 2591 C C . ASN A 1 328 ? -29.345 -13.264 27.596 1.00 82.88 328 ASN A C 1
ATOM 2593 O O . ASN A 1 328 ? -28.823 -12.148 27.563 1.00 82.88 328 ASN A O 1
ATOM 2597 N N . LEU A 1 329 ? -30.658 -13.419 27.784 1.00 85.62 329 LEU A N 1
ATOM 2598 C CA . LEU A 1 329 ? -31.579 -12.285 27.887 1.00 85.62 329 LEU A CA 1
ATOM 2599 C C . LEU A 1 329 ? -31.250 -11.345 29.057 1.00 85.62 329 LEU A C 1
ATOM 2601 O O . LEU A 1 329 ? -31.401 -10.138 28.898 1.00 85.62 329 LEU A O 1
ATOM 2605 N N . ALA A 1 330 ? -30.801 -11.873 30.198 1.00 84.50 330 ALA A N 1
ATOM 2606 C CA . ALA A 1 330 ? -30.467 -11.060 31.365 1.00 84.50 330 ALA A CA 1
ATOM 2607 C C . ALA A 1 330 ? -29.250 -10.169 31.079 1.00 84.50 330 ALA A C 1
ATOM 2609 O O . ALA A 1 330 ? -29.310 -8.963 31.300 1.00 84.50 330 ALA A O 1
ATOM 2610 N N . THR A 1 331 ? -28.196 -10.730 30.479 1.00 82.31 331 THR A N 1
ATOM 2611 C CA . THR A 1 331 ? -27.014 -9.972 30.043 1.00 82.31 331 THR A CA 1
ATOM 2612 C C . THR A 1 331 ? -27.389 -8.868 29.050 1.00 82.31 331 THR A C 1
ATOM 2614 O O . THR A 1 331 ? -26.963 -7.724 29.199 1.00 82.31 331 THR A O 1
ATOM 2617 N N . LEU A 1 332 ? -28.217 -9.178 28.046 1.00 84.88 332 LEU A N 1
ATOM 2618 C CA . LEU A 1 332 ? -28.649 -8.197 27.043 1.00 84.88 332 LEU A CA 1
ATOM 2619 C C . LEU A 1 332 ? -29.526 -7.085 27.642 1.00 84.88 332 LEU A C 1
ATOM 2621 O O . LEU A 1 332 ? -29.421 -5.932 27.225 1.00 84.88 332 LEU A O 1
ATOM 2625 N N . GLN A 1 333 ? -30.380 -7.411 28.618 1.00 86.38 333 GLN A N 1
ATOM 2626 C CA . GLN A 1 333 ? -31.172 -6.421 29.354 1.00 86.38 333 GLN A CA 1
ATOM 2627 C C . GLN A 1 333 ? -30.277 -5.478 30.154 1.00 86.38 333 GLN A C 1
ATOM 2629 O O . GLN A 1 333 ? -30.469 -4.267 30.086 1.00 86.38 333 GLN A O 1
ATOM 2634 N N . GLU A 1 334 ? -29.268 -6.013 30.838 1.00 83.06 334 GLU A N 1
ATOM 2635 C CA . GLU A 1 334 ? -28.316 -5.208 31.600 1.00 83.06 334 GLU A CA 1
ATOM 2636 C C . GLU A 1 334 ? -27.542 -4.247 30.682 1.00 83.06 334 GLU A C 1
ATOM 2638 O O . GLU A 1 334 ? -27.477 -3.045 30.941 1.00 83.06 334 GLU A O 1
ATOM 2643 N N . ILE A 1 335 ? -27.045 -4.747 29.542 1.00 85.19 335 ILE A N 1
ATOM 2644 C CA . ILE A 1 335 ? -26.391 -3.935 28.503 1.00 85.19 335 ILE A CA 1
ATOM 2645 C C . ILE A 1 335 ? -27.311 -2.803 28.020 1.00 85.19 335 ILE A C 1
ATOM 2647 O O . ILE A 1 335 ? -26.873 -1.656 27.909 1.00 85.19 335 ILE A O 1
ATOM 2651 N N . ASN A 1 336 ? -28.584 -3.098 27.748 1.00 86.12 336 ASN A N 1
ATOM 2652 C CA . ASN A 1 336 ? -29.544 -2.089 27.300 1.00 86.12 336 ASN A CA 1
ATOM 2653 C C . ASN A 1 336 ? -29.814 -1.031 28.373 1.00 86.12 336 ASN A C 1
ATOM 2655 O O . ASN A 1 336 ? -29.792 0.156 28.054 1.00 86.12 336 ASN A O 1
ATOM 2659 N N . ASN A 1 337 ? -29.971 -1.433 29.637 1.00 85.00 337 ASN A N 1
ATOM 2660 C CA . ASN A 1 337 ? -30.150 -0.503 30.755 1.00 85.00 337 ASN A CA 1
ATOM 2661 C C . ASN A 1 337 ? -28.961 0.469 30.860 1.00 85.00 337 ASN A C 1
ATOM 2663 O O . ASN A 1 337 ? -29.147 1.679 30.999 1.00 85.00 337 ASN A O 1
ATOM 2667 N N . PHE A 1 338 ? -27.729 -0.036 30.723 1.00 80.44 338 PHE A N 1
ATOM 2668 C CA . PHE A 1 338 ? -26.535 0.814 30.689 1.00 80.44 338 PHE A CA 1
ATOM 2669 C C . PHE A 1 338 ? -26.514 1.745 29.475 1.00 80.44 338 PHE A C 1
ATOM 2671 O O . PHE A 1 338 ? -26.142 2.915 29.593 1.00 80.44 338 PHE A O 1
ATOM 2678 N N . ASN A 1 339 ? -26.925 1.244 28.311 1.00 85.69 339 ASN A N 1
ATOM 2679 C CA . ASN A 1 339 ? -26.970 2.024 27.082 1.00 85.69 339 ASN A CA 1
ATOM 2680 C C . ASN A 1 339 ? -28.025 3.135 27.116 1.00 85.69 339 ASN A C 1
ATOM 2682 O O . ASN A 1 339 ? -27.805 4.171 26.489 1.00 85.69 339 ASN A O 1
ATOM 2686 N N . GLU A 1 340 ? -29.142 2.959 27.820 1.00 84.38 340 GLU A N 1
ATOM 2687 C CA . GLU A 1 340 ? -30.166 3.998 27.995 1.00 84.38 340 GLU A CA 1
ATOM 2688 C C . GLU A 1 340 ? -29.689 5.134 28.908 1.00 84.38 340 GLU A C 1
ATOM 2690 O O . GLU A 1 340 ? -29.996 6.300 28.661 1.00 84.38 340 GLU A O 1
ATOM 2695 N N . ALA A 1 341 ? -28.880 4.816 29.921 1.00 75.94 341 ALA A N 1
ATOM 2696 C CA . ALA A 1 341 ? -28.350 5.798 30.864 1.00 75.94 341 ALA A CA 1
ATOM 2697 C C . ALA A 1 341 ? -27.193 6.650 30.303 1.00 75.94 341 ALA A C 1
ATOM 2699 O O . ALA A 1 341 ? -26.815 7.648 30.919 1.00 75.94 341 ALA A O 1
ATOM 2700 N N . ARG A 1 342 ? -26.604 6.269 29.158 1.00 72.25 342 ARG A N 1
ATOM 2701 C CA . ARG A 1 342 ? -25.378 6.884 28.621 1.00 72.25 342 ARG A CA 1
ATOM 2702 C C . ARG A 1 342 ? -25.570 7.542 27.256 1.00 72.25 342 ARG A C 1
ATOM 2704 O O . ARG A 1 342 ? -26.082 6.942 26.304 1.00 72.25 342 ARG A O 1
ATOM 2711 N N . LEU A 1 343 ? -25.057 8.767 27.148 1.00 72.62 343 LEU A N 1
ATOM 2712 C CA . LEU A 1 343 ? -24.915 9.513 25.898 1.00 72.62 343 LEU A CA 1
ATOM 2713 C C . LEU A 1 343 ? -23.486 9.326 25.358 1.00 72.62 343 LEU A C 1
ATOM 2715 O O . LEU A 1 343 ? -22.525 9.428 26.114 1.00 72.62 343 LEU A O 1
ATOM 2719 N N . GLY A 1 344 ? -23.345 9.029 24.064 1.00 75.06 344 GLY A N 1
ATOM 2720 C CA . GLY A 1 344 ? -22.051 8.951 23.361 1.00 75.06 344 GLY A CA 1
ATOM 2721 C C . GLY A 1 344 ? -21.334 7.594 23.394 1.00 75.06 344 GLY A C 1
ATOM 2722 O O . GLY A 1 344 ? -20.759 7.201 22.388 1.00 75.06 344 GLY A O 1
ATOM 2723 N N . GLN A 1 345 ? -21.433 6.834 24.488 1.00 86.19 345 GLN A N 1
ATOM 2724 C CA . GLN A 1 345 ? -20.796 5.513 24.622 1.00 86.19 345 GLN A CA 1
ATOM 2725 C C . GLN A 1 345 ? -21.836 4.394 24.667 1.00 86.19 345 GLN A C 1
ATOM 2727 O O . GLN A 1 345 ? -22.879 4.546 25.312 1.00 86.19 345 GLN A O 1
ATOM 2732 N N . LYS A 1 346 ? -21.550 3.264 24.014 1.00 88.38 346 LYS A N 1
ATOM 2733 C CA . LYS A 1 346 ? -22.429 2.091 23.975 1.00 88.38 346 LYS A CA 1
ATOM 2734 C C . LYS A 1 346 ? -21.672 0.806 24.272 1.00 88.38 346 LYS A C 1
ATOM 2736 O O . LYS A 1 346 ? -20.580 0.579 23.764 1.00 88.38 346 LYS A O 1
ATOM 2741 N N . TYR A 1 347 ? -22.296 -0.055 25.060 1.00 88.12 347 TYR A N 1
ATOM 2742 C CA . TYR A 1 347 ? -21.902 -1.442 25.220 1.00 88.12 347 TYR A CA 1
ATOM 2743 C C . TYR A 1 347 ? -22.479 -2.275 24.084 1.00 88.12 347 TYR A C 1
ATOM 2745 O O . TYR A 1 347 ? -23.679 -2.213 23.800 1.00 88.12 347 TYR A O 1
ATOM 2753 N N . VAL A 1 348 ? -21.618 -3.060 23.450 1.00 88.50 348 VAL A N 1
ATOM 2754 C CA . VAL A 1 348 ? -21.961 -3.949 22.344 1.00 88.50 348 VAL A CA 1
ATOM 2755 C C . VAL A 1 348 ? -21.485 -5.349 22.692 1.00 88.50 348 VAL A C 1
ATOM 2757 O O . VAL A 1 348 ? -20.340 -5.542 23.094 1.00 88.50 348 VAL A O 1
ATOM 2760 N N . MET A 1 349 ? -22.365 -6.332 22.531 1.00 85.56 349 MET A N 1
ATOM 2761 C CA . MET A 1 349 ? -22.003 -7.736 22.677 1.00 85.56 349 MET A CA 1
ATOM 2762 C C . MET A 1 349 ? -21.573 -8.298 21.322 1.00 85.56 349 MET A C 1
ATOM 2764 O O . MET A 1 349 ? -22.287 -8.140 20.331 1.00 85.56 349 MET A O 1
ATOM 2768 N N . ASN A 1 350 ? -20.422 -8.963 21.280 1.00 84.81 350 ASN A N 1
ATOM 2769 C CA . ASN A 1 350 ? -19.939 -9.687 20.112 1.00 84.81 350 ASN A CA 1
ATOM 2770 C C . ASN A 1 350 ? -19.401 -11.052 20.558 1.00 84.81 350 ASN A C 1
ATOM 2772 O O . ASN A 1 350 ? -18.398 -11.137 21.264 1.00 84.81 350 ASN A O 1
ATOM 2776 N N . GLY A 1 351 ? -20.102 -12.120 20.173 1.00 85.94 351 GLY A N 1
ATOM 2777 C CA . GLY A 1 351 ? -19.817 -13.469 20.659 1.00 85.94 351 GLY A CA 1
ATOM 2778 C C . GLY A 1 351 ? -20.052 -13.597 22.166 1.00 85.94 351 GLY A C 1
ATOM 2779 O O . GLY A 1 351 ? -21.145 -13.312 22.655 1.00 85.94 351 GLY A O 1
ATOM 2780 N N . ASP A 1 352 ? -19.024 -14.041 22.883 1.00 86.19 352 ASP A N 1
ATOM 2781 C CA . ASP A 1 352 ? -18.984 -14.181 24.344 1.00 86.19 352 ASP A CA 1
ATOM 2782 C C . ASP A 1 352 ? -18.342 -12.968 25.039 1.00 86.19 352 ASP A C 1
ATOM 2784 O O . ASP A 1 352 ? -17.990 -13.026 26.218 1.00 86.19 352 ASP A O 1
ATOM 2788 N N . SER A 1 353 ? -18.136 -11.879 24.300 1.00 85.94 353 SER A N 1
ATOM 2789 C CA . SER A 1 353 ? -17.405 -10.715 24.774 1.00 85.94 353 SER A CA 1
ATOM 2790 C C . SER A 1 353 ? -18.260 -9.451 24.704 1.00 85.94 353 SER A C 1
ATOM 2792 O O . SER A 1 353 ? -19.093 -9.276 23.810 1.00 85.94 353 SER A O 1
ATOM 2794 N N . ILE A 1 354 ? -18.070 -8.565 25.676 1.00 86.50 354 ILE A N 1
ATOM 2795 C CA . ILE A 1 354 ? -18.711 -7.254 25.752 1.00 86.50 354 ILE A CA 1
ATOM 2796 C C . ILE A 1 354 ? -17.641 -6.205 25.480 1.00 86.50 354 ILE A C 1
ATOM 2798 O O . ILE A 1 354 ? -16.557 -6.235 26.065 1.00 86.50 354 ILE A O 1
ATOM 2802 N N . PHE A 1 355 ? -17.974 -5.258 24.616 1.00 87.88 355 PHE A N 1
ATOM 2803 C CA . PHE A 1 355 ? -17.117 -4.156 24.215 1.00 87.88 355 PHE A CA 1
ATOM 2804 C C . PHE A 1 355 ? -17.773 -2.833 24.585 1.00 87.88 355 PHE A C 1
ATOM 2806 O O . PHE A 1 355 ? -18.975 -2.662 24.394 1.00 87.88 355 PHE A O 1
ATOM 2813 N N . LEU A 1 356 ? -16.985 -1.891 25.093 1.00 89.38 356 LEU A N 1
ATOM 2814 C CA . LEU A 1 356 ? -17.367 -0.489 25.176 1.00 89.38 356 LEU A CA 1
ATOM 2815 C C . LEU A 1 356 ? -16.913 0.200 23.893 1.00 89.38 356 LEU A C 1
ATOM 2817 O O . LEU A 1 356 ? -15.749 0.097 23.511 1.00 89.38 356 LEU A O 1
ATOM 2821 N N . VAL A 1 357 ? -17.841 0.887 23.241 1.00 91.31 357 VAL A N 1
ATOM 2822 C CA . VAL A 1 357 ? -17.648 1.518 21.940 1.00 91.31 357 VAL A CA 1
ATOM 2823 C C . VAL A 1 357 ? -18.058 2.979 22.023 1.00 91.31 357 VAL A C 1
ATOM 2825 O O . VAL A 1 357 ? -19.079 3.316 22.626 1.00 91.31 357 VAL A O 1
ATOM 2828 N N . THR A 1 358 ? -17.282 3.848 21.391 1.00 91.50 358 THR A N 1
ATOM 2829 C CA . THR A 1 358 ? -17.622 5.258 21.206 1.00 91.50 358 THR A CA 1
ATOM 2830 C C . THR A 1 358 ? -17.190 5.708 19.825 1.00 91.50 358 THR A C 1
ATOM 2832 O O . THR A 1 358 ? -16.117 5.327 19.360 1.00 91.50 358 THR A O 1
ATOM 2835 N N . ASP A 1 359 ? -18.024 6.527 19.195 1.00 90.00 359 ASP A N 1
ATOM 2836 C CA . ASP A 1 359 ? -17.754 7.104 17.883 1.00 90.00 359 ASP A CA 1
ATOM 2837 C C . ASP A 1 359 ? -17.518 8.606 18.041 1.00 90.00 359 ASP A C 1
ATOM 2839 O O . ASP A 1 359 ? -18.266 9.284 18.749 1.00 90.00 359 ASP A O 1
ATOM 2843 N N . ILE A 1 360 ? -16.494 9.126 17.371 1.00 89.06 360 ILE A N 1
ATOM 2844 C CA . ILE A 1 360 ? -16.219 10.560 17.257 1.00 89.06 360 ILE A CA 1
ATOM 2845 C C . ILE A 1 360 ? -16.023 10.951 15.805 1.00 89.06 360 ILE A C 1
ATOM 2847 O O . ILE A 1 360 ? -15.539 10.158 15.004 1.00 89.06 360 ILE A O 1
ATOM 2851 N N . ALA A 1 361 ? -16.385 12.181 15.457 1.00 87.50 361 ALA A N 1
ATOM 2852 C CA . ALA A 1 361 ? -16.042 12.729 14.151 1.00 87.50 361 ALA A CA 1
ATOM 2853 C C . ALA A 1 361 ? -14.521 12.908 14.047 1.00 87.50 361 ALA A C 1
ATOM 2855 O O . ALA A 1 361 ? -13.873 13.288 15.026 1.00 87.50 361 ALA A O 1
ATOM 2856 N N . THR A 1 362 ? -13.948 12.697 12.863 1.00 84.44 362 THR A N 1
ATOM 2857 C CA . THR A 1 362 ? -12.515 12.950 12.614 1.00 84.44 362 THR A CA 1
ATOM 2858 C C . THR A 1 362 ? -12.126 14.406 12.874 1.00 84.44 362 THR A C 1
ATOM 2860 O O . THR A 1 362 ? -11.010 14.683 13.301 1.00 84.44 362 THR A O 1
ATOM 2863 N N . THR A 1 363 ? -13.064 15.347 12.738 1.00 83.19 363 THR A N 1
ATOM 2864 C CA . THR A 1 363 ? -12.872 16.762 13.097 1.00 83.19 363 THR A CA 1
ATOM 2865 C C . THR A 1 363 ? -12.639 16.997 14.594 1.00 83.19 363 THR A C 1
ATOM 2867 O O . THR A 1 363 ? -12.165 18.065 14.968 1.00 83.19 363 THR A O 1
ATOM 2870 N N . ALA A 1 364 ? -12.984 16.032 15.451 1.00 85.50 364 ALA A N 1
ATOM 2871 C CA . ALA A 1 364 ? -12.810 16.082 16.903 1.00 85.50 364 ALA A CA 1
ATOM 2872 C C . ALA A 1 364 ? -11.649 15.190 17.384 1.00 85.50 364 ALA A C 1
ATOM 2874 O O . ALA A 1 364 ? -11.614 14.781 18.543 1.00 85.50 364 ALA A O 1
ATOM 2875 N N . ILE A 1 365 ? -10.685 14.872 16.510 1.00 85.94 365 ILE A N 1
ATOM 2876 C CA . ILE A 1 365 ? -9.569 13.966 16.825 1.00 85.94 365 ILE A CA 1
ATOM 2877 C C . ILE A 1 365 ? -8.732 14.406 18.035 1.00 85.94 365 ILE A C 1
ATOM 2879 O O . ILE A 1 365 ? -8.245 13.559 18.774 1.00 85.94 365 ILE A O 1
ATOM 2883 N N . SER A 1 366 ? -8.644 15.708 18.317 1.00 84.50 366 SER A N 1
ATOM 2884 C CA . SER A 1 366 ? -7.971 16.233 19.514 1.00 84.50 366 SER A CA 1
ATOM 2885 C C . SER A 1 366 ? -8.619 15.782 20.834 1.00 84.50 366 SER A C 1
ATOM 2887 O O . SER A 1 366 ? -8.004 15.865 21.893 1.00 84.50 366 SER A O 1
ATOM 2889 N N . GLU A 1 367 ? -9.872 15.317 20.810 1.00 86.81 367 GLU A N 1
ATOM 2890 C CA . GLU A 1 367 ? -10.578 14.791 21.988 1.00 86.81 367 GLU A CA 1
ATOM 2891 C C . GLU A 1 367 ? -10.292 13.299 22.237 1.00 86.81 367 GLU A C 1
ATOM 2893 O O . GLU A 1 367 ? -10.625 12.773 23.305 1.00 86.81 367 GLU A O 1
ATOM 2898 N N . LEU A 1 368 ? -9.645 12.617 21.283 1.00 87.19 368 LEU A N 1
ATOM 2899 C CA . LEU A 1 368 ? -9.408 11.171 21.288 1.00 87.19 368 LEU A CA 1
ATOM 2900 C C . LEU A 1 368 ? -8.765 10.686 22.589 1.00 87.19 368 LEU A C 1
ATOM 2902 O O . LEU A 1 368 ? -9.185 9.679 23.158 1.00 87.19 368 LEU A O 1
ATOM 2906 N N . PHE A 1 369 ? -7.786 11.423 23.106 1.00 83.62 369 PHE A N 1
ATOM 2907 C CA . PHE A 1 369 ? -7.109 11.031 24.336 1.00 83.62 369 PHE A CA 1
ATOM 2908 C C . PHE A 1 369 ? -8.008 11.088 25.568 1.00 83.62 369 PHE A C 1
ATOM 2910 O O . PHE A 1 369 ? -8.032 10.158 26.375 1.00 83.62 369 PHE A O 1
ATOM 2917 N N . SER A 1 370 ? -8.783 12.166 25.700 1.00 86.25 370 SER A N 1
ATOM 2918 C CA . SER A 1 370 ? -9.714 12.323 26.821 1.00 86.25 370 SER A CA 1
ATOM 2919 C C . SER A 1 370 ? -10.747 11.198 26.820 1.00 86.25 370 SER A C 1
ATOM 2921 O O . SER A 1 370 ? -11.148 10.710 27.878 1.00 86.25 370 SER A O 1
ATOM 2923 N N . ILE A 1 371 ? -11.123 10.727 25.633 1.00 87.50 371 ILE A N 1
ATOM 2924 C CA . ILE A 1 371 ? -12.010 9.583 25.451 1.00 87.50 371 ILE A CA 1
ATOM 2925 C C . ILE A 1 371 ? -11.339 8.276 25.871 1.00 87.50 371 ILE A C 1
ATOM 2927 O O . ILE A 1 371 ? -11.950 7.524 26.628 1.00 87.50 371 ILE A O 1
ATOM 2931 N N . ILE A 1 372 ? -10.093 8.032 25.455 1.00 87.25 372 ILE A N 1
ATOM 2932 C CA . ILE A 1 372 ? -9.315 6.851 25.864 1.00 87.25 372 ILE A CA 1
ATOM 2933 C C . ILE A 1 372 ? -9.212 6.778 27.395 1.00 87.25 372 ILE A C 1
ATOM 2935 O O . ILE A 1 372 ? -9.555 5.749 27.978 1.00 87.25 372 ILE A O 1
ATOM 2939 N N . ILE A 1 373 ? -8.846 7.880 28.064 1.00 85.25 373 ILE A N 1
ATOM 2940 C CA . ILE A 1 373 ? -8.782 7.944 29.536 1.00 85.25 373 ILE A CA 1
ATOM 2941 C C . ILE A 1 373 ? -10.158 7.699 30.159 1.00 85.25 373 ILE A C 1
ATOM 2943 O O . ILE A 1 373 ? -10.295 6.946 31.125 1.00 85.25 373 ILE A O 1
ATOM 2947 N N . THR A 1 374 ? -11.201 8.345 29.636 1.00 84.88 374 THR A N 1
ATOM 2948 C CA . THR A 1 374 ? -12.561 8.200 30.172 1.00 84.88 374 THR A CA 1
ATOM 2949 C C . THR A 1 374 ? -13.054 6.759 30.043 1.00 84.88 374 THR A C 1
ATOM 2951 O O . THR A 1 374 ? -13.673 6.235 30.963 1.00 84.88 374 THR A O 1
ATOM 2954 N N . MET A 1 375 ? -12.758 6.083 28.934 1.00 86.44 375 MET A N 1
ATOM 2955 C CA . MET A 1 375 ? -13.087 4.669 28.764 1.00 86.44 375 MET A CA 1
ATOM 2956 C C . MET A 1 375 ? -12.277 3.786 29.725 1.00 86.44 375 MET A C 1
ATOM 2958 O O . MET A 1 375 ? -12.869 2.966 30.425 1.00 86.44 375 MET A O 1
ATOM 2962 N N . ALA A 1 376 ? -10.959 3.991 29.825 1.00 81.06 376 ALA A N 1
ATOM 2963 C CA . ALA A 1 376 ? -10.088 3.229 30.725 1.00 81.06 376 ALA A CA 1
ATOM 2964 C C . ALA A 1 376 ? -10.445 3.406 32.209 1.00 81.06 376 ALA A C 1
ATOM 2966 O O . ALA A 1 376 ? -10.408 2.455 32.980 1.00 81.06 376 ALA A O 1
ATOM 2967 N N . SER A 1 377 ? -10.818 4.610 32.635 1.00 77.50 377 SER A N 1
ATOM 2968 C CA . SER A 1 377 ? -11.199 4.872 34.030 1.00 77.50 377 SER A CA 1
ATOM 2969 C C . SER A 1 377 ? -12.533 4.221 34.399 1.00 77.50 377 SER A C 1
ATOM 2971 O O . SER A 1 377 ? -12.657 3.636 35.472 1.00 77.50 377 SER A O 1
ATOM 2973 N N . GLN A 1 378 ? -13.514 4.230 33.491 1.00 71.69 378 GLN A N 1
ATOM 2974 C CA . GLN A 1 378 ? -14.798 3.555 33.709 1.00 71.69 378 GLN A CA 1
ATOM 2975 C C . GLN A 1 378 ? -14.673 2.025 33.799 1.00 71.69 378 GLN A C 1
ATOM 2977 O O . GLN A 1 378 ? -15.555 1.360 34.344 1.00 71.69 378 GLN A O 1
ATOM 2982 N N . TRP A 1 379 ? -13.597 1.453 33.255 1.00 64.00 379 TRP A N 1
ATOM 2983 C CA . TRP A 1 379 ? -13.321 0.020 33.300 1.00 64.00 379 TRP A CA 1
ATOM 2984 C C . TRP A 1 379 ? -13.053 -0.491 34.722 1.00 64.00 379 TRP A C 1
ATOM 2986 O O . TRP A 1 379 ? -13.552 -1.558 35.100 1.00 64.00 379 TRP A O 1
ATOM 2996 N N . ALA A 1 380 ? -12.325 0.287 35.529 1.00 58.78 380 ALA A N 1
ATOM 2997 C CA . ALA A 1 380 ? -11.968 -0.090 36.896 1.00 58.78 380 ALA A CA 1
ATOM 2998 C C . ALA A 1 380 ? -13.208 -0.382 37.764 1.00 58.78 380 ALA A C 1
ATOM 3000 O O . ALA A 1 380 ? -13.207 -1.348 38.527 1.00 58.78 380 ALA A O 1
ATOM 3001 N N . ASP A 1 381 ? -14.294 0.372 37.571 1.00 56.03 381 ASP A N 1
ATOM 3002 C CA . ASP A 1 381 ? -15.529 0.240 38.353 1.00 56.03 381 ASP A CA 1
ATOM 3003 C C . ASP A 1 381 ? -16.434 -0.929 37.907 1.00 56.03 381 ASP A C 1
ATOM 3005 O O . ASP A 1 381 ? -17.253 -1.417 38.688 1.00 56.03 381 ASP A O 1
ATOM 3009 N N . LEU A 1 382 ? -16.306 -1.413 36.665 1.00 57.38 382 LEU A N 1
ATOM 3010 C CA . LEU A 1 382 ? -17.272 -2.338 36.042 1.00 57.38 382 LEU A CA 1
ATOM 3011 C C . LEU A 1 382 ? -16.783 -3.778 35.878 1.00 57.38 382 LEU A C 1
ATOM 3013 O O . LEU A 1 382 ? -17.606 -4.690 35.753 1.00 57.38 382 LEU A O 1
ATOM 3017 N N . SER A 1 383 ? -15.471 -4.007 35.940 1.00 58.00 383 SER A N 1
ATOM 3018 C CA . SER A 1 383 ? -14.882 -5.355 35.972 1.00 58.00 383 SER A CA 1
ATOM 3019 C C . SER A 1 383 ? -15.442 -6.221 37.118 1.00 58.00 383 SER A C 1
ATOM 3021 O O . SER A 1 383 ? -15.625 -7.428 36.961 1.00 58.00 383 SER A O 1
ATOM 3023 N N . VAL A 1 384 ? -15.812 -5.590 38.238 1.00 58.88 384 VAL A N 1
ATOM 3024 C CA . VAL A 1 384 ? -16.449 -6.219 39.408 1.00 58.88 384 VAL A CA 1
ATOM 3025 C C . VAL A 1 384 ? -17.883 -6.678 39.116 1.00 58.88 384 VAL A C 1
ATOM 3027 O O . VAL A 1 384 ? -18.335 -7.683 39.662 1.00 58.88 384 VAL A O 1
ATOM 3030 N N . LEU A 1 385 ? -18.601 -5.966 38.247 1.00 61.34 385 LEU A N 1
ATOM 3031 C CA . LEU A 1 385 ? -20.031 -6.166 38.004 1.00 61.34 385 LEU A CA 1
ATOM 3032 C C . LEU A 1 385 ? -20.271 -7.240 36.933 1.00 61.34 385 LEU A C 1
ATOM 3034 O O . LEU A 1 385 ? -21.084 -8.138 37.126 1.00 61.34 385 LEU A O 1
ATOM 3038 N N . PHE A 1 386 ? -19.481 -7.234 35.854 1.00 63.19 386 PHE A N 1
ATOM 3039 C CA . PHE A 1 386 ? -19.544 -8.283 34.826 1.00 63.19 386 PHE A CA 1
ATOM 3040 C C . PHE A 1 386 ? -18.930 -9.614 35.270 1.00 63.19 386 PHE A C 1
ATOM 3042 O O . PHE A 1 386 ? -19.266 -10.653 34.704 1.00 63.19 386 PHE A O 1
ATOM 3049 N N . ALA A 1 387 ? -18.090 -9.623 36.309 1.00 60.97 387 ALA A N 1
ATOM 3050 C CA . ALA A 1 387 ? -17.661 -10.864 36.950 1.00 60.97 387 ALA A CA 1
ATOM 3051 C C . ALA A 1 387 ? -18.849 -11.674 37.509 1.00 60.97 387 ALA A C 1
ATOM 3053 O O . ALA A 1 387 ? -18.774 -12.896 37.533 1.00 60.97 387 ALA A O 1
ATOM 3054 N N . MET A 1 388 ? -19.956 -11.016 37.884 1.00 60.03 388 MET A N 1
ATOM 3055 C CA . MET A 1 388 ? -21.183 -11.674 38.360 1.00 60.03 388 MET A CA 1
ATOM 3056 C C . MET A 1 388 ? -22.046 -12.271 37.235 1.00 60.03 388 MET A C 1
ATOM 3058 O O . MET A 1 388 ? -23.008 -12.974 37.522 1.00 60.03 388 MET A O 1
ATOM 3062 N N . LEU A 1 389 ? -21.725 -11.987 35.967 1.00 60.22 389 LEU A N 1
ATOM 3063 C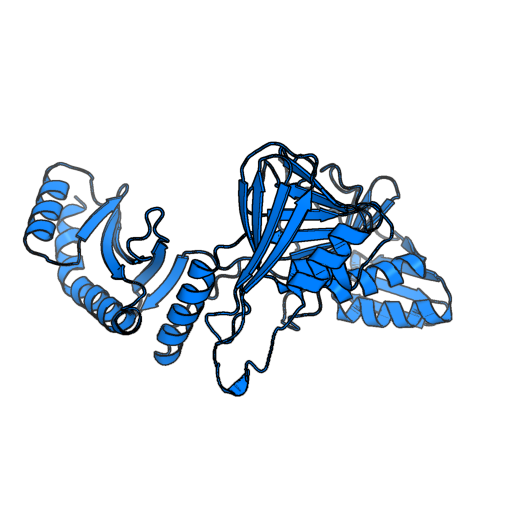 CA . LEU A 1 389 ? -22.463 -12.443 34.778 1.00 60.22 389 LEU A CA 1
ATOM 3064 C C . LEU A 1 389 ? -21.737 -13.570 34.017 1.00 60.22 389 LEU A C 1
ATOM 3066 O O . LEU A 1 389 ? -22.144 -13.944 32.915 1.00 60.22 389 LEU A O 1
ATOM 3070 N N . LYS A 1 390 ? -20.627 -14.074 34.575 1.00 58.41 390 LYS A N 1
ATOM 3071 C CA . LYS A 1 390 ? -19.842 -15.190 34.019 1.00 58.41 390 LYS A CA 1
ATOM 3072 C C . LYS A 1 390 ? -20.357 -16.575 34.432 1.00 58.41 390 LYS A C 1
ATOM 3074 O O . LYS A 1 390 ? -19.889 -17.565 33.872 1.00 58.41 390 LYS A O 1
ATOM 3079 N N . ASP A 1 391 ? -21.306 -16.619 35.363 1.00 52.78 391 ASP A N 1
ATOM 3080 C CA . ASP A 1 391 ? -22.061 -17.815 35.760 1.00 52.78 391 ASP A CA 1
ATOM 3081 C C . ASP A 1 391 ? -23.383 -17.917 34.975 1.00 52.78 391 ASP A C 1
ATOM 3083 O O . ASP A 1 391 ? -23.920 -19.046 34.869 1.00 52.78 391 ASP A O 1
#

Radius of gyration: 25.47 Å; Cα contacts (8 Å, |Δi|>4): 725; chains: 1; bounding box: 72×54×64 Å

Secondary structure (DSSP, 8-state):
-----PPPPPTT-EEEEEHHHHHHHHHHHHHTTT---TT-EEEEEEETTEEEEEEEETTEEEEESS---SPPPSEEEEE-HHHHHHHHHHHHHHSEEEEEEETTTTEEEEEETTEEEEEEPPSS------------SEEEEE-HHHHHHHHHHHH---S---GGG-TT-PPPPEEEEEETTEEEEEEE-GGGT--EEEEEEE----S-EEEEE-HHHHHHHHHTT--SSPEEEEE-SS-TTEEEEE-SSEEEEEEB--HHHHHHHHHHHHHHHTTT--B-----SS--SEEEEEETTEEEEEEEE--SSSS--EEEEEEEEESS---SHHHHHHHHHHHHH-SSEEEEEETTEEEEEEEEEGGGGGGHHHHHHHHHHHHHHHHHHHGGG--

Nearest PDB structures (foldseek):
  3t0p-assembly1_A  TM=5.123E-01  e=1.453E-09  Agathobacter rectalis ATCC 33656
  3t0p-assembly1_B  TM=5.132E-01  e=3.045E-09  Agathobacter rectalis ATCC 33656
  6fvn-assembly2_C  TM=5.085E-01  e=4.061E-08  Mycobacterium tuberculosis CDC1551
  2plg-assembly1_A  TM=6.273E-01  e=1.861E-03  Synechococcus elongatus
  2plg-assembly1_B  TM=6.450E-01  e=5.356E-03  Synechococcus elongatus

Sequence (391 aa):
MTLAQIQLPPSGWSIELTKDDIERFDFVKQVSRRLETAGEVVWLSIRDGERTWCAKERNTTVWGNAVLDGSPFDLLMPFAPVFLRHVAGLVIESNMCTLKVSPDQKVCIVSSGAEEVHGDIPAEWKPSDLEFGNDGDIRISLNSMQARRLGELINDWPGPVDKDEYPNFLAPFVVIEVGDKKMTCTMDWSRYGGRANTLVFAINATPHLKFECDAYVLGHGLTENFSQEDWIMTLSSTNPTHLAVYNSEIGFSVTLERECVALVREQIENELKLLDLEVKEWHTESAHPIVHITYESTQMEIVIIPDKRGHDDYIRVTMCVASGVSNNLATLQEINNFNEARLGQKYVMNGDSIFLVTDIATTAISELFSIIITMASQWADLSVLFAMLKD

Foldseek 3Di:
DPQQPADDDDAPDKDKQFLVNLVQVVVLCVLVPPDPDPDKKWKWFADPNDTKIWIDDQQKIKIFFPPDPVDRTPHIFIDDPVLSVVVNVLCVVARIWMWGQHVVVQWIWIDRPPDIGIDGGDPDDGPPDPPPQPVFPWKWKDALVRLQVLLCLLPDDQDDLPVVVPVPDAFFWWKWWDAPQKIKIWGAPVVSVGHIDIDMDRTDTDDTDIFTFRSSSSNCVRHVPRDSFMKMWGAHPVHNQWIWIDGRTMIMIGGIDDPVLVVLLSLLVVLCVVVVWDFPPPSHRDSAQWTWTADPNWIKIWGWAQDPPPPATKIKIKTWLDALFDPDPVVVVVQVVVQVVDDQWHWDDDDRTIMIMGMDGSVVSNCVVVVVVVVVVVSVVCSVVSVVRND

pLDDT: mean 74.25, std 13.23, range [29.69, 93.0]

Mean predicted aligned error: 13.06 Å